Protein AF-0000000080262087 (afdb_homodimer)

pLDDT: mean 91.2, std 11.65, range [28.27, 98.94]

Radius of gyration: 28.76 Å; Cα contacts (8 Å, |Δi|>4): 2082; chains: 2; bounding box: 48×84×84 Å

Secondary structure (DSSP, 8-state):
-HHHHHHHHHHHHHHHHHHHHHHHHHHHTTT--PPBB-SS-EEEPTT-SS---EEEE-TTSEEEEEE-TT--TTT----EEEEEETT-TTSPPEEPEEES--S---EEEEEEEEETTEEEEEEEE-TT-SS-TTS--EEEEEEEEGGGTEEEEEEEE--TT-SEEEEEEEEETTEEEEEEEE---SHHHHHHHHHTTTS--EEEEEE-SS-EEEEEEEESSEEEEEE-TTS-EEEEEEGGGTEEEEEEEEETTEEEEEEEEE-SSEEEEEEE-TTT--EEEEEES-HHHHHHHHHT-TTS---EEEEEEEEETTEEEEEEEEEEE-SSSS--EEEEEEETTEEEEEESSS--EEEE-S---GGG--/-HHHHHHHHHHHHHHHHHHHHHHHHHHHTTT--PPBB-SS-EEEPTT-SS---EEEE-TTSEEEEEE-TT--TTT----EEEEEETT-TTSPPEEPEEES--S---EEEEEEEEETTEEEEEEEE-TT-SS-TTS--EEEEEEEEGGGTEEEEEEEE--TT-SEEEEEEEEETTEEEEEEEE---SHHHHHHHHHTTTS--EEEEEE-SS-EEEEEEEESSEEEEEE-TTSSEEEEEEGGGTEEEEEEEEETTEEEEEEEEE-SSEEEEEEE-TTT--EEEEEES-HHHHHHHHHT-TTS---EEEEEEEEETTEEEEEEEEEEE-SSSS--EEEEEEETTEEEEEESSS--EEEE-S---GGG--

Structure (mmCIF, N/CA/C/O backbone):
data_AF-0000000080262087-model_v1
#
loop_
_entity.id
_entity.type
_entity.pdbx_description
1 polymer Paraoxonase
#
loop_
_atom_site.group_PDB
_atom_site.id
_atom_site.type_symbol
_atom_site.label_atom_id
_atom_site.label_alt_id
_atom_site.label_comp_id
_atom_site.label_asym_id
_atom_site.label_entity_id
_atom_site.label_seq_id
_atom_site.pdbx_PDB_ins_code
_atom_site.Cartn_x
_atom_site.Cartn_y
_atom_site.Cartn_z
_atom_site.occupancy
_atom_site.B_iso_or_equiv
_atom_site.auth_seq_id
_atom_site.auth_comp_id
_atom_site.auth_asym_id
_atom_site.auth_atom_id
_atom_site.pdbx_PDB_model_num
ATOM 1 N N . MET A 1 1 ? -16.109 -10.805 49.094 1 66.88 1 MET A N 1
ATOM 2 C CA . MET A 1 1 ? -16.281 -9.477 48.5 1 66.88 1 MET A CA 1
ATOM 3 C C . MET A 1 1 ? -14.969 -8.977 47.906 1 66.88 1 MET A C 1
ATOM 5 O O . MET A 1 1 ? -14.945 -8.508 46.75 1 66.88 1 MET A O 1
ATOM 9 N N . GLY A 1 2 ? -13.812 -9.359 48.438 1 76.81 2 GLY A N 1
ATOM 10 C CA . GLY A 1 2 ? -12.492 -8.922 48 1 76.81 2 GLY A CA 1
ATOM 11 C C . GLY A 1 2 ? -12.008 -9.641 46.781 1 76.81 2 GLY A C 1
ATOM 12 O O . GLY A 1 2 ? -11.398 -9.023 45.875 1 76.81 2 GLY A O 1
ATOM 13 N N . PHE A 1 3 ? -12.445 -10.812 46.719 1 83.94 3 PHE A N 1
ATOM 14 C CA . PHE A 1 3 ? -11.969 -11.602 45.594 1 83.94 3 PHE A CA 1
ATOM 15 C C . PHE A 1 3 ? -12.609 -11.125 44.281 1 83.94 3 PHE A C 1
ATOM 17 O O . PHE A 1 3 ? -11.914 -10.922 43.281 1 83.94 3 PHE A O 1
ATOM 24 N N . PHE A 1 4 ? -13.883 -10.852 44.25 1 81.44 4 PHE A N 1
ATOM 25 C CA . PHE A 1 4 ? -14.609 -10.438 43.031 1 81.44 4 PHE A CA 1
ATOM 26 C C . PHE A 1 4 ? -14.18 -9.039 42.625 1 81.44 4 PHE A C 1
ATOM 28 O O . PHE A 1 4 ? -14.094 -8.758 41.406 1 81.44 4 PHE A O 1
ATOM 35 N N . ILE A 1 5 ? -13.938 -8.242 43.625 1 79.38 5 ILE A N 1
ATOM 36 C CA . ILE A 1 5 ? -13.469 -6.902 43.312 1 79.38 5 ILE A CA 1
ATOM 37 C C . ILE A 1 5 ? -12.086 -6.98 42.656 1 79.38 5 ILE A C 1
ATOM 39 O O . ILE A 1 5 ? -11.82 -6.285 41.656 1 79.38 5 ILE A O 1
ATOM 43 N N . ARG A 1 6 ? -11.25 -7.891 43.094 1 80.19 6 ARG A N 1
ATOM 44 C CA . ARG A 1 6 ? -9.922 -8.07 42.5 1 80.19 6 ARG A CA 1
ATOM 45 C C . ARG A 1 6 ? -10.023 -8.609 41.062 1 80.19 6 ARG A C 1
ATOM 47 O O . ARG A 1 6 ? -9.312 -8.156 40.188 1 80.19 6 ARG A O 1
ATOM 54 N N . LEU A 1 7 ? -10.883 -9.508 40.969 1 77.75 7 LEU A N 1
ATOM 55 C CA . LEU A 1 7 ? -11.094 -10.078 39.625 1 77.75 7 LEU A CA 1
ATOM 56 C C . LEU A 1 7 ? -11.617 -9.016 38.656 1 77.75 7 LEU A C 1
ATOM 58 O O . LEU A 1 7 ? -11.211 -8.977 37.5 1 77.75 7 LEU A O 1
ATOM 62 N N . PHE A 1 8 ? -12.453 -8.227 39.188 1 76.12 8 PHE A N 1
ATOM 63 C CA . PHE A 1 8 ? -13 -7.148 38.375 1 76.12 8 PHE A CA 1
ATOM 64 C C . PHE A 1 8 ? -11.906 -6.176 37.938 1 76.12 8 PHE A C 1
ATOM 66 O O . PHE A 1 8 ? -11.789 -5.844 36.781 1 76.12 8 PHE A O 1
ATOM 73 N N . PHE A 1 9 ? -11.047 -5.801 38.844 1 75.38 9 PHE A N 1
ATOM 74 C CA . PHE A 1 9 ? -9.984 -4.852 38.531 1 75.38 9 PHE A CA 1
ATOM 75 C C . PHE A 1 9 ? -8.93 -5.496 37.656 1 75.38 9 PHE A C 1
ATOM 77 O O . PHE A 1 9 ? -8.391 -4.852 36.75 1 75.38 9 PHE A O 1
ATOM 84 N N . CYS A 1 10 ? -8.609 -6.68 37.938 1 75.12 10 CYS A N 1
ATOM 85 C CA . CYS A 1 10 ? -7.699 -7.406 37.062 1 75.12 10 CYS A CA 1
ATOM 86 C C . CYS A 1 10 ? -8.258 -7.496 35.656 1 75.12 10 CYS A C 1
ATOM 88 O O . CYS A 1 10 ? -7.52 -7.352 34.688 1 75.12 10 CYS A O 1
ATOM 90 N N . GLY A 1 11 ? -9.523 -7.75 35.594 1 73.12 11 GLY A N 1
ATOM 91 C CA . GLY A 1 11 ? -10.164 -7.773 34.281 1 73.12 11 GLY A CA 1
ATOM 92 C C . GLY A 1 11 ? -10.062 -6.457 33.562 1 73.12 11 GLY A C 1
ATOM 93 O O . GLY A 1 11 ? -9.781 -6.434 32.344 1 73.12 11 GLY A O 1
ATOM 94 N N . ILE A 1 12 ? -10.227 -5.441 34.25 1 72.88 12 ILE A N 1
ATOM 95 C CA . ILE A 1 12 ? -10.141 -4.113 33.656 1 72.88 12 ILE A CA 1
ATOM 96 C C . ILE A 1 12 ? -8.711 -3.846 33.188 1 72.88 12 ILE A C 1
ATOM 98 O O . ILE A 1 12 ? -8.5 -3.348 32.094 1 72.88 12 ILE A O 1
ATOM 102 N N . ILE A 1 13 ? -7.766 -4.23 33.938 1 75.94 13 ILE A N 1
ATOM 103 C CA . ILE A 1 13 ? -6.363 -4.012 33.594 1 75.94 13 ILE A CA 1
ATOM 104 C C . ILE A 1 13 ? -5.996 -4.848 32.375 1 75.94 13 ILE A C 1
ATOM 106 O O . ILE A 1 13 ? -5.383 -4.344 31.438 1 75.94 13 ILE A O 1
ATOM 110 N N . VAL A 1 14 ? -6.5 -6.035 32.469 1 76.75 14 VAL A N 1
ATOM 111 C CA . VAL A 1 14 ? -6.184 -6.93 31.359 1 76.75 14 VAL A CA 1
ATOM 112 C C . VAL A 1 14 ? -6.875 -6.438 30.094 1 76.75 14 VAL A C 1
ATOM 114 O O . VAL A 1 14 ? -6.273 -6.426 29.016 1 76.75 14 VAL A O 1
ATOM 117 N N . SER A 1 15 ? -8.031 -6.012 30.266 1 78.94 15 SER A N 1
ATOM 118 C CA . SER A 1 15 ? -8.75 -5.488 29.109 1 78.94 15 SER A CA 1
ATOM 119 C C . SER A 1 15 ? -8.117 -4.199 28.594 1 78.94 15 SER A C 1
ATOM 121 O O . SER A 1 15 ? -7.984 -4.004 27.391 1 78.94 15 SER A O 1
ATOM 123 N N . GLY A 1 16 ? -7.773 -3.355 29.547 1 78.62 16 GLY A N 1
ATOM 124 C CA . GLY A 1 16 ? -7.098 -2.129 29.172 1 78.62 16 GLY A CA 1
ATOM 125 C C . GLY A 1 16 ? -5.766 -2.371 28.484 1 78.62 16 GLY A C 1
ATOM 126 O O . GLY A 1 16 ? -5.469 -1.744 27.453 1 78.62 16 GLY A O 1
ATOM 127 N N . LEU A 1 17 ? -5.035 -3.252 29.016 1 82.12 17 LEU A N 1
ATOM 128 C CA . LEU A 1 17 ? -3.754 -3.604 28.406 1 82.12 17 LEU A CA 1
ATOM 129 C C . LEU A 1 17 ? -3.959 -4.25 27.047 1 82.12 17 LEU A C 1
ATOM 131 O O . LEU A 1 17 ? -3.182 -4.012 26.109 1 82.12 17 LEU A O 1
ATOM 135 N N . GLY A 1 18 ? -4.977 -5.062 27.016 1 82.62 18 GLY A N 1
ATOM 136 C CA . GLY A 1 18 ? -5.305 -5.668 25.734 1 82.62 18 GLY A CA 1
ATOM 137 C C . GLY A 1 18 ? -5.66 -4.652 24.672 1 82.62 18 GLY A C 1
ATOM 138 O O . GLY A 1 18 ? -5.172 -4.734 23.547 1 82.62 18 GLY A O 1
ATOM 139 N N . LEU A 1 19 ? -6.457 -3.729 25.062 1 82 19 LEU A N 1
ATOM 140 C CA . LEU A 1 19 ? -6.836 -2.672 24.125 1 82 19 LEU A CA 1
ATOM 141 C C . LEU A 1 19 ? -5.621 -1.848 23.719 1 82 19 LEU A C 1
ATOM 143 O O . LEU A 1 19 ? -5.465 -1.507 22.547 1 82 19 LEU A O 1
ATOM 147 N N . TRP A 1 20 ? -4.867 -1.534 24.719 1 86 20 TRP A N 1
ATOM 148 C CA . TRP A 1 20 ? -3.654 -0.781 24.422 1 86 20 TRP A CA 1
ATOM 149 C C . TRP A 1 20 ? -2.766 -1.543 23.438 1 86 20 TRP A C 1
ATOM 151 O O . TRP A 1 20 ? -2.252 -0.965 22.484 1 86 20 TRP A O 1
ATOM 161 N N . PHE A 1 21 ? -2.625 -2.77 23.703 1 85.56 21 PHE A N 1
ATOM 162 C CA . PHE A 1 21 ? -1.76 -3.58 22.844 1 85.56 21 PHE A CA 1
ATOM 163 C C . PHE A 1 21 ? -2.305 -3.648 21.422 1 85.56 21 PHE A C 1
ATOM 165 O O . PHE A 1 21 ? -1.55 -3.533 20.453 1 85.56 21 PHE A O 1
ATOM 172 N N . MET A 1 22 ? -3.551 -3.785 21.234 1 86.31 22 MET A N 1
ATOM 173 C CA . MET A 1 22 ? -4.156 -3.852 19.906 1 86.31 22 MET A CA 1
ATOM 174 C C . MET A 1 22 ? -3.98 -2.535 19.156 1 86.31 22 MET A C 1
ATOM 176 O O . MET A 1 22 ? -3.678 -2.529 17.969 1 86.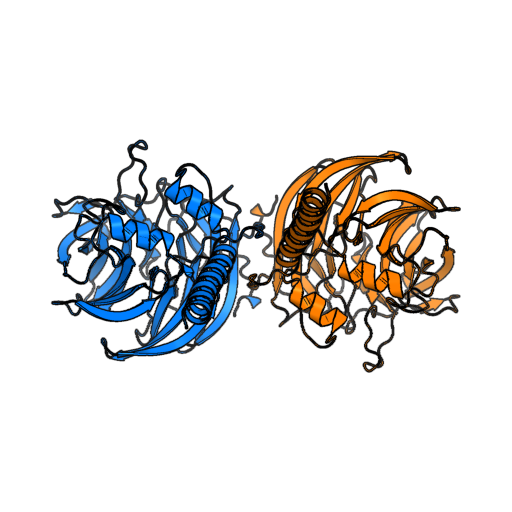31 22 MET A O 1
ATOM 180 N N . ARG A 1 23 ? -4.117 -1.481 19.922 1 88.5 23 ARG A N 1
ATOM 181 C CA . ARG A 1 23 ? -3.955 -0.171 19.297 1 88.5 23 ARG A CA 1
ATOM 182 C C . ARG A 1 23 ? -2.496 0.088 18.938 1 88.5 23 ARG A C 1
ATOM 184 O O . ARG A 1 23 ? -2.203 0.702 17.906 1 88.5 23 ARG A O 1
ATOM 191 N N . ALA A 1 24 ? -1.64 -0.363 19.844 1 89 24 ALA A N 1
ATOM 192 C CA . ALA A 1 24 ? -0.213 -0.214 19.562 1 89 24 ALA A CA 1
ATOM 193 C C . ALA A 1 24 ? 0.193 -1.007 18.328 1 89 24 ALA A C 1
ATOM 195 O O . ALA A 1 24 ? 1.01 -0.545 17.516 1 89 24 ALA A O 1
ATOM 196 N N . LEU A 1 25 ? -0.394 -2.141 18.234 1 89.25 25 LEU A N 1
ATOM 197 C CA . LEU A 1 25 ? -0.123 -2.959 17.062 1 89.25 25 LEU A CA 1
ATOM 198 C C . LEU A 1 25 ? -0.64 -2.279 15.789 1 89.25 25 LEU A C 1
ATOM 200 O O . LEU A 1 25 ? 0.061 -2.23 14.781 1 89.25 25 LEU A O 1
ATOM 204 N N . GLU A 1 26 ? -1.787 -1.771 15.828 1 90.75 26 GLU A N 1
ATOM 205 C CA . GLU A 1 26 ? -2.352 -1.05 14.688 1 90.75 26 GLU A CA 1
ATOM 206 C C . GLU A 1 26 ? -1.492 0.155 14.32 1 90.75 26 GLU A C 1
ATOM 208 O O . GLU A 1 26 ? -1.175 0.36 13.148 1 90.75 26 GLU A O 1
ATOM 213 N N . PHE A 1 27 ? -1.068 0.866 15.359 1 92.31 27 PHE A N 1
ATOM 214 C CA . PHE A 1 27 ? -0.296 2.088 15.164 1 92.31 27 PHE A CA 1
ATOM 215 C C . PHE A 1 27 ? 1.079 1.773 14.586 1 92.31 27 PHE A C 1
ATOM 217 O O . PHE A 1 27 ? 1.6 2.529 13.766 1 92.31 27 PHE A O 1
ATOM 224 N N . SER A 1 28 ? 1.635 0.696 14.945 1 93.19 28 SER A N 1
ATOM 225 C CA . SER A 1 28 ? 3.031 0.407 14.633 1 93.19 28 SER A CA 1
ATOM 226 C C . SER A 1 28 ? 3.207 0.047 13.164 1 93.19 28 SER A C 1
ATOM 228 O O . SER A 1 28 ? 4.277 0.256 12.586 1 93.19 28 SER A O 1
ATOM 230 N N . ASP A 1 29 ? 2.203 -0.502 12.586 1 95 29 ASP A N 1
ATOM 231 C CA . ASP A 1 29 ? 2.311 -0.996 11.219 1 95 29 ASP A CA 1
ATOM 232 C C . ASP A 1 29 ? 3.48 -1.967 11.07 1 95 29 ASP A C 1
ATOM 234 O O . ASP A 1 29 ? 4.215 -1.921 10.086 1 95 29 ASP A O 1
ATOM 238 N N . LEU A 1 30 ? 3.629 -2.842 12 1 91.62 30 LEU A N 1
ATOM 239 C CA . LEU A 1 30 ? 4.809 -3.686 12.156 1 91.62 30 LEU A CA 1
ATOM 240 C C . LEU A 1 30 ? 5.039 -4.535 10.914 1 91.62 30 LEU A C 1
ATOM 242 O O . LEU A 1 30 ? 6.184 -4.797 10.531 1 91.62 30 LEU A O 1
ATOM 246 N N . TYR A 1 31 ? 3.98 -4.914 10.18 1 92.06 31 TYR A N 1
ATOM 247 C CA . TYR 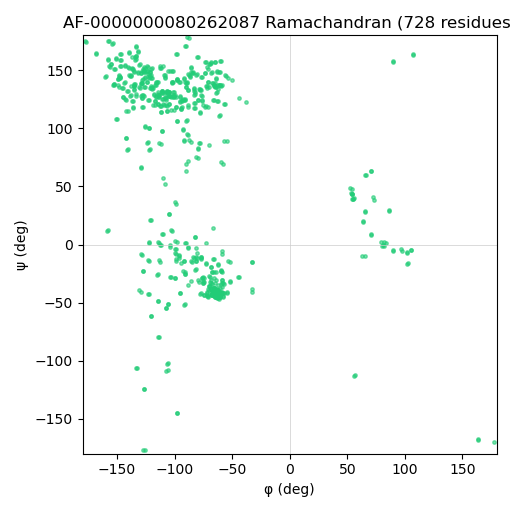A 1 31 ? 4.129 -5.875 9.094 1 92.06 31 TYR A CA 1
ATOM 248 C C . TYR A 1 31 ? 3.928 -5.203 7.738 1 92.06 31 TYR A C 1
ATOM 250 O O . TYR A 1 31 ? 3.854 -5.879 6.711 1 92.06 31 TYR A O 1
ATOM 258 N N . ASN A 1 32 ? 3.842 -3.906 7.734 1 95 32 ASN A N 1
ATOM 259 C CA . ASN A 1 32 ? 3.627 -3.203 6.473 1 95 32 ASN A CA 1
ATOM 260 C C . ASN A 1 32 ? 4.91 -3.123 5.652 1 95 32 ASN A C 1
ATOM 262 O O . ASN A 1 32 ? 5.973 -2.793 6.18 1 95 32 ASN A O 1
ATOM 266 N N . VAL A 1 33 ? 4.855 -3.508 4.426 1 95.94 33 VAL A N 1
ATOM 267 C CA . VAL A 1 33 ? 5.934 -3.346 3.453 1 95.94 33 VAL A CA 1
ATOM 268 C C . VAL A 1 33 ? 5.527 -2.316 2.4 1 95.94 33 VAL A C 1
ATOM 270 O O . VAL A 1 33 ? 4.484 -2.455 1.758 1 95.94 33 VAL A O 1
ATOM 273 N N . VAL A 1 34 ? 6.363 -1.319 2.256 1 96 34 VAL A N 1
ATOM 274 C CA . VAL A 1 34 ? 6.047 -0.244 1.322 1 96 34 VAL A CA 1
ATOM 275 C C . VAL A 1 34 ? 6.688 -0.529 -0.033 1 96 34 VAL A C 1
ATOM 277 O O . VAL A 1 34 ? 7.902 -0.722 -0.123 1 96 34 VAL A O 1
ATOM 280 N N . HIS A 1 35 ? 5.859 -0.668 -1.043 1 94.44 35 HIS A N 1
ATOM 281 C CA . HIS A 1 35 ? 6.312 -0.773 -2.426 1 94.44 35 HIS A CA 1
ATOM 282 C C . HIS A 1 35 ? 6.27 0.581 -3.125 1 94.44 35 HIS A C 1
ATOM 284 O O . HIS A 1 35 ? 5.332 1.356 -2.928 1 94.44 35 HIS A O 1
ATOM 290 N N . LYS A 1 36 ? 7.289 0.847 -3.918 1 91.88 36 LYS A N 1
ATOM 291 C CA . LYS A 1 36 ? 7.422 2.145 -4.57 1 91.88 36 LYS A CA 1
ATOM 292 C C . LYS A 1 36 ? 6.246 2.414 -5.504 1 91.88 36 LYS A C 1
ATOM 294 O O . LYS A 1 36 ? 5.785 1.513 -6.211 1 91.88 36 LYS A O 1
ATOM 299 N N . ASN A 1 37 ? 5.754 3.553 -5.477 1 90.06 37 ASN A N 1
ATOM 300 C CA . ASN A 1 37 ? 4.754 4.129 -6.367 1 90.06 37 ASN A CA 1
ATOM 301 C C . ASN A 1 37 ? 5.043 5.598 -6.66 1 90.06 37 ASN A C 1
ATOM 303 O O . ASN A 1 37 ? 5.223 6.395 -5.738 1 90.06 37 ASN A O 1
ATOM 307 N N . VAL A 1 38 ? 5.156 5.98 -7.914 1 88.25 38 VAL A N 1
ATOM 308 C CA . VAL A 1 38 ? 5.414 7.371 -8.281 1 88.25 38 VAL A CA 1
ATOM 309 C C . VAL A 1 38 ? 4.387 7.832 -9.312 1 88.25 38 VAL A C 1
ATOM 311 O O . VAL A 1 38 ? 4.008 7.066 -10.203 1 88.25 38 VAL A O 1
ATOM 314 N N . PRO A 1 39 ? 3.906 9.016 -9.172 1 86.69 39 PRO A N 1
ATOM 315 C CA . PRO A 1 39 ? 2.893 9.5 -10.109 1 86.69 39 PRO A CA 1
ATOM 316 C C . PRO A 1 39 ? 3.484 9.914 -11.461 1 86.69 39 PRO A C 1
ATOM 318 O O . PRO A 1 39 ? 2.742 10.125 -12.422 1 86.69 39 PRO A O 1
ATOM 321 N N . GLY A 1 40 ? 4.734 10.039 -11.617 1 85.12 40 GLY A N 1
ATOM 322 C CA . GLY A 1 40 ? 5.543 10.508 -12.734 1 85.12 40 GLY A CA 1
ATOM 323 C C . GLY A 1 40 ? 6.965 10.852 -12.344 1 85.12 40 GLY A C 1
ATOM 324 O O . GLY A 1 40 ? 7.414 10.5 -11.25 1 85.12 40 GLY A O 1
ATOM 325 N N . PRO A 1 41 ? 7.668 11.5 -13.227 1 85.56 41 PRO A N 1
ATOM 326 C CA . PRO A 1 41 ? 9.031 11.898 -12.859 1 85.56 41 PRO A CA 1
ATOM 327 C C . PRO A 1 41 ? 9.062 12.867 -11.68 1 85.56 41 PRO A C 1
ATOM 329 O O . PRO A 1 41 ? 8.266 13.805 -11.625 1 85.56 41 PRO A O 1
ATOM 332 N N . CYS A 1 42 ? 9.898 12.617 -10.781 1 91.12 42 CYS A N 1
ATOM 333 C CA . CYS A 1 42 ? 10.047 13.469 -9.602 1 91.12 42 CYS A CA 1
ATOM 334 C C . CYS A 1 42 ? 11.477 13.969 -9.469 1 91.12 42 CYS A C 1
ATOM 336 O O . CYS A 1 42 ? 12.414 13.297 -9.906 1 91.12 42 CYS A O 1
ATOM 338 N N . LYS A 1 43 ? 11.648 15.117 -8.922 1 93.06 43 LYS A N 1
ATOM 339 C CA . LYS A 1 43 ? 12.953 15.672 -8.57 1 93.06 43 LYS A CA 1
ATOM 340 C C . LYS A 1 43 ? 12.906 16.391 -7.23 1 93.06 43 LYS A C 1
ATOM 342 O O . LYS A 1 43 ? 11.859 16.906 -6.832 1 93.06 43 LYS A O 1
ATOM 347 N N . PHE A 1 44 ? 13.984 16.422 -6.578 1 95.88 44 PHE A N 1
ATOM 348 C CA . PHE A 1 44 ? 14.078 17.188 -5.336 1 95.88 44 PHE A CA 1
ATOM 349 C C . PHE A 1 44 ? 13.938 18.688 -5.602 1 95.88 44 PHE A C 1
ATOM 351 O O . PHE A 1 44 ? 14.477 19.188 -6.586 1 95.88 44 PHE A O 1
ATOM 358 N N . VAL A 1 45 ? 13.195 19.328 -4.754 1 95.25 45 VAL A N 1
ATOM 359 C CA . VAL A 1 45 ? 13.148 20.797 -4.805 1 95.25 45 VAL A CA 1
ATOM 360 C C . VAL A 1 45 ? 14.445 21.375 -4.254 1 95.25 45 VAL A C 1
ATOM 362 O O . VAL A 1 45 ? 14.773 21.172 -3.082 1 95.25 45 VAL A O 1
ATOM 365 N N . GLN A 1 46 ? 15.117 22.062 -5.062 1 95.69 46 GLN A N 1
ATOM 366 C CA . GLN A 1 46 ? 16.375 22.672 -4.621 1 95.69 46 GLN A CA 1
ATOM 367 C C . GLN A 1 46 ? 16.125 23.719 -3.535 1 95.69 46 GLN A C 1
ATOM 369 O O . GLN A 1 46 ? 15.156 24.469 -3.596 1 95.69 46 GLN A O 1
ATOM 374 N N . GLY A 1 47 ? 17 23.703 -2.553 1 95.06 47 GLY A N 1
ATOM 375 C CA . GLY A 1 47 ? 16.906 24.688 -1.489 1 95.06 47 GLY A CA 1
ATOM 376 C C . GLY A 1 47 ? 16.172 24.172 -0.265 1 95.06 47 GLY A C 1
ATOM 377 O O . GLY A 1 47 ? 16.047 24.891 0.73 1 95.06 47 GLY A O 1
ATOM 378 N N . ILE A 1 48 ? 15.664 23 -0.342 1 95.31 48 ILE A N 1
ATOM 379 C CA . ILE A 1 48 ? 15 22.406 0.809 1 95.31 48 ILE A CA 1
ATOM 380 C C . ILE A 1 48 ? 15.812 21.234 1.327 1 95.31 48 ILE A C 1
ATOM 382 O O . ILE A 1 48 ? 15.875 20.172 0.685 1 95.31 48 ILE A O 1
ATOM 386 N N . ASP A 1 49 ? 16.344 21.375 2.541 1 92.69 49 ASP A N 1
ATOM 387 C CA . ASP A 1 49 ? 17.188 20.312 3.086 1 92.69 49 ASP A CA 1
ATOM 388 C C . ASP A 1 49 ? 16.734 19.906 4.484 1 92.69 49 ASP A C 1
ATOM 390 O O . ASP A 1 49 ? 17.203 18.906 5.039 1 92.69 49 ASP A O 1
ATOM 394 N N . LEU A 1 50 ? 15.812 20.703 4.961 1 93.75 50 LEU A N 1
ATOM 395 C CA . LEU A 1 50 ? 15.383 20.438 6.328 1 93.75 50 LEU A CA 1
ATOM 396 C C . LEU A 1 50 ? 13.883 20.156 6.387 1 93.75 50 LEU A C 1
ATOM 398 O O . LEU A 1 50 ? 13.242 20.406 7.41 1 93.75 50 LEU A O 1
ATOM 402 N N . GLY A 1 51 ? 13.359 19.766 5.211 1 95.25 51 GLY A N 1
ATOM 403 C CA . GLY A 1 51 ? 11.945 19.422 5.137 1 95.25 51 GLY A CA 1
ATOM 404 C C . GLY A 1 51 ? 11.055 20.594 4.805 1 95.25 51 GLY A C 1
ATOM 405 O O . GLY A 1 51 ? 11.445 21.75 4.992 1 95.25 51 GLY A O 1
ATOM 406 N N . ALA A 1 52 ? 9.93 20.375 4.305 1 97.56 52 ALA A N 1
ATOM 407 C CA . ALA A 1 52 ? 8.789 21.266 4.113 1 97.56 52 ALA A CA 1
ATOM 408 C C . ALA A 1 52 ? 7.547 20.719 4.805 1 97.56 52 ALA A C 1
ATOM 410 O O . ALA A 1 52 ? 6.664 20.141 4.152 1 97.56 52 ALA A O 1
ATOM 411 N N . GLU A 1 53 ? 7.551 21 6.086 1 97.88 53 GLU A N 1
ATOM 412 C CA . GLU A 1 53 ? 6.59 20.312 6.945 1 97.88 53 GLU A CA 1
ATOM 413 C C . GLU A 1 53 ? 5.156 20.641 6.535 1 97.88 53 GLU A C 1
ATOM 415 O O . GLU A 1 53 ? 4.281 19.766 6.586 1 97.88 53 GLU A O 1
ATOM 420 N N . ASP A 1 54 ? 4.852 21.812 6.191 1 98.69 54 ASP A N 1
ATOM 421 C CA . ASP A 1 54 ? 3.566 22.188 5.609 1 98.69 54 ASP A CA 1
ATOM 422 C C . ASP A 1 54 ? 3.754 23.109 4.41 1 98.69 54 ASP A C 1
ATOM 424 O O . ASP A 1 54 ? 4.742 23.844 4.336 1 98.69 54 ASP A O 1
ATOM 428 N N . ILE A 1 55 ? 2.844 23.016 3.484 1 98.56 55 ILE A N 1
ATOM 429 C CA . ILE A 1 55 ? 2.9 23.766 2.242 1 98.56 55 ILE A CA 1
ATOM 430 C C . ILE A 1 55 ? 1.512 24.312 1.905 1 98.56 55 ILE A C 1
ATOM 432 O O . ILE A 1 55 ? 0.51 23.609 2.07 1 98.56 55 ILE A O 1
ATOM 436 N N . SER A 1 56 ? 1.423 25.5 1.499 1 97.88 56 SER A N 1
ATOM 437 C CA . SER A 1 56 ? 0.221 26.078 0.913 1 97.88 56 SER A CA 1
ATOM 438 C C . SER A 1 56 ? 0.542 26.828 -0.378 1 97.88 56 SER A C 1
ATOM 440 O O . SER A 1 56 ? 1.628 27.391 -0.522 1 97.88 56 SER A O 1
ATOM 442 N N . VAL A 1 57 ? -0.379 26.844 -1.3 1 97.31 57 VAL A N 1
ATOM 443 C CA . VAL A 1 57 ? -0.092 27.406 -2.619 1 97.31 57 VAL A CA 1
ATOM 444 C C . VAL A 1 57 ? -1.176 28.406 -3.006 1 97.31 57 VAL A C 1
ATOM 446 O O . VAL A 1 57 ? -2.359 28.188 -2.736 1 97.31 57 VAL A O 1
ATOM 449 N N . LEU A 1 58 ? -0.739 29.516 -3.6 1 96.25 58 LEU A N 1
ATOM 450 C CA . LEU A 1 58 ? -1.637 30.531 -4.156 1 96.25 58 LEU A CA 1
ATOM 451 C C . LEU A 1 58 ? -2.148 30.094 -5.527 1 96.25 58 LEU A C 1
ATOM 453 O O . LEU A 1 58 ? -1.548 29.25 -6.18 1 96.25 58 LEU A O 1
ATOM 457 N N . PRO A 1 59 ? -3.244 30.719 -5.965 1 94.06 59 PRO A N 1
ATOM 458 C CA . PRO A 1 59 ? -3.801 30.359 -7.273 1 94.06 59 PRO A CA 1
ATOM 459 C C . PRO A 1 59 ? -2.805 30.578 -8.414 1 94.06 59 PRO A C 1
ATOM 461 O O . PRO A 1 59 ? -2.904 29.906 -9.453 1 94.06 59 PRO A O 1
ATOM 464 N N . ASN A 1 60 ? -1.813 31.438 -8.242 1 93.94 60 ASN A N 1
ATOM 465 C CA . ASN A 1 60 ? -0.858 31.703 -9.305 1 93.94 60 ASN A CA 1
ATOM 466 C C . ASN A 1 60 ? 0.315 30.734 -9.273 1 93.94 60 ASN A C 1
ATOM 468 O O . ASN A 1 60 ? 1.255 30.859 -10.062 1 93.94 60 ASN A O 1
ATOM 472 N N . GLY A 1 61 ? 0.316 29.859 -8.289 1 95.25 61 GLY A N 1
ATOM 473 C CA . GLY A 1 61 ? 1.327 28.812 -8.258 1 95.25 61 GLY A CA 1
ATOM 474 C C . GLY A 1 61 ? 2.445 29.094 -7.273 1 95.25 61 GLY A C 1
ATOM 475 O O . GLY A 1 61 ? 3.307 28.234 -7.043 1 95.25 61 GLY A O 1
ATOM 476 N N . LEU A 1 62 ? 2.436 30.266 -6.703 1 96.69 62 LEU A N 1
ATOM 477 C CA . LEU A 1 62 ? 3.434 30.562 -5.68 1 96.69 62 LEU A CA 1
ATOM 478 C C . LEU A 1 62 ? 3.082 29.891 -4.359 1 96.69 62 LEU A C 1
ATOM 480 O O . LEU A 1 62 ? 1.988 30.094 -3.826 1 96.69 62 LEU A O 1
ATOM 484 N N . ALA A 1 63 ? 4.023 29.078 -3.867 1 97.69 63 ALA A N 1
ATOM 485 C CA . ALA A 1 63 ? 3.791 28.328 -2.639 1 97.69 63 ALA A CA 1
ATOM 486 C C . ALA A 1 63 ? 4.645 28.859 -1.493 1 97.69 63 ALA A C 1
ATOM 488 O O . ALA A 1 63 ? 5.68 29.5 -1.724 1 97.69 63 ALA A O 1
ATOM 489 N N . ILE A 1 64 ? 4.176 28.672 -0.305 1 98.5 64 ILE A N 1
ATOM 490 C CA . ILE A 1 64 ? 4.938 28.938 0.911 1 98.5 64 ILE A CA 1
ATOM 491 C C . ILE A 1 64 ? 5.035 27.672 1.751 1 98.5 64 ILE A C 1
ATOM 493 O O . ILE A 1 64 ? 4.109 26.859 1.764 1 98.5 64 ILE A O 1
ATOM 497 N N . MET A 1 65 ? 6.16 27.516 2.391 1 98.12 65 MET A N 1
ATOM 498 C CA . MET A 1 65 ? 6.387 26.281 3.152 1 98.12 65 MET A CA 1
ATOM 499 C C . MET A 1 65 ? 7.039 26.594 4.496 1 98.12 65 MET A C 1
ATOM 501 O O . MET A 1 65 ? 7.809 27.547 4.613 1 98.12 65 MET A O 1
ATOM 505 N N . SER A 1 66 ? 6.719 25.859 5.48 1 98.06 66 SER A N 1
ATOM 506 C CA . SER A 1 66 ? 7.418 25.844 6.762 1 98.06 66 SER A CA 1
ATOM 507 C C . SER A 1 66 ? 8.516 24.797 6.789 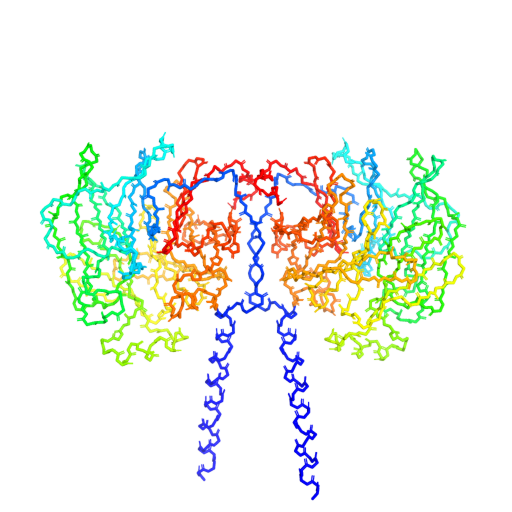1 98.06 66 SER A C 1
ATOM 509 O O . SER A 1 66 ? 8.273 23.625 6.496 1 98.06 66 SER A O 1
ATOM 511 N N . THR A 1 67 ? 9.727 25.203 7.09 1 95.69 67 THR A N 1
ATOM 512 C CA . THR A 1 67 ? 10.883 24.312 7.062 1 95.69 67 THR A CA 1
ATOM 513 C C . THR A 1 67 ? 11.625 24.344 8.398 1 95.69 67 THR A C 1
ATOM 515 O O . THR A 1 67 ? 11.555 25.344 9.125 1 95.69 67 THR A O 1
ATOM 518 N N . GLY A 1 68 ? 12.227 23.188 8.75 1 92.12 68 GLY A N 1
ATOM 519 C CA . GLY A 1 68 ? 13.133 23.141 9.891 1 92.12 68 GLY A CA 1
ATOM 520 C C . GLY A 1 68 ? 12.422 22.906 11.203 1 92.12 68 GLY A C 1
ATOM 521 O O . GLY A 1 68 ? 12.852 23.391 12.25 1 92.12 68 GLY A O 1
ATOM 522 N N . LEU A 1 69 ? 11.352 22.234 11.133 1 88.06 69 LEU A N 1
ATOM 523 C CA . LEU A 1 69 ? 10.602 21.938 12.352 1 88.06 69 LEU A CA 1
ATOM 524 C C . LEU A 1 69 ? 11.43 21.062 13.289 1 88.06 69 LEU A C 1
ATOM 526 O O . LEU A 1 69 ? 11.414 21.266 14.508 1 88.06 69 LEU A O 1
ATOM 530 N N . MET A 1 70 ? 12.086 20.062 12.672 1 81.56 70 MET A N 1
ATOM 531 C CA . MET A 1 70 ? 12.898 19.141 13.461 1 81.56 70 MET A CA 1
ATOM 532 C C . MET A 1 70 ? 14.391 19.375 13.211 1 81.56 70 MET A C 1
ATOM 534 O O . MET A 1 70 ? 15.109 18.453 12.828 1 81.56 70 MET A O 1
ATOM 538 N N . VAL A 1 71 ? 14.844 20.5 13.328 1 70.44 71 VAL A N 1
ATOM 539 C CA . VAL A 1 71 ? 16.25 20.812 13.078 1 70.44 71 VAL A CA 1
ATOM 540 C C . VAL A 1 71 ? 17.125 20.234 14.188 1 70.44 71 VAL A C 1
ATOM 542 O O . VAL A 1 71 ? 16.891 20.516 15.367 1 70.44 71 VAL A O 1
ATOM 545 N N . PRO A 1 72 ? 18 19.297 13.531 1 61.91 72 PRO A N 1
ATOM 546 C CA . PRO A 1 72 ? 18.922 18.844 14.57 1 61.91 72 PRO A CA 1
ATOM 547 C C . PRO A 1 72 ? 19.828 19.953 15.102 1 61.91 72 PRO A C 1
ATOM 549 O O . PRO A 1 72 ? 20.172 20.875 14.359 1 61.91 72 PRO A O 1
ATOM 552 N N . THR A 1 73 ? 19.938 19.984 16.25 1 55.62 73 THR A N 1
ATOM 553 C CA . THR A 1 73 ? 20.797 20.953 16.906 1 55.62 73 THR A CA 1
ATOM 554 C C . THR A 1 73 ? 22.141 21.078 16.188 1 55.62 73 THR A C 1
ATOM 556 O O . THR A 1 73 ? 22.719 22.156 16.109 1 55.62 73 THR A O 1
ATOM 559 N N . GLU A 1 74 ? 22.5 19.906 15.523 1 57.94 74 GLU A N 1
ATOM 560 C CA . GLU A 1 74 ? 23.859 19.875 15.008 1 57.94 74 GLU A CA 1
ATOM 561 C C . GLU A 1 74 ? 23.906 20.281 13.539 1 57.94 74 GLU A C 1
ATOM 563 O O . GLU A 1 74 ? 24.984 20.5 12.984 1 57.94 74 GLU A O 1
ATOM 568 N N . SER A 1 75 ? 22.797 20.391 12.805 1 58.97 75 SER A N 1
ATOM 569 C CA . SER A 1 75 ? 22.828 20.5 11.344 1 58.97 75 SER A CA 1
ATOM 570 C C . SER A 1 75 ? 23.125 21.938 10.914 1 58.97 75 SER A C 1
ATOM 572 O O . SER A 1 75 ? 23.547 22.172 9.773 1 58.97 75 SER A O 1
ATOM 574 N N . GLY A 1 76 ? 23.25 22.875 11.898 1 64.44 76 GLY A N 1
ATOM 575 C CA . GLY A 1 76 ? 23.438 24.266 11.531 1 64.44 76 GLY A CA 1
ATOM 576 C C . GLY A 1 76 ? 22.266 24.859 10.766 1 64.44 76 GLY A C 1
ATOM 577 O O . GLY A 1 76 ? 22.266 26.047 10.461 1 64.44 76 GLY A O 1
ATOM 578 N N . GLY A 1 77 ? 21.312 24.094 10.328 1 76.69 77 GLY A N 1
ATOM 579 C CA . GLY A 1 77 ? 20.141 24.641 9.656 1 76.69 77 GLY A CA 1
ATOM 580 C C . GLY A 1 77 ? 19.219 25.391 10.594 1 76.69 77 GLY A C 1
ATOM 581 O O . GLY A 1 77 ? 19.328 25.281 11.812 1 76.69 77 GLY A O 1
ATOM 582 N N . LYS A 1 78 ? 18.531 26.375 9.961 1 87.38 78 LYS A N 1
ATOM 583 C CA . LYS A 1 78 ? 17.594 27.172 10.758 1 87.38 78 LYS A CA 1
ATOM 584 C C . LYS A 1 78 ? 16.188 27.047 10.219 1 87.38 78 LYS A C 1
ATOM 586 O O . LYS A 1 78 ? 15.977 26.984 9 1 87.38 78 LYS A O 1
ATOM 591 N N . PRO A 1 79 ? 15.281 27.031 11.219 1 93.44 79 PRO A N 1
ATOM 592 C CA . PRO A 1 79 ? 13.891 27.109 10.766 1 93.44 79 PRO A CA 1
ATOM 593 C C . PRO A 1 79 ? 13.625 28.328 9.883 1 93.44 79 PRO A C 1
ATOM 595 O O . PRO A 1 79 ? 14.25 29.375 10.062 1 93.44 79 PRO A O 1
ATOM 598 N N . ALA A 1 80 ? 12.773 28.141 8.938 1 96.06 80 ALA A N 1
ATOM 599 C CA . ALA A 1 80 ? 12.516 29.234 8 1 96.06 80 ALA A CA 1
ATOM 600 C C . ALA A 1 80 ? 11.148 29.062 7.336 1 96.06 80 ALA A C 1
ATOM 602 O O . ALA A 1 80 ? 10.531 28 7.422 1 96.06 80 ALA A O 1
ATOM 603 N N . LEU A 1 81 ? 10.664 30.156 6.828 1 98.19 81 LEU A N 1
ATOM 604 C CA . LEU A 1 81 ? 9.609 30.141 5.824 1 98.19 81 LEU A CA 1
ATOM 605 C C . LEU A 1 81 ? 10.18 30.359 4.43 1 98.19 81 LEU A C 1
ATOM 607 O O . LEU A 1 81 ? 10.969 31.297 4.223 1 98.19 81 LEU A O 1
ATOM 611 N N . LYS A 1 82 ? 9.836 29.469 3.547 1 98.12 82 LYS A N 1
ATOM 612 C CA . LYS A 1 82 ? 10.391 29.547 2.197 1 98.12 82 LYS A CA 1
ATOM 613 C C . LYS A 1 82 ? 9.281 29.609 1.151 1 98.12 82 LYS A C 1
ATOM 615 O O . LYS A 1 82 ? 8.156 29.172 1.408 1 98.12 82 LYS A O 1
ATOM 620 N N . SER A 1 83 ? 9.625 30.203 0.019 1 97.88 83 SER A N 1
ATOM 621 C CA . SER A 1 83 ? 8.711 30.219 -1.116 1 97.88 83 SER A CA 1
ATOM 622 C C . SER A 1 83 ? 9.242 29.375 -2.271 1 97.88 83 SER A C 1
ATOM 624 O O . SER A 1 83 ? 10.453 29.156 -2.379 1 97.88 83 SER A O 1
ATOM 626 N N . PHE A 1 84 ? 8.352 28.891 -3.016 1 96.62 84 PHE A N 1
ATOM 627 C CA . PHE A 1 84 ? 8.641 28.094 -4.211 1 96.62 84 PHE A CA 1
ATOM 628 C C . PHE A 1 84 ? 7.609 28.375 -5.301 1 96.62 84 PHE A C 1
ATOM 630 O O . PHE A 1 84 ? 6.41 28.438 -5.023 1 96.62 84 PHE A O 1
ATOM 637 N N . ASP A 1 85 ? 8.102 28.562 -6.508 1 94.44 85 ASP A N 1
ATOM 638 C CA . ASP A 1 85 ? 7.227 28.859 -7.641 1 94.44 85 ASP A CA 1
ATOM 639 C C . ASP A 1 85 ? 7.023 27.625 -8.523 1 94.44 85 ASP A C 1
ATOM 641 O O . ASP A 1 85 ? 7.934 27.234 -9.25 1 94.44 85 ASP A O 1
ATOM 645 N N . PHE A 1 86 ? 5.812 27.094 -8.633 1 90.5 86 PHE A N 1
ATOM 646 C CA . PHE A 1 86 ? 5.48 25.922 -9.414 1 90.5 86 PHE A CA 1
ATOM 647 C C . PHE A 1 86 ? 5.715 26.156 -10.898 1 90.5 86 PHE A C 1
ATOM 649 O O . PHE A 1 86 ? 5.914 25.219 -11.664 1 90.5 86 PHE A O 1
ATOM 656 N N . SER A 1 87 ? 5.684 27.406 -11.297 1 88.62 87 SER A N 1
ATOM 657 C CA . SER A 1 87 ? 5.844 27.719 -12.711 1 88.62 87 SER A CA 1
ATOM 658 C C . SER A 1 87 ? 7.312 27.719 -13.125 1 88.62 87 SER A C 1
ATOM 660 O O . SER A 1 87 ? 7.633 27.688 -14.312 1 88.62 87 SER A O 1
ATOM 662 N N . LYS A 1 88 ? 8.18 27.734 -12.156 1 92.38 88 LYS A N 1
ATOM 663 C CA . LYS A 1 88 ? 9.617 27.672 -12.398 1 92.38 88 LYS A CA 1
ATOM 664 C C . LYS A 1 88 ? 10.266 26.578 -11.547 1 92.38 88 LYS A C 1
ATOM 666 O O . LYS A 1 88 ? 11.141 26.859 -10.727 1 92.38 88 LYS A O 1
ATOM 671 N N . PRO A 1 89 ? 9.906 25.312 -11.828 1 90.69 89 PRO A N 1
ATOM 672 C CA . PRO A 1 89 ? 10.32 24.219 -10.953 1 90.69 89 PRO A CA 1
ATOM 673 C C . PRO A 1 89 ? 11.828 24 -10.953 1 90.69 89 PRO A C 1
ATOM 675 O O . PRO A 1 89 ? 12.359 23.312 -10.078 1 90.69 89 PRO A O 1
ATOM 678 N N . GLU A 1 90 ? 12.523 24.594 -11.875 1 92.25 90 GLU A N 1
ATOM 679 C CA . GLU A 1 90 ? 13.977 24.453 -11.945 1 92.25 90 GLU A CA 1
ATOM 680 C C . GLU A 1 90 ? 14.664 25.422 -10.977 1 92.25 90 GLU A C 1
ATOM 682 O O . GLU A 1 90 ? 15.844 25.25 -10.664 1 92.25 90 GLU A O 1
ATOM 687 N N . GLN A 1 91 ? 14.023 26.453 -10.586 1 94.56 91 GLN A N 1
ATOM 688 C CA . GLN A 1 91 ? 14.578 27.406 -9.633 1 94.56 91 GLN A CA 1
ATOM 689 C C . GLN A 1 91 ? 14.445 26.891 -8.203 1 94.56 91 GLN A C 1
ATOM 691 O O . GLN A 1 91 ? 13.469 26.219 -7.871 1 94.56 91 GLN A O 1
ATOM 696 N N . PRO A 1 92 ? 15.344 27.203 -7.41 1 96.69 92 PRO A N 1
ATOM 697 C CA . PRO A 1 92 ? 15.297 26.75 -6.023 1 96.69 92 PRO A CA 1
ATOM 698 C C . PRO A 1 92 ? 14.242 27.469 -5.191 1 96.69 92 PRO A C 1
ATOM 700 O O . PRO A 1 92 ? 13.852 28.594 -5.527 1 96.69 92 PRO A O 1
ATOM 703 N N . ALA A 1 93 ? 13.812 26.844 -4.133 1 97.25 93 ALA A N 1
ATOM 704 C CA . ALA A 1 93 ? 13.031 27.531 -3.109 1 97.25 93 ALA A CA 1
ATOM 705 C C . ALA A 1 93 ? 13.859 28.641 -2.455 1 97.25 93 ALA A C 1
ATOM 707 O O . ALA A 1 93 ? 15.078 28.531 -2.326 1 97.25 93 ALA A O 1
ATOM 708 N N . ARG A 1 94 ? 13.18 29.672 -2.035 1 95.94 94 ARG A N 1
ATOM 709 C CA . ARG A 1 94 ? 13.875 30.844 -1.503 1 95.94 94 ARG A CA 1
ATOM 710 C C . ARG A 1 94 ? 13.422 31.141 -0.079 1 95.94 94 ARG A C 1
ATOM 712 O O . ARG A 1 94 ? 12.242 31.016 0.242 1 95.94 94 ARG A O 1
ATOM 719 N N . ASP A 1 95 ? 14.375 31.625 0.681 1 96.31 95 ASP A N 1
ATOM 720 C CA . ASP A 1 95 ? 14.039 32.094 2.021 1 96.31 95 ASP A CA 1
ATOM 721 C C . ASP A 1 95 ? 13.227 33.375 1.968 1 96.31 95 ASP A C 1
ATOM 723 O O . ASP A 1 95 ? 13.547 34.281 1.208 1 96.31 95 ASP A O 1
ATOM 727 N N . LEU A 1 96 ? 12.242 33.438 2.715 1 98.12 96 LEU A N 1
ATOM 728 C CA . LEU A 1 96 ? 11.492 34.656 2.854 1 98.12 96 LEU A CA 1
ATOM 729 C C . LEU A 1 96 ? 12.055 35.5 3.992 1 98.12 96 LEU A C 1
ATOM 731 O O . LEU A 1 96 ? 12.344 35 5.07 1 98.12 96 LEU A O 1
ATOM 735 N N . THR A 1 97 ? 12.188 36.812 3.701 1 97.62 97 THR A N 1
ATOM 736 C CA . THR A 1 97 ? 12.625 37.75 4.738 1 97.62 97 THR A CA 1
ATOM 737 C C . THR A 1 97 ? 11.469 38.062 5.676 1 97.62 97 THR A C 1
ATOM 739 O O . THR A 1 97 ? 10.375 38.406 5.223 1 97.62 97 THR A O 1
ATOM 742 N N . LEU A 1 98 ? 11.75 38 6.961 1 98.06 98 LEU A N 1
ATOM 743 C CA . LEU A 1 98 ? 10.75 38.406 7.945 1 98.06 98 LEU A CA 1
ATOM 744 C C . LEU A 1 98 ? 10.992 39.844 8.422 1 98.06 98 LEU A C 1
ATOM 746 O O . LEU A 1 98 ? 11.906 40.062 9.219 1 98.06 98 LEU A O 1
ATOM 750 N N . SER A 1 99 ? 10.188 40.688 7.969 1 98.19 99 SER A N 1
ATOM 751 C CA . SER A 1 99 ? 10.305 42.094 8.375 1 98.19 99 SER A CA 1
ATOM 752 C C . SER A 1 99 ? 9.453 42.375 9.609 1 98.19 99 SER A C 1
ATOM 754 O O . SER A 1 99 ? 8.258 42.062 9.625 1 98.19 99 SER A O 1
ATOM 756 N N . GLY A 1 100 ? 10.094 42.906 10.656 1 97.75 100 GLY A N 1
ATOM 757 C CA . GLY A 1 100 ? 9.359 43.344 11.836 1 97.75 100 GLY A CA 1
ATOM 758 C C . GLY A 1 100 ? 9.195 42.219 12.867 1 97.75 100 GLY A C 1
ATOM 759 O O . GLY A 1 100 ? 8.617 42.469 13.93 1 97.75 100 GLY A O 1
ATOM 760 N N . PHE A 1 101 ? 9.609 41.094 12.547 1 96.62 101 PHE A N 1
ATOM 761 C CA . PHE A 1 101 ? 9.516 40 13.492 1 96.62 101 PHE A CA 1
ATOM 762 C C . PHE A 1 101 ? 10.828 39.844 14.25 1 96.62 101 PHE A C 1
ATOM 764 O O . PHE A 1 101 ? 11.883 39.625 13.648 1 96.62 101 PHE A O 1
ATOM 771 N N . LYS A 1 102 ? 10.82 39.906 15.578 1 93 102 LYS A N 1
ATOM 772 C CA . LYS A 1 102 ? 12.031 39.844 16.391 1 93 102 LYS A CA 1
ATOM 773 C C . LYS A 1 102 ? 12.062 38.562 17.25 1 93 102 LYS A C 1
ATOM 775 O O . LYS A 1 102 ? 13 38.344 18 1 93 102 LYS A O 1
ATOM 780 N N . GLY A 1 103 ? 11.117 37.688 17.156 1 90.25 103 GLY A N 1
ATOM 781 C CA . GLY A 1 103 ? 11.07 36.5 17.953 1 90.25 103 GLY A CA 1
ATOM 782 C C . GLY A 1 103 ? 11.789 35.312 17.328 1 90.25 103 GLY A C 1
ATOM 783 O O . GLY A 1 103 ? 12.398 35.469 16.266 1 90.25 103 GLY A O 1
ATOM 784 N N . ASP A 1 104 ? 11.797 34.188 18.062 1 90.31 104 ASP A N 1
ATOM 785 C CA . ASP A 1 104 ? 12.359 32.938 17.547 1 90.31 104 ASP A CA 1
ATOM 786 C C . ASP A 1 104 ? 11.352 32.219 16.672 1 90.31 104 ASP A C 1
ATOM 788 O O . ASP A 1 104 ? 10.227 31.953 17.094 1 90.31 104 ASP A O 1
ATOM 792 N N . LEU A 1 105 ? 11.781 31.844 15.523 1 93.5 105 LEU A N 1
ATOM 793 C CA . LEU A 1 105 ? 10.883 31.188 14.578 1 93.5 105 LEU A CA 1
ATOM 794 C C . LEU A 1 105 ? 11.094 29.672 14.594 1 93.5 105 LEU A C 1
ATOM 796 O O . LEU A 1 105 ? 12.227 29.203 14.461 1 93.5 105 LEU A O 1
ATOM 800 N N . MET A 1 106 ? 10.102 28.953 14.773 1 93.25 106 MET A N 1
ATOM 801 C CA . MET A 1 106 ? 9.984 27.516 14.539 1 93.25 106 MET A CA 1
ATOM 802 C C . MET A 1 106 ? 8.617 27.172 13.945 1 93.25 106 MET A C 1
ATOM 804 O O . MET A 1 106 ? 7.719 26.734 14.672 1 93.25 106 MET A O 1
ATOM 808 N N . PRO A 1 107 ? 8.547 27.359 12.656 1 96.44 107 PRO A N 1
ATOM 809 C CA . PRO A 1 107 ? 7.234 27.281 12.008 1 96.44 107 PRO A CA 1
ATOM 810 C C . PRO A 1 107 ? 6.762 25.828 11.82 1 96.44 107 PRO A C 1
ATOM 812 O O . PRO A 1 107 ? 7.578 24.938 11.594 1 96.44 107 PRO A O 1
ATOM 815 N N . HIS A 1 108 ? 5.504 25.609 11.953 1 97.25 108 HIS A N 1
ATOM 816 C CA . HIS A 1 108 ? 4.812 24.344 11.82 1 97.25 108 HIS A CA 1
ATOM 817 C C . HIS A 1 108 ? 3.664 24.438 10.82 1 97.25 108 HIS A C 1
ATOM 819 O O . HIS A 1 108 ? 3.871 24.797 9.656 1 97.25 108 HIS A O 1
ATOM 825 N N . GLY A 1 109 ? 2.469 24.125 11.133 1 98.44 109 GLY A N 1
ATOM 826 C CA . GLY A 1 109 ? 1.341 24.25 10.219 1 98.44 109 GLY A CA 1
ATOM 827 C C . GLY A 1 109 ? 1.093 25.672 9.773 1 98.44 109 GLY A C 1
ATOM 828 O O . GLY A 1 109 ? 1.309 26.625 10.531 1 98.44 109 GLY A O 1
ATOM 829 N N . LEU A 1 110 ? 0.581 25.875 8.523 1 98.56 110 LEU A N 1
ATOM 830 C CA . LEU A 1 110 ? 0.326 27.219 8.039 1 98.56 110 LEU A CA 1
ATOM 831 C C . LEU A 1 110 ? -0.893 27.25 7.125 1 98.56 110 LEU A C 1
ATOM 833 O O . LEU A 1 110 ? -1.336 26.203 6.641 1 98.56 110 LEU A O 1
ATOM 837 N N . SER A 1 111 ? -1.447 28.344 6.973 1 98.62 111 SER A N 1
ATOM 838 C CA . SER A 1 111 ? -2.639 28.609 6.172 1 98.62 111 SER A CA 1
ATOM 839 C C . SER A 1 111 ? -2.605 30 5.559 1 98.62 111 SER A C 1
ATOM 841 O O . SER A 1 111 ? -2.125 30.953 6.188 1 98.62 111 SER A O 1
ATOM 843 N N . LEU A 1 112 ? -3.1 30.109 4.387 1 98.25 112 LEU A N 1
ATOM 844 C CA . LEU A 1 112 ? -3.16 31.391 3.688 1 98.25 112 LEU A CA 1
ATOM 845 C C . LEU A 1 112 ? -4.566 31.969 3.746 1 98.25 112 LEU A C 1
ATOM 847 O O . LEU A 1 112 ? -5.551 31.219 3.795 1 98.25 112 LEU A O 1
ATOM 851 N N . TYR A 1 113 ? -4.641 33.281 3.75 1 97.62 113 TYR A N 1
ATOM 852 C CA . TYR A 1 113 ? -5.895 34.031 3.686 1 97.62 113 TYR A CA 1
ATOM 853 C C . TYR A 1 113 ? -5.75 35.25 2.812 1 97.62 113 TYR A C 1
ATOM 855 O O . TYR A 1 113 ? -4.957 36.156 3.123 1 97.62 113 TYR A O 1
ATOM 863 N N . SER A 1 114 ? -6.453 35.281 1.728 1 96.31 114 SER A N 1
ATOM 864 C CA . SER A 1 114 ? -6.395 36.406 0.811 1 96.31 114 SER A CA 1
ATOM 865 C C . SER A 1 114 ? -7.68 37.25 0.858 1 96.31 114 SER A C 1
ATOM 867 O O . SER A 1 114 ? -8.773 36.688 0.783 1 96.31 114 SER A O 1
ATOM 869 N N . THR A 1 115 ? -7.488 38.5 1.079 1 94.88 115 THR A N 1
ATOM 870 C CA . THR A 1 115 ? -8.609 39.438 1.115 1 94.88 115 THR A CA 1
ATOM 871 C C . THR A 1 115 ? -8.188 40.812 0.624 1 94.88 115 THR A C 1
ATOM 873 O O . THR A 1 115 ? -7.082 41.281 0.922 1 94.88 115 THR A O 1
ATOM 876 N N . ASN A 1 116 ? -9.023 41.469 -0.236 1 94.88 116 ASN A N 1
ATOM 877 C CA . ASN A 1 116 ? -8.805 42.844 -0.734 1 94.88 116 ASN A CA 1
ATOM 878 C C . ASN A 1 116 ? -7.438 42.969 -1.397 1 94.88 116 ASN A C 1
ATOM 880 O O . ASN A 1 116 ? -6.703 43.906 -1.116 1 94.88 116 ASN A O 1
ATOM 884 N N . GLY A 1 117 ? -7.043 41.969 -2.131 1 93.56 117 GLY A N 1
ATOM 885 C CA . GLY A 1 117 ? -5.816 42 -2.908 1 93.56 117 GLY A CA 1
ATOM 886 C C . GLY A 1 117 ? -4.574 41.75 -2.076 1 93.56 117 GLY A C 1
ATOM 887 O O . GLY A 1 117 ? -3.451 41.844 -2.582 1 93.56 117 GLY A O 1
ATOM 888 N N . LYS A 1 118 ? -4.777 41.5 -0.797 1 96.88 118 LYS A N 1
ATOM 889 C CA . LYS A 1 118 ? -3.666 41.156 0.094 1 96.88 118 LYS A CA 1
ATOM 890 C C . LYS A 1 118 ? -3.699 39.688 0.5 1 96.88 118 LYS A C 1
ATOM 892 O O . LYS A 1 118 ? -4.773 39.125 0.639 1 96.88 118 LYS A O 1
ATOM 897 N N . THR A 1 119 ? -2.514 39.094 0.633 1 97.88 119 THR A N 1
ATOM 898 C CA . THR A 1 119 ? -2.406 37.719 1.107 1 97.88 119 THR A CA 1
ATOM 899 C C . THR A 1 119 ? -1.703 37.688 2.461 1 97.88 119 THR A C 1
ATOM 901 O O . THR A 1 119 ? -0.598 38.188 2.611 1 97.88 119 THR A O 1
ATOM 904 N N . PHE A 1 120 ? -2.348 37.062 3.377 1 98.69 120 PHE A N 1
ATOM 905 C CA . PHE A 1 120 ? -1.783 36.875 4.711 1 98.69 120 PHE A CA 1
ATOM 906 C C . PHE A 1 120 ? -1.383 35.406 4.938 1 98.69 120 PHE A C 1
ATOM 908 O O . PHE A 1 120 ? -2.039 34.5 4.434 1 98.69 120 PHE A O 1
ATOM 915 N N . VAL A 1 121 ? -0.326 35.25 5.684 1 98.75 121 VAL A N 1
ATOM 916 C CA . VAL A 1 121 ? 0.151 33.938 6.105 1 98.75 121 VAL A CA 1
ATOM 917 C C . VAL A 1 121 ? -0.029 33.781 7.613 1 98.75 121 VAL A C 1
ATOM 919 O O . VAL A 1 121 ? 0.455 34.625 8.391 1 98.75 121 VAL A O 1
ATOM 922 N N . TYR A 1 122 ? -0.786 32.844 7.977 1 98.88 122 TYR A N 1
ATOM 923 C CA . TYR A 1 122 ? -0.866 32.438 9.375 1 98.88 122 TYR A CA 1
ATOM 924 C C . TYR A 1 122 ? -0.038 31.172 9.609 1 98.88 122 TYR A C 1
ATOM 926 O O . TYR A 1 122 ? -0.143 30.203 8.867 1 98.88 122 TYR A O 1
ATOM 934 N N . VAL A 1 123 ? 0.789 31.188 10.648 1 98.62 123 VAL A N 1
ATOM 935 C CA . VAL A 1 123 ? 1.683 30.047 10.844 1 98.62 123 VAL A CA 1
ATOM 936 C C . VAL A 1 123 ? 1.783 29.734 12.336 1 98.62 123 VAL A C 1
ATOM 938 O O . VAL A 1 123 ? 1.896 30.625 13.164 1 98.62 123 VAL A O 1
ATOM 941 N N . VAL A 1 124 ? 1.632 28.453 12.656 1 97.75 124 VAL A N 1
ATOM 942 C CA . VAL A 1 124 ? 1.922 27.984 14.008 1 97.75 124 VAL A CA 1
ATOM 943 C C . VAL A 1 124 ? 3.412 28.141 14.297 1 97.75 124 VAL A C 1
ATOM 945 O O . VAL A 1 124 ? 4.254 27.828 13.453 1 97.75 124 VAL A O 1
ATOM 948 N N . ASN A 1 125 ? 3.746 28.609 15.477 1 95.94 125 ASN A N 1
ATOM 949 C CA . ASN A 1 125 ? 5.137 28.828 15.867 1 95.94 125 ASN A CA 1
ATOM 950 C C . ASN A 1 125 ? 5.406 28.297 17.281 1 95.94 125 ASN A C 1
ATOM 952 O O . ASN A 1 125 ? 4.578 28.469 18.172 1 95.94 125 ASN A O 1
ATOM 956 N N . HIS A 1 126 ? 6.574 27.609 17.359 1 92 126 HIS A N 1
ATOM 957 C CA . HIS A 1 126 ? 7.035 27.109 18.641 1 92 126 HIS A CA 1
ATOM 958 C C . HIS A 1 126 ? 8.289 27.844 19.109 1 92 126 HIS A C 1
ATOM 960 O O . HIS A 1 126 ? 9.398 27.312 19 1 92 126 HIS A O 1
ATOM 966 N N . PRO A 1 127 ? 8.18 28.953 19.781 1 85.88 127 PRO A N 1
ATOM 967 C CA . PRO A 1 127 ? 9.367 29.719 20.156 1 85.88 127 PRO A CA 1
ATOM 968 C C . PRO A 1 127 ? 10.289 28.969 21.109 1 85.88 127 PRO A C 1
ATOM 970 O O . PRO A 1 127 ? 11.508 29.156 21.078 1 85.88 127 PRO A O 1
ATOM 973 N N . ALA A 1 128 ? 9.75 28.125 21.938 1 76.62 128 ALA A N 1
ATOM 974 C CA . ALA A 1 128 ? 10.539 27.422 22.938 1 76.62 128 ALA A CA 1
ATOM 975 C C . ALA A 1 128 ? 10.906 26.031 22.469 1 76.62 128 ALA A C 1
ATOM 977 O O . ALA A 1 128 ? 11.5 25.25 23.219 1 76.62 128 ALA A O 1
ATOM 978 N N . GLY A 1 129 ? 10.539 25.703 21.312 1 76.5 129 GLY A N 1
ATOM 979 C CA . GLY A 1 129 ? 10.789 24.359 20.797 1 76.5 129 GLY A CA 1
ATOM 980 C C . GLY A 1 129 ? 9.531 23.516 20.719 1 76.5 129 GLY A C 1
ATOM 981 O O . GLY A 1 129 ? 8.555 23.781 21.406 1 76.5 129 GLY A O 1
ATOM 982 N N . LEU A 1 130 ? 9.57 22.422 19.984 1 69.81 130 LEU A N 1
ATOM 983 C CA . LEU A 1 130 ? 8.43 21.562 19.688 1 69.81 130 LEU A CA 1
ATOM 984 C C . LEU A 1 130 ? 8.008 20.781 20.922 1 69.81 130 LEU A C 1
ATOM 986 O O . LEU A 1 130 ? 6.812 20.641 21.203 1 69.81 130 LEU A O 1
ATOM 990 N N . LEU A 1 131 ? 9.016 20.219 21.656 1 63.66 131 LEU A N 1
ATOM 991 C CA . LEU A 1 131 ? 8.711 19.266 22.734 1 63.66 131 LEU A CA 1
ATOM 992 C C . LEU A 1 131 ? 8.727 19.953 24.094 1 63.66 131 LEU A C 1
ATOM 994 O O . LEU A 1 131 ? 8.344 19.359 25.094 1 63.66 131 LEU A O 1
ATOM 998 N N . ASN A 1 132 ? 9.25 21.172 24.109 1 60.34 132 ASN A N 1
ATOM 999 C CA . ASN A 1 132 ? 9.359 21.828 25.406 1 60.34 132 ASN A CA 1
ATOM 1000 C C . ASN A 1 132 ? 8.039 22.469 25.828 1 60.34 132 ASN A C 1
ATOM 1002 O O . ASN A 1 132 ? 7.473 23.281 25.078 1 60.34 132 ASN A O 1
ATOM 1006 N N . GLY A 1 133 ? 7.121 21.719 26.234 1 54.28 133 GLY A N 1
ATOM 1007 C CA . GLY A 1 133 ? 5.809 22.109 26.719 1 54.28 133 GLY A CA 1
ATOM 1008 C C . GLY A 1 133 ? 5.82 23.453 27.438 1 54.28 133 GLY A C 1
ATOM 1009 O O . GLY A 1 133 ? 4.812 23.844 28.031 1 54.28 133 GLY A O 1
ATOM 1010 N N . THR A 1 134 ? 7.109 23.844 27.766 1 53.16 134 THR A N 1
ATOM 1011 C CA . THR A 1 134 ? 7.141 24.953 28.688 1 53.16 134 THR A CA 1
ATOM 1012 C C . THR A 1 134 ? 6.73 26.25 28 1 53.16 134 THR A C 1
ATOM 1014 O O . THR A 1 134 ? 6.496 27.266 28.641 1 53.16 134 THR A O 1
ATOM 1017 N N . GLY A 1 135 ? 6.426 26.094 26.781 1 57.25 135 GLY A N 1
ATOM 1018 C CA . GLY A 1 135 ? 6.281 27.422 26.219 1 57.25 135 GLY A CA 1
ATOM 1019 C C . GLY A 1 135 ? 5.074 27.547 25.312 1 57.25 135 GLY A C 1
ATOM 1020 O O . GLY A 1 135 ? 4.445 26.547 24.953 1 57.25 135 GLY A O 1
ATOM 1021 N N . GLU A 1 136 ? 4.551 28.766 25.234 1 75.12 136 GLU A N 1
ATOM 1022 C CA . GLU A 1 136 ? 3.338 29.344 24.672 1 75.12 136 GLU A CA 1
ATOM 1023 C C . GLU A 1 136 ? 3.371 29.328 23.156 1 75.12 136 GLU A C 1
ATOM 1025 O O . GLU A 1 136 ? 3.928 30.234 22.531 1 75.12 136 GLU A O 1
ATOM 1030 N N . ASP A 1 137 ? 2.936 28.156 22.594 1 90.88 137 ASP A N 1
ATOM 1031 C CA . ASP A 1 137 ? 2.723 28.141 21.156 1 90.88 137 ASP A CA 1
ATOM 1032 C C . ASP A 1 137 ? 1.868 29.328 20.719 1 90.88 137 ASP A C 1
ATOM 1034 O O . ASP A 1 137 ? 1.096 29.875 21.516 1 90.88 137 ASP A O 1
ATOM 1038 N N . GLU A 1 138 ? 2.201 29.844 19.641 1 95.81 138 GLU A N 1
ATOM 1039 C CA . GLU A 1 138 ? 1.486 31 19.109 1 95.81 138 GLU A CA 1
ATOM 1040 C C . GLU A 1 138 ? 1.189 30.828 17.625 1 95.81 138 GLU A C 1
ATOM 1042 O O . GLU A 1 138 ? 1.713 29.922 16.984 1 95.81 138 GLU A O 1
ATOM 1047 N N . VAL A 1 139 ? 0.258 31.594 17.172 1 98.19 139 VAL A N 1
ATOM 1048 C CA . VAL A 1 139 ? 0.037 31.75 15.734 1 98.19 139 VAL A CA 1
ATOM 1049 C C . VAL A 1 139 ? 0.51 33.125 15.281 1 98.19 139 VAL A C 1
ATOM 1051 O O . VAL A 1 139 ? 0.131 34.156 15.867 1 98.19 139 VAL A O 1
ATOM 1054 N N . LEU A 1 140 ? 1.388 33.125 14.305 1 98.5 140 LEU A N 1
ATOM 1055 C CA . LEU A 1 140 ? 1.885 34.375 13.75 1 98.5 140 LEU A CA 1
ATOM 1056 C C . LEU A 1 140 ? 1.13 34.75 12.477 1 98.5 140 LEU A C 1
ATOM 1058 O O . LEU A 1 140 ? 0.812 33.875 11.664 1 98.5 140 LEU A O 1
ATOM 1062 N N . LYS A 1 141 ? 0.888 36.062 12.344 1 98.75 141 LYS A N 1
ATOM 1063 C CA . LYS A 1 141 ? 0.31 36.594 11.117 1 98.75 141 LYS A CA 1
ATOM 1064 C C . LYS A 1 141 ? 1.306 37.5 10.391 1 98.75 141 LYS A C 1
ATOM 1066 O O . LYS A 1 141 ? 1.876 38.406 10.992 1 98.75 141 LYS A O 1
ATOM 1071 N N . PHE A 1 142 ? 1.494 37.219 9.109 1 98.81 142 PHE A N 1
ATOM 1072 C CA . PHE A 1 142 ? 2.336 38.062 8.25 1 98.81 142 PHE A CA 1
ATOM 1073 C C . PHE A 1 142 ? 1.565 38.5 7.016 1 98.81 142 PHE A C 1
ATOM 1075 O O . PHE A 1 142 ? 0.734 37.781 6.488 1 98.81 142 PHE A O 1
ATOM 1082 N N . LEU A 1 143 ? 1.823 39.719 6.57 1 98.62 143 LEU A N 1
ATOM 1083 C CA . LEU A 1 143 ? 1.463 40.125 5.215 1 98.62 143 LEU A CA 1
ATOM 1084 C C . LEU A 1 143 ? 2.518 39.688 4.211 1 98.62 143 LEU A C 1
ATOM 1086 O O . LEU A 1 143 ? 3.699 40 4.363 1 98.62 143 LEU A O 1
ATOM 1090 N N . TRP A 1 144 ? 2.096 38.906 3.246 1 98.38 144 TRP A N 1
ATOM 1091 C CA . TRP A 1 144 ? 3.041 38.375 2.268 1 98.38 144 TRP A CA 1
ATOM 1092 C C . TRP A 1 144 ? 3.184 39.312 1.081 1 98.38 144 TRP A C 1
ATOM 1094 O O . TRP A 1 144 ? 2.281 39.438 0.246 1 98.38 144 TRP A O 1
ATOM 1104 N N . GLN A 1 145 ? 4.328 40.031 1.009 1 97.62 145 GLN A N 1
ATOM 1105 C CA . GLN A 1 145 ? 4.699 40.781 -0.175 1 97.62 145 GLN A CA 1
ATOM 1106 C C . GLN A 1 145 ? 5.43 39.938 -1.192 1 97.62 145 GLN A C 1
ATOM 1108 O O . GLN A 1 145 ? 6.66 39.875 -1.217 1 97.62 145 GLN A O 1
ATOM 1113 N N . THR A 1 146 ? 4.711 39.312 -2.059 1 92.88 146 THR A N 1
ATOM 1114 C CA . THR A 1 146 ? 5.207 38.281 -2.936 1 92.88 146 THR A CA 1
ATOM 1115 C C . THR A 1 146 ? 6.285 38.812 -3.871 1 92.88 146 THR A C 1
ATOM 1117 O O . THR A 1 146 ? 7.262 38.125 -4.168 1 92.88 146 THR A O 1
ATOM 1120 N N . ASP A 1 147 ? 6.195 40.031 -4.312 1 91.94 147 ASP A N 1
ATOM 1121 C CA . ASP A 1 147 ? 7.145 40.625 -5.246 1 91.94 147 ASP A CA 1
ATOM 1122 C C . ASP A 1 147 ? 8.5 40.844 -4.582 1 91.94 147 ASP A C 1
ATOM 1124 O O . ASP A 1 147 ? 9.539 40.844 -5.25 1 91.94 147 ASP A O 1
ATOM 1128 N N . LYS A 1 148 ? 8.461 41.031 -3.287 1 93.56 148 LYS A N 1
ATOM 1129 C CA . LYS A 1 148 ? 9.688 41.344 -2.561 1 93.56 148 LYS A CA 1
ATOM 1130 C C . LYS A 1 148 ? 10.195 40.125 -1.791 1 93.56 148 LYS A C 1
ATOM 1132 O O . LYS A 1 148 ? 11.195 40.219 -1.077 1 93.56 148 LYS A O 1
ATOM 1137 N N . GLN A 1 149 ? 9.516 39.031 -1.867 1 94.56 149 GLN A N 1
ATOM 1138 C CA . GLN A 1 149 ? 9.867 37.844 -1.099 1 94.56 149 GLN A CA 1
ATOM 1139 C C . GLN A 1 149 ? 10.008 38.156 0.385 1 94.56 149 GLN A C 1
ATOM 1141 O O . GLN A 1 149 ? 11.023 37.844 1.005 1 94.56 149 GLN A O 1
ATOM 1146 N N . THR A 1 150 ? 8.992 38.844 0.873 1 98 150 THR A N 1
ATOM 1147 C CA . THR A 1 150 ? 9.039 39.344 2.244 1 98 150 THR A CA 1
ATOM 1148 C C . THR A 1 150 ? 7.719 39.094 2.959 1 98 150 THR A C 1
ATOM 1150 O O . THR A 1 150 ? 6.648 39.25 2.373 1 98 150 THR A O 1
ATOM 1153 N N . LEU A 1 151 ? 7.855 38.688 4.188 1 98.69 151 LEU A N 1
ATOM 1154 C CA . LEU A 1 151 ? 6.727 38.594 5.105 1 98.69 151 LEU A CA 1
ATOM 1155 C C . LEU A 1 151 ? 6.777 39.719 6.137 1 98.69 151 LEU A C 1
ATOM 1157 O O . LEU A 1 151 ? 7.703 39.75 6.949 1 98.69 151 LEU A O 1
ATOM 1161 N N . MET A 1 152 ? 5.805 40.594 6.086 1 98.75 152 MET A N 1
ATOM 1162 C CA . MET A 1 152 ? 5.711 41.656 7.055 1 98.75 152 MET A CA 1
ATOM 1163 C C . MET A 1 152 ? 4.918 41.25 8.281 1 98.75 152 MET A C 1
ATOM 1165 O O . MET A 1 152 ? 3.721 40.969 8.188 1 98.75 152 MET A O 1
ATOM 1169 N N . PHE A 1 153 ? 5.598 41.281 9.406 1 98.62 153 PHE A N 1
ATOM 1170 C CA . PHE A 1 153 ? 4.957 40.844 10.641 1 98.62 153 PHE A CA 1
ATOM 1171 C C . PHE A 1 153 ? 3.768 41.75 10.977 1 98.62 153 PHE A C 1
ATOM 1173 O O . PHE A 1 153 ? 3.871 42.969 10.922 1 98.62 153 PHE A O 1
ATOM 1180 N N . GLN A 1 154 ? 2.666 41.125 11.266 1 98.25 154 GLN A N 1
ATOM 1181 C CA . GLN A 1 154 ? 1.479 41.875 11.648 1 98.25 154 GLN A CA 1
ATOM 1182 C C . GLN A 1 154 ? 1.193 41.719 13.141 1 98.25 154 GLN A C 1
ATOM 1184 O O . GLN A 1 154 ? 1.108 42.719 13.867 1 98.25 154 GLN A O 1
ATOM 1189 N N . LYS A 1 155 ? 1.086 40.438 13.555 1 96.56 155 LYS A N 1
ATOM 1190 C CA . LYS A 1 155 ? 0.79 40.219 14.969 1 96.56 155 LYS A CA 1
ATOM 1191 C C . LYS A 1 155 ? 0.979 38.75 15.344 1 96.56 155 LYS A C 1
ATOM 1193 O O . LYS A 1 155 ? 1.071 37.875 14.469 1 96.56 155 LYS A O 1
ATOM 1198 N N . SER A 1 156 ? 1.045 38.5 16.672 1 97.06 156 SER A N 1
ATOM 1199 C CA . SER A 1 156 ? 1.09 37.188 17.281 1 97.06 156 SER A CA 1
ATOM 1200 C C . SER A 1 156 ? -0.165 36.906 18.109 1 97.06 156 SER A C 1
ATOM 1202 O O . SER A 1 156 ? -0.61 37.781 18.875 1 97.06 156 SER A O 1
ATOM 1204 N N . PHE A 1 157 ? -0.772 35.781 17.875 1 97.56 157 PHE A N 1
ATOM 1205 C CA . PHE A 1 157 ? -1.926 35.344 18.656 1 97.56 157 PHE A CA 1
ATOM 1206 C C . PHE A 1 157 ? -1.515 34.344 19.719 1 97.56 157 PHE A C 1
ATOM 1208 O O . PHE A 1 157 ? -0.869 33.312 19.406 1 97.56 157 PHE A O 1
ATOM 1215 N N . LYS A 1 158 ? -1.901 34.594 20.891 1 95.19 158 LYS A N 1
ATOM 1216 C CA . LYS A 1 158 ? -1.738 33.688 22.016 1 95.19 158 LYS A CA 1
ATOM 1217 C C . LYS A 1 158 ? -3.061 33.469 22.75 1 95.19 158 LYS A C 1
ATOM 1219 O O . LYS A 1 158 ? -3.926 34.344 22.75 1 95.19 158 LYS A O 1
ATOM 1224 N N . ASP A 1 159 ? -3.17 32.344 23.281 1 95.56 159 ASP A N 1
ATOM 1225 C CA . ASP A 1 159 ? -4.391 32 24 1 95.56 159 ASP A CA 1
ATOM 1226 C C . ASP A 1 159 ? -4.148 30.844 24.969 1 95.56 159 ASP A C 1
ATOM 1228 O O . ASP A 1 159 ? -3.369 29.938 24.688 1 95.56 159 ASP A O 1
ATOM 1232 N N . PRO A 1 160 ? -4.832 30.875 26.141 1 92.44 160 PRO A N 1
ATOM 1233 C CA . PRO A 1 160 ? -4.656 29.797 27.109 1 92.44 160 PRO A CA 1
ATOM 1234 C C . PRO A 1 160 ? -5.039 28.438 26.531 1 92.44 160 PRO A C 1
ATOM 1236 O O . PRO A 1 160 ? -4.57 27.406 27.031 1 92.44 160 PRO A O 1
ATOM 1239 N N . GLU A 1 161 ? -5.859 28.391 25.5 1 94.25 161 GLU A N 1
ATOM 1240 C CA . GLU A 1 161 ? -6.281 27.125 24.906 1 94.25 161 GLU A CA 1
ATOM 1241 C C . GLU A 1 161 ? -5.246 26.609 23.922 1 94.25 161 GLU A C 1
ATOM 1243 O O . GLU A 1 161 ? -5.328 25.453 23.469 1 94.25 161 GLU A O 1
ATOM 1248 N N . PHE A 1 162 ? -4.277 27.453 23.562 1 94.38 162 PHE A N 1
ATOM 1249 C CA . PHE A 1 162 ? -3.166 26.984 22.75 1 94.38 162 PHE A CA 1
ATOM 1250 C C . PHE A 1 162 ? -2.156 26.219 23.578 1 94.38 162 PHE A C 1
ATOM 1252 O O . PHE A 1 162 ? -1.488 26.781 24.438 1 94.38 162 PHE A O 1
ATOM 1259 N N . ARG A 1 163 ? -1.988 25.016 23.391 1 89.12 163 ARG A N 1
ATOM 1260 C CA . ARG A 1 163 ? -1.104 24.172 24.188 1 89.12 163 ARG A CA 1
ATOM 1261 C C . ARG A 1 163 ? 0.065 23.656 23.344 1 89.12 163 ARG A C 1
ATOM 1263 O O . ARG A 1 163 ? 1.104 24.312 23.266 1 89.12 163 ARG A O 1
ATOM 1270 N N . SER A 1 164 ? -0.104 22.656 22.547 1 90.44 164 SER A N 1
ATOM 1271 C CA . SER A 1 164 ? 0.825 22.141 21.547 1 90.44 164 SER A CA 1
ATOM 1272 C C . SER A 1 164 ? 0.191 22.125 20.172 1 90.44 164 SER A C 1
ATOM 1274 O O . SER A 1 164 ? -0.285 21.078 19.703 1 90.44 164 SER A O 1
ATOM 1276 N N . LEU A 1 165 ? 0.383 23.266 19.578 1 95.25 165 LEU A N 1
ATOM 1277 C CA . LEU A 1 165 ? -0.313 23.469 18.297 1 95.25 165 LEU A CA 1
ATOM 1278 C C . LEU A 1 165 ? 0.346 22.656 17.188 1 95.25 165 LEU A C 1
ATOM 1280 O O . LEU A 1 165 ? 1.55 22.391 17.234 1 95.25 165 LEU A O 1
ATOM 1284 N N . ASN A 1 166 ? -0.429 22.234 16.281 1 96.38 166 ASN A N 1
ATOM 1285 C CA . ASN A 1 166 ? 0.115 21.469 15.148 1 96.38 166 ASN A CA 1
ATOM 1286 C C . ASN A 1 166 ? -0.19 22.156 13.82 1 96.38 166 ASN A C 1
ATOM 1288 O O . ASN A 1 166 ? 0.726 22.547 13.094 1 96.38 166 ASN A O 1
ATOM 1292 N N . ASP A 1 167 ? -1.47 22.297 13.531 1 98.62 167 ASP A N 1
ATOM 1293 C CA . ASP A 1 167 ? -1.916 22.844 12.258 1 98.62 167 ASP A CA 1
ATOM 1294 C C . ASP A 1 167 ? -3.105 23.781 12.445 1 98.62 167 ASP A C 1
ATOM 1296 O O . ASP A 1 167 ? -3.691 23.844 13.523 1 98.62 167 ASP A O 1
ATOM 1300 N N . LEU A 1 168 ? -3.393 24.594 11.336 1 98.81 168 LEU A N 1
ATOM 1301 C CA . LEU A 1 168 ? -4.531 25.5 11.406 1 98.81 168 LEU A CA 1
ATOM 1302 C C . LEU A 1 168 ? -5.121 25.75 10.023 1 98.81 168 LEU A C 1
ATOM 1304 O O . LEU A 1 168 ? -4.461 25.516 9.008 1 98.81 168 LEU A O 1
ATOM 1308 N N . VAL A 1 169 ? -6.332 26.188 9.992 1 98.88 169 VAL A N 1
ATOM 1309 C CA . VAL A 1 169 ? -6.988 26.656 8.773 1 98.88 169 VAL A CA 1
ATOM 1310 C C . VAL A 1 169 ? -7.75 27.953 9.055 1 98.88 169 VAL A C 1
ATOM 1312 O O . VAL A 1 169 ? -8.57 28 9.969 1 98.88 169 VAL A O 1
ATOM 1315 N N . VAL A 1 170 ? -7.402 28.953 8.289 1 98.62 170 VAL A N 1
ATOM 1316 C CA . VAL A 1 170 ? -8.031 30.25 8.461 1 98.62 170 VAL A CA 1
ATOM 1317 C C . VAL A 1 170 ? -9.367 30.281 7.719 1 98.62 170 VAL A C 1
ATOM 1319 O O . VAL A 1 170 ? -9.445 29.891 6.555 1 98.62 170 VAL A O 1
ATOM 1322 N N . VAL A 1 171 ? -10.406 30.75 8.406 1 97.75 171 VAL A N 1
ATOM 1323 C CA . VAL A 1 171 ? -11.742 30.75 7.812 1 97.75 171 VAL A CA 1
ATOM 1324 C C . VAL A 1 171 ? -12.297 32.156 7.777 1 97.75 171 VAL A C 1
ATOM 1326 O O . VAL A 1 171 ? -13.422 32.406 7.324 1 97.75 171 VAL A O 1
ATOM 1329 N N . GLY A 1 172 ? -11.625 33.094 8.188 1 96.69 172 GLY A N 1
ATOM 1330 C CA . GLY A 1 172 ? -11.93 34.531 8.203 1 96.69 172 GLY A CA 1
ATOM 1331 C C . GLY A 1 172 ? -10.789 35.375 8.742 1 96.69 172 GLY A C 1
ATOM 1332 O O . GLY A 1 172 ? -9.789 34.844 9.219 1 96.69 172 GLY A O 1
ATOM 1333 N N . ASP A 1 173 ? -10.938 36.656 8.672 1 96.5 173 ASP A N 1
ATOM 1334 C CA . ASP A 1 173 ? -9.891 37.562 9.164 1 96.5 173 ASP A CA 1
ATOM 1335 C C . ASP A 1 173 ? -9.641 37.344 10.656 1 96.5 173 ASP A C 1
ATOM 1337 O O . ASP A 1 173 ? -10.508 37.625 11.484 1 96.5 173 ASP A O 1
ATOM 1341 N N . ASP A 1 174 ? -8.492 36.812 10.984 1 98.06 174 ASP A N 1
ATOM 1342 C CA . ASP A 1 174 ? -8.039 36.5 12.336 1 98.06 174 ASP A CA 1
ATOM 1343 C C . ASP A 1 174 ? -8.922 35.438 12.992 1 98.06 174 ASP A C 1
ATOM 1345 O O . ASP A 1 174 ? -9.062 35.406 14.219 1 98.06 174 ASP A O 1
ATOM 1349 N N . LYS A 1 175 ? -9.641 34.719 12.227 1 98.56 175 LYS A N 1
ATOM 1350 C CA . LYS A 1 175 ? -10.477 33.625 12.672 1 98.56 175 LYS A CA 1
ATOM 1351 C C . LYS A 1 175 ? -10.008 32.312 12.07 1 98.56 175 LYS A C 1
ATOM 1353 O O . LYS A 1 175 ? -9.867 32.188 10.852 1 98.56 175 LYS A O 1
ATOM 1358 N N . PHE A 1 176 ? -9.719 31.359 12.938 1 98.88 176 PHE A N 1
ATOM 1359 C CA . PHE A 1 176 ? -9.164 30.109 12.422 1 98.88 176 PHE A CA 1
ATOM 1360 C C . PHE A 1 176 ? -9.422 28.969 13.398 1 98.88 176 PHE A C 1
ATOM 1362 O O . PHE A 1 176 ? -9.711 29.188 14.57 1 98.88 176 PHE A O 1
ATOM 1369 N N . TYR A 1 177 ? -9.484 27.781 12.859 1 98.94 177 TYR A N 1
ATOM 1370 C CA . TYR A 1 177 ? -9.398 26.547 13.641 1 98.94 177 TYR A CA 1
ATOM 1371 C C . TYR A 1 177 ? -7.957 26.078 13.781 1 98.94 177 TYR A C 1
ATOM 1373 O O . TYR A 1 177 ? -7.176 26.172 12.828 1 98.94 177 TYR A O 1
ATOM 1381 N N . VAL A 1 178 ? -7.586 25.609 14.961 1 98.69 178 VAL A N 1
ATOM 1382 C CA . VAL A 1 178 ? -6.223 25.156 15.203 1 98.69 178 VAL A CA 1
ATOM 1383 C C . VAL A 1 178 ? -6.242 23.875 16.047 1 98.69 178 VAL A C 1
ATOM 1385 O O . VAL A 1 178 ? -7.137 23.688 16.875 1 98.69 178 VAL A O 1
ATOM 1388 N N . THR A 1 179 ? -5.305 22.969 15.805 1 98.44 179 THR A N 1
ATOM 1389 C CA . THR A 1 179 ? -5.273 21.688 16.5 1 98.44 179 THR A CA 1
ATOM 1390 C C . THR A 1 179 ? -4.211 21.703 17.594 1 98.44 179 THR A C 1
ATOM 1392 O O . THR A 1 179 ? -3.129 22.266 17.406 1 98.44 179 THR A O 1
ATOM 1395 N N . ASN A 1 180 ? -4.547 21.109 18.734 1 94.69 180 ASN A N 1
ATOM 1396 C CA . ASN A 1 180 ? -3.59 20.703 19.766 1 94.69 180 ASN A CA 1
ATOM 1397 C C . ASN A 1 180 ? -3.252 19.219 19.672 1 94.69 180 ASN A C 1
ATOM 1399 O O . ASN A 1 180 ? -4.109 18.375 19.906 1 94.69 180 ASN A O 1
ATOM 1403 N N . TRP A 1 181 ? -2.012 18.938 19.438 1 90 181 TRP A N 1
ATOM 1404 C CA . TRP A 1 181 ? -1.65 17.516 19.344 1 90 181 TRP A CA 1
ATOM 1405 C C . TRP A 1 181 ? -1.21 16.984 20.703 1 90 181 TRP A C 1
ATOM 1407 O O . TRP A 1 181 ? -1.136 15.773 20.906 1 90 181 TRP A O 1
ATOM 1417 N N . PHE A 1 182 ? -0.921 17.828 21.672 1 85 182 PHE A N 1
ATOM 1418 C CA . PHE A 1 182 ? -0.857 17.578 23.109 1 85 182 PHE A CA 1
ATOM 1419 C C . PHE A 1 182 ? -1.733 18.562 23.875 1 85 182 PHE A C 1
ATOM 1421 O O . PHE A 1 182 ? -1.877 19.719 23.469 1 85 182 PHE A O 1
ATOM 1428 N N . THR A 1 183 ? -2.24 18.047 25.016 1 83.75 183 THR A N 1
ATOM 1429 C CA . THR A 1 183 ? -3.137 18.938 25.75 1 83.75 183 THR A CA 1
ATOM 1430 C C . THR A 1 183 ? -2.625 19.156 27.172 1 83.75 183 THR A C 1
ATOM 1432 O O . THR A 1 183 ? -3.061 20.094 27.844 1 83.75 183 THR A O 1
ATOM 1435 N N . MET A 1 184 ? -1.692 18.344 27.562 1 82.62 184 MET A N 1
ATOM 1436 C CA . MET A 1 184 ? -1.205 18.469 28.922 1 82.62 184 MET A CA 1
ATOM 1437 C C . MET A 1 184 ? -0.128 19.547 29.031 1 82.62 184 MET A C 1
ATOM 1439 O O . MET A 1 184 ? 0.673 19.719 28.109 1 82.62 184 MET A O 1
ATOM 1443 N N . LYS A 1 185 ? -0.026 20.234 30.172 1 77.94 185 LYS A N 1
ATOM 1444 C CA . LYS A 1 185 ? 0.893 21.359 30.344 1 77.94 185 LYS A CA 1
ATOM 1445 C C . LYS A 1 185 ? 2.195 20.906 30.984 1 77.94 185 LYS A C 1
ATOM 1447 O O . LYS A 1 185 ? 3.279 21.328 30.578 1 77.94 185 LYS A O 1
ATOM 1452 N N . SER A 1 186 ? 2.09 20.062 31.953 1 78.19 186 SER A N 1
ATOM 1453 C CA . SER A 1 186 ? 3.268 19.609 32.688 1 78.19 186 SER A CA 1
ATOM 1454 C C . SER A 1 186 ? 4.121 18.672 31.844 1 78.19 186 SER A C 1
ATOM 1456 O O . SER A 1 186 ? 3.592 17.828 31.125 1 78.19 186 SER A O 1
ATOM 1458 N N . PRO A 1 187 ? 5.414 18.891 31.906 1 76.56 187 PRO A N 1
ATOM 1459 C CA . PRO A 1 187 ? 6.301 18.016 31.125 1 76.56 187 PRO A CA 1
ATOM 1460 C C . PRO A 1 187 ? 6.086 16.531 31.438 1 76.56 187 PRO A C 1
ATOM 1462 O O . PRO A 1 187 ? 6.102 15.711 30.516 1 76.56 187 PRO A O 1
ATOM 1465 N N . ILE A 1 188 ? 5.914 16.25 32.688 1 80.38 188 ILE A N 1
ATOM 1466 C CA . ILE A 1 188 ? 5.73 14.852 33.062 1 80.38 188 ILE A CA 1
ATOM 1467 C C . ILE A 1 188 ? 4.43 14.32 32.469 1 80.38 188 ILE A C 1
ATOM 1469 O O . ILE A 1 188 ? 4.387 13.188 31.969 1 80.38 188 ILE A O 1
ATOM 1473 N N . MET A 1 189 ? 3.43 15.094 32.531 1 82.75 189 MET A N 1
ATOM 1474 C CA . MET A 1 189 ? 2.135 14.664 32.031 1 82.75 189 MET A CA 1
ATOM 1475 C C . MET A 1 189 ? 2.168 14.547 30.5 1 82.75 189 MET A C 1
ATOM 1477 O O . MET A 1 189 ? 1.484 13.703 29.922 1 82.75 189 MET A O 1
ATOM 1481 N N . ARG A 1 190 ? 2.928 15.352 29.875 1 80.69 190 ARG A N 1
ATOM 1482 C CA . ARG A 1 190 ? 3.082 15.266 28.422 1 80.69 190 ARG A CA 1
ATOM 1483 C C . ARG A 1 190 ? 3.762 13.961 28.016 1 80.69 190 ARG A C 1
ATOM 1485 O O . ARG A 1 190 ? 3.422 13.375 26.984 1 80.69 190 ARG A O 1
ATOM 1492 N N . GLN A 1 191 ? 4.699 13.578 28.828 1 79.19 191 GLN A N 1
ATOM 1493 C CA . GLN A 1 191 ? 5.336 12.297 28.562 1 79.19 191 GLN A CA 1
ATOM 1494 C C . GLN A 1 191 ? 4.332 11.148 28.688 1 79.19 191 GLN A C 1
ATOM 1496 O O . GLN A 1 191 ? 4.352 10.211 27.891 1 79.19 191 GLN A O 1
ATOM 1501 N N . LEU A 1 192 ? 3.553 11.273 29.656 1 82.31 192 LEU A N 1
ATOM 1502 C CA . LEU A 1 192 ? 2.514 10.266 29.844 1 82.31 192 LEU A CA 1
ATOM 1503 C C . LEU A 1 192 ? 1.535 10.273 28.672 1 82.31 192 LEU A C 1
ATOM 1505 O O . LEU A 1 192 ? 1.094 9.219 28.219 1 82.31 192 LEU A O 1
ATOM 1509 N N . GLU A 1 193 ? 1.199 11.516 28.281 1 83.62 193 GLU A N 1
ATOM 1510 C CA . GLU A 1 193 ? 0.314 11.656 27.125 1 83.62 193 GLU A CA 1
ATOM 1511 C C . GLU A 1 193 ? 0.916 11.016 25.875 1 83.62 193 GLU A C 1
ATOM 1513 O O . GLU A 1 193 ? 0.2 10.406 25.078 1 83.62 193 GLU A O 1
ATOM 1518 N N . ALA A 1 194 ? 2.188 11.07 25.781 1 79.69 194 ALA A N 1
ATOM 1519 C CA . ALA A 1 194 ? 2.875 10.477 24.625 1 79.69 194 ALA A CA 1
ATOM 1520 C C . ALA A 1 194 ? 2.801 8.953 24.672 1 79.69 194 ALA A C 1
ATOM 1522 O O . ALA A 1 194 ? 2.619 8.305 23.641 1 79.69 194 ALA A O 1
ATOM 1523 N N . ILE A 1 195 ? 2.865 8.445 25.828 1 79.19 195 ILE A N 1
ATOM 1524 C CA . ILE A 1 195 ? 2.82 7 26.016 1 79.19 195 ILE A CA 1
ATOM 1525 C C . ILE A 1 195 ? 1.394 6.496 25.797 1 79.19 195 ILE A C 1
ATOM 1527 O O . ILE A 1 195 ? 1.188 5.41 25.25 1 79.19 195 ILE A O 1
ATOM 1531 N N . LEU A 1 196 ? 0.489 7.34 26.141 1 83.25 196 LEU A N 1
ATOM 1532 C CA . LEU A 1 196 ? -0.914 6.953 26.031 1 83.25 196 LEU A CA 1
ATOM 1533 C C . LEU A 1 196 ? -1.536 7.516 24.766 1 83.25 196 LEU A C 1
ATOM 1535 O O . LEU A 1 196 ? -2.658 8.023 24.781 1 83.25 196 LEU A O 1
ATOM 1539 N N . PHE A 1 197 ? -0.726 7.531 23.75 1 80.38 197 PHE A N 1
ATOM 1540 C CA . PHE A 1 197 ? -1.136 8.07 22.469 1 80.38 197 PHE A CA 1
ATOM 1541 C C . PHE A 1 197 ? -2.434 7.418 22 1 80.38 197 PHE A C 1
ATOM 1543 O O . PHE A 1 197 ? -3.098 7.93 21.094 1 80.38 197 PHE A O 1
ATOM 1550 N N . VAL A 1 198 ? -2.859 6.34 22.578 1 80.56 198 VAL A N 1
ATOM 1551 C CA . VAL A 1 198 ? -4.039 5.57 22.188 1 80.56 198 VAL A CA 1
ATOM 1552 C C . VAL A 1 198 ? -5.293 6.215 22.766 1 80.56 198 VAL A C 1
ATOM 1554 O O . VAL A 1 198 ? -6.414 5.855 22.406 1 80.56 198 VAL A O 1
ATOM 1557 N N . LEU A 1 199 ? -5.129 7.148 23.641 1 85.62 199 LEU A N 1
ATOM 1558 C CA . LEU A 1 199 ? -6.285 7.797 24.25 1 85.62 199 LEU A CA 1
ATOM 1559 C C . LEU A 1 199 ? -6.691 9.039 23.453 1 85.62 199 LEU A C 1
ATOM 1561 O O . LEU A 1 199 ? -5.836 9.734 22.906 1 85.62 199 LEU A O 1
ATOM 1565 N N . PRO A 1 200 ? -7.965 9.305 23.344 1 93 200 PRO A N 1
ATOM 1566 C CA . PRO A 1 200 ? -8.492 10.492 22.672 1 93 200 PRO A CA 1
ATOM 1567 C C . PRO A 1 200 ? -8.43 11.742 23.531 1 93 200 PRO A C 1
ATOM 1569 O O . PRO A 1 200 ? -9.445 12.156 24.109 1 93 200 PRO A O 1
ATOM 1572 N N . LEU A 1 201 ? -7.262 12.461 23.609 1 92.25 201 LEU A N 1
ATOM 1573 C CA . LEU A 1 201 ? -7.047 13.547 24.562 1 92.25 201 LEU A CA 1
ATOM 1574 C C . LEU A 1 201 ? -6.91 14.883 23.844 1 92.25 201 LEU A C 1
ATOM 1576 O O . LEU A 1 201 ? -6.988 15.938 24.469 1 92.25 201 LEU A O 1
ATOM 1580 N N . GLN A 1 202 ? -6.738 14.875 22.578 1 94.88 202 GLN A N 1
ATOM 1581 C CA . GLN A 1 202 ? -6.418 16.094 21.844 1 94.88 202 GLN A CA 1
ATOM 1582 C C . GLN A 1 202 ? -7.684 16.797 21.359 1 94.88 202 GLN A C 1
ATOM 1584 O O . GLN A 1 202 ? -8.789 16.281 21.547 1 94.88 202 GLN A O 1
ATOM 1589 N N . ASN A 1 203 ? -7.516 18 20.859 1 97 203 ASN A N 1
ATOM 1590 C CA . ASN A 1 203 ? -8.703 18.797 20.578 1 97 203 ASN A CA 1
ATOM 1591 C C . ASN A 1 203 ? -8.438 19.812 19.469 1 97 203 ASN A C 1
ATOM 1593 O O . ASN A 1 203 ? -7.332 19.891 18.938 1 97 203 ASN A O 1
ATOM 1597 N N . VAL A 1 204 ? -9.508 20.469 19.062 1 98.75 204 VAL A N 1
ATOM 1598 C CA . VAL A 1 204 ? -9.492 21.578 18.094 1 98.75 204 VAL A CA 1
ATOM 1599 C C . VAL A 1 204 ? -10.047 22.844 18.75 1 98.75 204 VAL A C 1
ATOM 1601 O O . VAL A 1 204 ? -11.055 22.781 19.453 1 98.75 204 VAL A O 1
ATOM 1604 N N . VAL A 1 205 ? -9.352 23.969 18.562 1 98.56 205 VAL A N 1
ATOM 1605 C CA . VAL A 1 205 ? -9.75 25.266 19.078 1 98.56 205 VAL A CA 1
ATOM 1606 C C . VAL A 1 205 ? -10.18 26.172 17.938 1 98.56 205 VAL A C 1
ATOM 1608 O O . VAL A 1 205 ? -9.5 26.234 16.906 1 98.56 205 VAL A O 1
ATOM 1611 N N . TYR A 1 206 ? -11.32 26.766 18.125 1 98.88 206 TYR A N 1
ATOM 1612 C CA . TYR A 1 206 ? -11.68 27.891 17.266 1 98.88 206 TYR A CA 1
ATOM 1613 C C . TYR A 1 206 ? -11.273 29.219 17.906 1 98.88 206 TYR A C 1
ATOM 1615 O O . TYR A 1 206 ? -11.633 29.5 19.047 1 98.88 206 TYR A O 1
ATOM 1623 N N . PHE A 1 207 ? -10.492 29.984 17.188 1 98.81 207 PHE A N 1
ATOM 1624 C CA . PHE A 1 207 ? -10.109 31.328 17.609 1 98.81 207 PHE A CA 1
ATOM 1625 C C . PHE A 1 207 ? -10.898 32.375 16.844 1 98.81 207 PHE A C 1
ATOM 1627 O O . PHE A 1 207 ? -10.867 32.438 15.609 1 98.81 207 PHE A O 1
ATOM 1634 N N . ASP A 1 208 ? -11.562 33.344 17.516 1 98.31 208 ASP A N 1
ATOM 1635 C CA . ASP A 1 208 ? -12.5 34.281 16.891 1 98.31 208 ASP A CA 1
ATOM 1636 C C . ASP A 1 208 ? -11.867 35.656 16.703 1 98.31 208 ASP A C 1
ATOM 1638 O O . ASP A 1 208 ? -12.562 36.625 16.438 1 98.31 208 ASP A O 1
ATOM 1642 N N . GLY A 1 209 ? -10.602 35.75 16.859 1 97.31 209 GLY A N 1
ATOM 1643 C CA . GLY A 1 209 ? -9.898 37 16.797 1 97.31 209 GLY A CA 1
ATOM 1644 C C . GLY A 1 209 ? -9.539 37.562 18.156 1 97.31 209 GLY A C 1
ATOM 1645 O O . GLY A 1 209 ? -8.672 38.438 18.25 1 97.31 209 GLY A O 1
ATOM 1646 N N . LYS A 1 210 ? -10.211 37.031 19.156 1 97.19 210 LYS A N 1
ATOM 1647 C CA . LYS A 1 210 ? -9.984 37.531 20.5 1 97.19 210 LYS A CA 1
ATOM 1648 C C . LYS A 1 210 ? -9.703 36.375 21.469 1 97.19 210 LYS A C 1
ATOM 1650 O O . LYS A 1 210 ? -8.836 36.5 22.344 1 97.19 210 LYS A O 1
ATOM 1655 N N . ALA A 1 211 ? -10.398 35.375 21.312 1 97.75 211 ALA A N 1
ATOM 1656 C CA . ALA A 1 211 ? -10.273 34.281 22.25 1 97.75 211 ALA A CA 1
ATOM 1657 C C . ALA A 1 211 ? -10.5 32.938 21.547 1 97.75 211 ALA A C 1
ATOM 1659 O O . ALA A 1 211 ? -11.219 32.844 20.547 1 97.75 211 ALA A O 1
ATOM 1660 N N . GLY A 1 212 ? -9.867 31.938 22.172 1 98 212 GLY A N 1
ATOM 1661 C CA . GLY A 1 212 ? -10.031 30.578 21.672 1 98 212 GLY A CA 1
ATOM 1662 C C . GLY A 1 212 ? -11.078 29.781 22.438 1 98 212 GLY A C 1
ATOM 1663 O O . GLY A 1 212 ? -11.211 29.938 23.656 1 98 212 GLY A O 1
ATOM 1664 N N . THR A 1 213 ? -11.836 28.969 21.734 1 98.56 213 THR A N 1
ATOM 1665 C CA . THR A 1 213 ? -12.805 28.047 22.297 1 98.56 213 THR A CA 1
ATOM 1666 C C . THR A 1 213 ? -12.594 26.625 21.75 1 98.56 213 THR A C 1
ATOM 1668 O O . THR A 1 213 ? -12.492 26.438 20.547 1 98.56 213 THR A O 1
ATOM 1671 N N . VAL A 1 214 ? -12.5 25.672 22.703 1 98.12 214 VAL A N 1
ATOM 1672 C CA . VAL A 1 214 ? -12.414 24.281 22.25 1 98.12 214 VAL A CA 1
ATOM 1673 C C . VAL A 1 214 ? -13.719 23.875 21.578 1 98.12 214 VAL A C 1
ATOM 1675 O O . VAL A 1 214 ? -14.789 23.922 22.203 1 98.12 214 VAL A O 1
ATOM 1678 N N . VAL A 1 215 ? -13.633 23.406 20.344 1 98.75 215 VAL A N 1
ATOM 1679 C CA . VAL A 1 215 ? -14.859 23.094 19.609 1 98.75 215 VAL A CA 1
ATOM 1680 C C . VAL A 1 215 ? -14.953 21.594 19.344 1 98.75 215 VAL A C 1
ATOM 1682 O O . VAL A 1 215 ? -16.031 21.078 19.078 1 98.75 215 VAL A O 1
ATOM 1685 N N . LEU A 1 216 ? -13.906 20.906 19.297 1 98.38 216 LEU A N 1
ATOM 1686 C CA . LEU A 1 216 ? -13.836 19.453 19.25 1 98.38 216 LEU A CA 1
ATOM 1687 C C . LEU A 1 216 ? -12.922 18.922 20.359 1 98.38 216 LEU A C 1
ATOM 1689 O O . LEU A 1 216 ? -11.867 19.5 20.625 1 98.38 216 LEU A O 1
ATOM 1693 N N . SER A 1 217 ? -13.328 17.891 21.062 1 96.94 217 SER A N 1
ATOM 1694 C CA . SER A 1 217 ? -12.531 17.219 22.094 1 96.94 217 SER A CA 1
ATOM 1695 C C . SER A 1 217 ? -12.555 15.703 21.906 1 96.94 217 SER A C 1
ATOM 1697 O O . SER A 1 217 ? -13.32 15.188 21.094 1 96.94 217 SER A O 1
ATOM 1699 N N . GLY A 1 218 ? -11.656 15.023 22.578 1 96.31 218 GLY A N 1
ATOM 1700 C CA . GLY A 1 218 ? -11.625 13.57 22.5 1 96.31 218 GLY A CA 1
ATOM 1701 C C . GLY A 1 218 ? -11.109 13.055 21.172 1 96.31 218 GLY A C 1
ATOM 1702 O O . GLY A 1 218 ? -11.695 12.148 20.578 1 96.31 218 GLY A O 1
ATOM 1703 N N . LYS A 1 219 ? -10.125 13.664 20.672 1 96.62 219 LYS A N 1
ATOM 1704 C CA . LYS A 1 219 ? -9.562 13.281 19.375 1 96.62 219 LYS A CA 1
ATOM 1705 C C . LYS A 1 219 ? -8.234 12.547 19.547 1 96.62 219 LYS A C 1
ATOM 1707 O O . LYS A 1 219 ? -7.531 12.742 20.547 1 96.62 219 LYS A O 1
ATOM 1712 N N . TYR A 1 220 ? -7.926 11.648 18.656 1 95.31 220 TYR A N 1
ATOM 1713 C CA . TYR A 1 220 ? -6.723 10.828 18.703 1 95.31 220 TYR A CA 1
ATOM 1714 C C . TYR A 1 220 ? -5.59 11.484 17.922 1 95.31 220 TYR A C 1
ATOM 1716 O O . TYR A 1 220 ? -5.414 11.219 16.719 1 95.31 220 TYR A O 1
ATOM 1724 N N . GLY A 1 221 ? -4.816 12.305 18.594 1 94.44 221 GLY A N 1
ATOM 1725 C CA . GLY A 1 221 ? -3.703 12.945 17.922 1 94.44 221 GLY A CA 1
ATOM 1726 C C . GLY A 1 221 ? -4.145 13.922 16.844 1 94.44 221 GLY A C 1
ATOM 1727 O O . GLY A 1 221 ? -3.789 13.766 15.672 1 94.44 221 GLY A O 1
ATOM 1728 N N . ALA A 1 222 ? -4.914 14.938 17.234 1 96.75 222 ALA A N 1
ATOM 1729 C CA . ALA A 1 222 ? -5.359 15.961 16.312 1 96.75 222 ALA A CA 1
ATOM 1730 C C . ALA A 1 222 ? -4.176 16.641 15.617 1 96.75 222 ALA A C 1
ATOM 1732 O O . ALA A 1 222 ? -3.291 17.188 16.281 1 96.75 222 ALA A O 1
ATOM 1733 N N . ASN A 1 223 ? -4.188 16.547 14.328 1 97.12 223 ASN A N 1
ATOM 1734 C CA . ASN A 1 223 ? -3.053 17.016 13.539 1 97.12 223 ASN A CA 1
ATOM 1735 C C . ASN A 1 223 ? -3.506 17.859 12.352 1 97.12 223 ASN A C 1
ATOM 1737 O O . ASN A 1 223 ? -4.055 18.953 12.539 1 97.12 223 ASN A O 1
ATOM 1741 N N . GLY A 1 224 ? -3.443 17.359 11.164 1 98.75 224 GLY A N 1
ATOM 1742 C CA . GLY A 1 224 ? -3.838 18.109 9.992 1 98.75 224 GLY A CA 1
ATOM 1743 C C . GLY A 1 224 ? -5.281 18.578 10.039 1 98.75 224 GLY A C 1
ATOM 1744 O O . GLY A 1 224 ? -6.168 17.828 10.445 1 98.75 224 GLY A O 1
ATOM 1745 N N . ILE A 1 225 ? -5.48 19.812 9.625 1 98.94 225 ILE A N 1
ATOM 1746 C CA . ILE A 1 225 ? -6.812 20.406 9.57 1 98.94 225 ILE A CA 1
ATOM 1747 C C . ILE A 1 225 ? -6.918 21.328 8.352 1 98.94 225 ILE A C 1
ATOM 1749 O O . ILE A 1 225 ? -5.953 22 7.988 1 98.94 225 ILE A O 1
ATOM 1753 N N . ASN A 1 226 ? -7.992 21.281 7.703 1 98.88 226 ASN A N 1
ATOM 1754 C CA . ASN A 1 226 ? -8.305 22.141 6.57 1 98.88 226 ASN A CA 1
ATOM 1755 C C . ASN A 1 226 ? -9.805 22.25 6.348 1 98.88 226 ASN A C 1
ATOM 1757 O O . ASN A 1 226 ? -10.594 21.719 7.125 1 98.88 226 ASN A O 1
ATOM 1761 N N . ALA A 1 227 ? -10.195 23.078 5.418 1 98.81 227 ALA A N 1
ATOM 1762 C CA . ALA A 1 227 ? -11.609 23.297 5.133 1 98.81 227 ALA A CA 1
ATOM 1763 C C . ALA A 1 227 ? -11.891 23.188 3.639 1 98.81 227 ALA A C 1
ATOM 1765 O O . ALA A 1 227 ? -10.992 23.344 2.816 1 98.81 227 ALA A O 1
ATOM 1766 N N . SER A 1 228 ? -13.156 22.844 3.395 1 98.44 228 SER A N 1
ATOM 1767 C CA . SER A 1 228 ? -13.578 22.844 1.999 1 98.44 228 SER A CA 1
ATOM 1768 C C . SER A 1 228 ? -13.422 24.234 1.373 1 98.44 228 SER A C 1
ATOM 1770 O O . SER A 1 228 ? -13.398 25.234 2.08 1 98.44 228 SER A O 1
ATOM 1772 N N . PRO A 1 229 ? -13.336 24.266 0.06 1 96.31 229 PRO A N 1
ATOM 1773 C CA . PRO A 1 229 ? -13.117 25.562 -0.598 1 96.31 229 PRO A CA 1
ATOM 1774 C C . PRO A 1 229 ? -14.203 26.578 -0.271 1 96.31 229 PRO A C 1
ATOM 1776 O O . PRO A 1 229 ? -13.922 27.781 -0.162 1 96.31 229 PRO A O 1
ATOM 1779 N N . ASP A 1 230 ? -15.438 26.141 -0.078 1 96.31 230 ASP A N 1
ATOM 1780 C CA . ASP A 1 230 ? -16.547 27.047 0.223 1 96.31 230 ASP A CA 1
ATOM 1781 C C . ASP A 1 230 ? -16.688 27.25 1.729 1 96.31 230 ASP A C 1
ATOM 1783 O O . ASP A 1 230 ? -17.625 27.922 2.182 1 96.31 230 ASP A O 1
ATOM 1787 N N . LYS A 1 231 ? -15.836 26.641 2.514 1 96.94 231 LYS A N 1
ATOM 1788 C CA . LYS A 1 231 ? -15.742 26.781 3.963 1 96.94 231 LYS A CA 1
ATOM 1789 C C . LYS A 1 231 ? -17 26.25 4.645 1 96.94 231 LYS A C 1
ATOM 1791 O O . LYS A 1 231 ? -17.359 26.688 5.742 1 96.94 231 LYS A O 1
ATOM 1796 N N . LYS A 1 232 ? -17.641 25.297 4.008 1 98.31 232 LYS A N 1
ATOM 1797 C CA . LYS A 1 232 ? -18.828 24.688 4.598 1 98.31 232 LYS A CA 1
ATOM 1798 C C . LYS A 1 232 ? -18.453 23.469 5.434 1 98.31 232 LYS A C 1
ATOM 1800 O O . LYS A 1 232 ? -19.234 23.047 6.301 1 98.31 232 LYS A O 1
ATOM 1805 N N . TYR A 1 233 ? -17.344 22.875 5.16 1 98.81 233 TYR A N 1
ATOM 1806 C CA . TYR A 1 233 ? -16.922 21.672 5.852 1 98.81 233 TYR A CA 1
ATOM 1807 C C . TYR A 1 233 ? -15.508 21.828 6.406 1 98.81 233 TYR A C 1
ATOM 1809 O O . TYR A 1 233 ? -14.648 22.453 5.77 1 98.81 233 TYR A O 1
ATOM 1817 N N . LEU A 1 234 ? -15.281 21.281 7.59 1 98.88 234 LEU A N 1
ATOM 1818 C CA . LEU A 1 234 ? -13.977 21.172 8.234 1 98.88 234 LEU A CA 1
ATOM 1819 C C . LEU A 1 234 ? -13.469 19.734 8.203 1 98.88 234 LEU A C 1
ATOM 1821 O O . LEU A 1 234 ? -14.227 18.797 8.477 1 98.88 234 LEU A O 1
ATOM 1825 N N . TYR A 1 235 ? -12.258 19.531 7.809 1 98.94 235 TYR A N 1
ATOM 1826 C CA . TYR A 1 235 ? -11.633 18.203 7.777 1 98.94 235 TYR A CA 1
ATOM 1827 C C . TYR A 1 235 ? -10.539 18.094 8.836 1 98.94 235 TYR A C 1
ATOM 1829 O O . TYR A 1 235 ? -9.711 19 8.984 1 98.94 235 TYR A O 1
ATOM 1837 N N . LEU A 1 236 ? -10.562 17.031 9.586 1 98.94 236 LEU A N 1
ATOM 1838 C CA . LEU A 1 236 ? -9.586 16.812 10.648 1 98.94 236 LEU A CA 1
ATOM 1839 C C . LEU A 1 236 ? -8.914 15.445 10.492 1 98.94 236 LEU A C 1
ATOM 1841 O O . LEU A 1 236 ? -9.602 14.43 10.344 1 98.94 236 LEU A O 1
ATOM 1845 N N . MET A 1 237 ? -7.66 15.453 10.5 1 98.81 237 MET A N 1
ATOM 1846 C CA . MET A 1 237 ? -6.898 14.211 10.523 1 98.81 237 MET A CA 1
ATOM 1847 C C . MET A 1 237 ? -6.527 13.828 11.953 1 98.81 237 MET A C 1
ATOM 1849 O O . MET A 1 237 ? -5.82 14.57 12.633 1 98.81 237 MET A O 1
ATOM 1853 N N . GLU A 1 238 ? -6.988 12.742 12.445 1 98.06 238 GLU A N 1
ATOM 1854 C CA . GLU A 1 238 ? -6.508 12.117 13.672 1 98.06 238 GLU A CA 1
ATOM 1855 C C . GLU A 1 238 ? -5.414 11.094 13.383 1 98.06 238 GLU A C 1
ATOM 1857 O O . GLU A 1 238 ? -5.711 9.93 13.094 1 98.06 238 GLU A O 1
ATOM 1862 N N . VAL A 1 239 ? -4.227 11.492 13.555 1 96.88 239 VAL A N 1
ATOM 1863 C CA . VAL A 1 239 ? -3.076 10.719 13.102 1 96.88 239 VAL A CA 1
ATOM 1864 C C . VAL A 1 239 ? -3 9.398 13.859 1 96.88 239 VAL A C 1
ATOM 1866 O O . VAL A 1 239 ? -2.752 8.344 13.273 1 96.88 239 VAL A O 1
ATOM 1869 N N . ASN A 1 240 ? -3.293 9.398 15.172 1 94.88 240 ASN A N 1
ATOM 1870 C CA . ASN A 1 240 ? -3.125 8.203 15.992 1 94.88 240 ASN A CA 1
ATOM 1871 C C . ASN A 1 240 ? -4.195 7.16 15.688 1 94.88 240 ASN A C 1
ATOM 1873 O O . ASN A 1 240 ? -4.055 5.996 16.062 1 94.88 240 ASN A O 1
ATOM 1877 N N . LYS A 1 241 ? -5.258 7.547 15.055 1 95.56 241 LYS A N 1
ATOM 1878 C CA . LYS A 1 241 ? -6.336 6.629 14.703 1 95.56 241 LYS A CA 1
ATOM 1879 C C . LYS A 1 241 ? -6.406 6.422 13.195 1 95.56 241 LYS A C 1
ATOM 1881 O O . LYS A 1 241 ? -7.301 5.734 12.695 1 95.56 241 LYS A O 1
ATOM 1886 N N . LYS A 1 242 ? -5.547 7.078 12.523 1 97.88 242 LYS A N 1
ATOM 1887 C CA . LYS A 1 242 ? -5.52 6.992 11.062 1 97.88 242 LYS A CA 1
ATOM 1888 C C . LYS A 1 242 ? -6.875 7.348 10.461 1 97.88 242 LYS A C 1
ATOM 1890 O O . LYS A 1 242 ? -7.316 6.723 9.492 1 97.88 242 LYS A O 1
ATOM 1895 N N . ARG A 1 243 ? -7.559 8.375 11.055 1 98.06 243 ARG A N 1
ATOM 1896 C CA . ARG A 1 243 ? -8.945 8.672 10.703 1 98.06 243 ARG A CA 1
ATOM 1897 C C . ARG A 1 243 ? -9.094 10.102 10.211 1 98.06 243 ARG A C 1
ATOM 1899 O O . ARG A 1 243 ? -8.672 11.047 10.883 1 98.06 243 ARG A O 1
ATOM 1906 N N . LEU A 1 244 ? -9.633 10.25 9.039 1 98.81 244 LEU A N 1
ATOM 1907 C CA . LEU A 1 244 ? -10.062 11.531 8.484 1 98.81 244 LEU A CA 1
ATOM 1908 C C . LEU A 1 244 ? -11.547 11.758 8.742 1 98.81 244 LEU A C 1
ATOM 1910 O O . LEU A 1 244 ? -12.375 10.898 8.453 1 98.81 244 LEU A O 1
ATOM 1914 N N . THR A 1 245 ? -11.898 12.875 9.305 1 98.88 245 THR A N 1
ATOM 1915 C CA . THR A 1 245 ? -13.297 13.164 9.602 1 98.88 245 THR A CA 1
ATOM 1916 C C . THR A 1 245 ? -13.727 14.484 8.953 1 98.88 245 THR A C 1
ATOM 1918 O O . THR A 1 245 ? -12.961 15.453 8.945 1 98.88 245 THR A O 1
ATOM 1921 N N . SER A 1 246 ? -14.914 14.453 8.438 1 98.88 246 SER A N 1
ATOM 1922 C CA . SER A 1 246 ? -15.555 15.641 7.879 1 98.88 246 SER A CA 1
ATOM 1923 C C . SER A 1 246 ? -16.641 16.172 8.812 1 98.88 246 SER A C 1
ATOM 1925 O O . SER A 1 246 ? -17.484 15.406 9.281 1 98.88 246 SER A O 1
ATOM 1927 N N . TYR A 1 247 ? -16.609 17.453 9.078 1 98.88 247 TYR A N 1
ATOM 1928 C CA . TYR A 1 247 ? -17.625 18.125 9.867 1 98.88 247 TYR A CA 1
ATOM 1929 C C . TYR A 1 247 ? -18.297 19.234 9.055 1 98.88 247 TYR A C 1
ATOM 1931 O O . TYR A 1 247 ? -17.625 20.016 8.391 1 98.88 247 TYR A O 1
ATOM 1939 N N . ARG A 1 248 ? -19.562 19.297 9.148 1 98.81 248 ARG A N 1
ATOM 1940 C CA . ARG A 1 248 ? -20.25 20.484 8.648 1 98.81 248 ARG A CA 1
ATOM 1941 C C . ARG A 1 248 ? -20.156 21.641 9.633 1 98.81 248 ARG A C 1
ATOM 1943 O O . ARG A 1 248 ? -20.375 21.469 10.828 1 98.81 248 ARG A O 1
ATOM 1950 N N . ILE A 1 249 ? -19.828 22.812 9.094 1 98.69 249 ILE A N 1
ATOM 1951 C CA . ILE A 1 249 ? -19.766 24.016 9.914 1 98.69 249 ILE A CA 1
ATOM 1952 C C . ILE A 1 249 ? -21.141 24.672 9.961 1 98.69 249 ILE A C 1
ATOM 1954 O O . ILE A 1 249 ? -21.453 25.531 9.133 1 98.69 249 ILE A O 1
ATOM 1958 N N . GLU A 1 250 ? -21.891 24.375 10.953 1 98.38 250 GLU A N 1
ATOM 1959 C CA . GLU A 1 250 ? -23.188 25.031 11.117 1 98.38 250 GLU A CA 1
ATOM 1960 C C . GLU A 1 250 ? -23.016 26.469 11.602 1 98.38 250 GLU A C 1
ATOM 1962 O O . GLU A 1 250 ? -23.719 27.375 11.141 1 98.38 250 GLU A O 1
ATOM 1967 N N . SER A 1 251 ? -22.141 26.609 12.539 1 98 251 SER A N 1
ATOM 1968 C CA . SER A 1 251 ? -21.562 27.859 13.016 1 98 251 SER A CA 1
ATOM 1969 C C . SER A 1 251 ? -20.125 27.656 13.477 1 98 251 SER A C 1
ATOM 1971 O O . SER A 1 251 ? -19.672 26.531 13.633 1 98 251 SER A O 1
ATOM 1973 N N . PRO A 1 252 ? -19.422 28.703 13.609 1 97.56 252 PRO A N 1
ATOM 1974 C CA . PRO A 1 252 ? -18.016 28.531 13.984 1 97.56 252 PRO A CA 1
ATOM 1975 C C . PRO A 1 252 ? -17.828 27.656 15.219 1 97.56 252 PRO A C 1
ATOM 1977 O O . PRO A 1 252 ? -16.828 26.938 15.328 1 97.56 252 PRO A O 1
ATOM 1980 N N . LEU A 1 253 ? -18.781 27.719 16.094 1 98.25 253 LEU A N 1
ATOM 1981 C CA . LEU A 1 253 ? -18.625 27 17.359 1 98.25 253 LEU A CA 1
ATOM 1982 C C . LEU A 1 253 ? -19.391 25.672 17.312 1 98.25 253 LEU A C 1
ATOM 1984 O O . LEU A 1 253 ? -19.328 24.891 18.266 1 98.25 253 LEU A O 1
ATOM 1988 N N . ASN A 1 254 ? -20.125 25.406 16.219 1 98.38 254 ASN A N 1
ATOM 1989 C CA . ASN A 1 254 ? -20.938 24.203 16.109 1 98.38 254 ASN A CA 1
ATOM 1990 C C . ASN A 1 254 ? -20.547 23.375 14.883 1 98.38 254 ASN A C 1
ATOM 1992 O O . ASN A 1 254 ? -20.984 23.656 13.773 1 98.38 254 ASN A O 1
ATOM 1996 N N . LEU A 1 255 ? -19.781 22.359 15.133 1 98.69 255 LEU A N 1
ATOM 1997 C CA . LEU A 1 255 ? -19.328 21.422 14.117 1 98.69 255 LEU A CA 1
ATOM 1998 C C . LEU A 1 255 ? -20.078 20.109 14.211 1 98.69 255 LEU A C 1
ATOM 2000 O O . LEU A 1 255 ? -20.094 19.469 15.266 1 98.69 255 LEU A O 1
ATOM 2004 N N . VAL A 1 256 ? -20.656 19.656 13.047 1 98.5 256 VAL A N 1
ATOM 2005 C CA . VAL A 1 256 ? -21.453 18.438 13.016 1 98.5 256 VAL A CA 1
ATOM 2006 C C . VAL A 1 256 ? -20.75 17.391 12.156 1 98.5 256 VAL A C 1
ATOM 2008 O O . VAL A 1 256 ? -20.5 17.609 10.977 1 98.5 256 VAL A O 1
ATOM 2011 N N . PRO A 1 257 ? -20.438 16.25 12.734 1 98.19 257 PRO A N 1
ATOM 2012 C CA . PRO A 1 257 ? -19.797 15.211 11.93 1 98.19 257 PRO A CA 1
ATOM 2013 C C 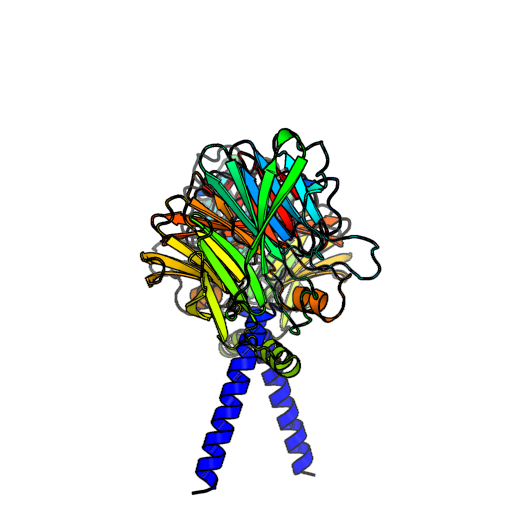. PRO A 1 257 ? -20.641 14.75 10.742 1 98.19 257 PRO A C 1
ATOM 2015 O O . PRO A 1 257 ? -21.859 14.594 10.875 1 98.19 257 PRO A O 1
ATOM 2018 N N . VAL A 1 258 ? -20.016 14.594 9.617 1 98.38 258 VAL A N 1
ATOM 2019 C CA . VAL A 1 258 ? -20.688 14.219 8.375 1 98.38 258 VAL A CA 1
ATOM 2020 C C . VAL A 1 258 ? -20.219 12.844 7.93 1 98.38 258 VAL A C 1
ATOM 2022 O O . VAL A 1 258 ? -21.016 12.016 7.484 1 98.38 258 VAL A O 1
ATOM 2025 N N . ASP A 1 259 ? -18.938 12.602 7.898 1 98.5 259 ASP A N 1
ATOM 2026 C CA . ASP A 1 259 ? -18.344 11.367 7.395 1 98.5 259 ASP A CA 1
ATOM 2027 C C . ASP A 1 259 ? -16.969 11.125 8.016 1 98.5 259 ASP A C 1
ATOM 2029 O O . ASP A 1 259 ? -16.375 12.031 8.594 1 98.5 259 ASP A O 1
ATOM 2033 N N . GLU A 1 260 ? -16.562 9.953 8.062 1 98.62 260 GLU A N 1
ATOM 2034 C CA . GLU A 1 260 ? -15.227 9.562 8.516 1 98.62 260 GLU A CA 1
ATOM 2035 C C . GLU A 1 260 ? -14.625 8.492 7.602 1 98.62 260 GLU A C 1
ATOM 2037 O O . GLU A 1 260 ? -15.352 7.727 6.969 1 98.62 260 GLU A O 1
ATOM 2042 N N . LYS A 1 261 ? -13.328 8.469 7.504 1 98.12 261 LYS A N 1
ATOM 2043 C CA . LYS A 1 261 ? -12.625 7.5 6.668 1 98.12 261 LYS A CA 1
ATOM 2044 C C . LYS A 1 261 ? -11.305 7.082 7.305 1 98.12 261 LYS A C 1
ATOM 2046 O O . LYS A 1 261 ? -10.5 7.934 7.691 1 98.12 261 LYS A O 1
ATOM 2051 N N . ASN A 1 262 ? -11.117 5.766 7.445 1 98.38 262 ASN A N 1
ATOM 2052 C CA . ASN A 1 262 ? -9.82 5.227 7.852 1 98.38 262 ASN A CA 1
ATOM 2053 C C . ASN A 1 262 ? -8.844 5.164 6.676 1 98.38 262 ASN A C 1
ATOM 2055 O O . ASN A 1 262 ? -9.133 4.527 5.66 1 98.38 262 ASN A O 1
ATOM 2059 N N . LEU A 1 263 ? -7.703 5.77 6.793 1 98.12 263 LEU A N 1
ATOM 2060 C CA . LEU A 1 263 ? -6.766 5.82 5.676 1 98.12 263 LEU A CA 1
ATOM 2061 C C . LEU A 1 263 ? -5.684 4.758 5.824 1 98.12 263 LEU A C 1
ATOM 2063 O O . LEU A 1 263 ? -4.852 4.582 4.93 1 98.12 263 LEU A O 1
ATOM 2067 N N . GLY A 1 264 ? -5.648 4.094 6.953 1 97.75 264 GLY A N 1
ATOM 2068 C CA . GLY A 1 264 ? -4.723 2.99 7.152 1 97.75 264 GLY A CA 1
ATOM 2069 C C . GLY A 1 264 ? -3.279 3.436 7.277 1 97.75 264 GLY A C 1
ATOM 2070 O O . GLY A 1 264 ? -2.363 2.615 7.199 1 97.75 264 GLY A O 1
ATOM 2071 N N . SER A 1 265 ? -3.031 4.668 7.371 1 98.38 265 SER A N 1
ATOM 2072 C CA . SER A 1 265 ? -1.704 5.266 7.484 1 98.38 265 SER A CA 1
ATOM 2073 C C . SER A 1 265 ? -1.716 6.469 8.414 1 98.38 265 SER A C 1
ATOM 2075 O O . SER A 1 265 ? -2.762 7.086 8.625 1 98.38 265 SER A O 1
ATOM 2077 N N . LEU A 1 266 ? -0.593 6.754 9 1 98.19 266 LEU A N 1
ATOM 2078 C CA . LEU A 1 266 ? -0.478 7.941 9.836 1 98.19 266 LEU A CA 1
ATOM 2079 C C . LEU A 1 266 ? -0.322 9.195 8.984 1 98.19 266 LEU A C 1
ATOM 2081 O O . LEU A 1 266 ? 0.794 9.688 8.797 1 98.19 266 LEU A O 1
ATOM 2085 N N . CYS A 1 267 ? -1.456 9.727 8.617 1 98.75 267 CYS A N 1
ATOM 2086 C CA . CYS A 1 267 ? -1.434 10.891 7.738 1 98.75 267 CYS A CA 1
ATOM 2087 C C . CYS A 1 267 ? -1.312 12.18 8.547 1 98.75 267 CYS A C 1
ATOM 2089 O O . CYS A 1 267 ? -1.897 12.297 9.625 1 98.75 267 CYS A O 1
ATOM 2091 N N . ASP A 1 268 ? -0.593 13.125 8 1 98.12 268 ASP A N 1
ATOM 2092 C CA . ASP A 1 268 ? -0.187 14.328 8.719 1 98.12 268 ASP A CA 1
ATOM 2093 C C . ASP A 1 268 ? -0.99 15.547 8.266 1 98.12 268 ASP A C 1
ATOM 2095 O O . ASP A 1 268 ? -2.193 15.633 8.508 1 98.12 268 ASP A O 1
ATOM 2099 N N . ASN A 1 269 ? -0.45 16.453 7.422 1 98.81 269 ASN A N 1
ATOM 2100 C CA . ASN A 1 269 ? -1.145 17.672 7.035 1 98.81 269 ASN A CA 1
ATOM 2101 C C . ASN A 1 269 ? -2.076 17.438 5.852 1 98.81 269 ASN A C 1
ATOM 2103 O O . ASN A 1 269 ? -1.86 16.516 5.059 1 98.81 269 ASN A O 1
ATOM 2107 N N . LEU A 1 270 ? -3.125 18.25 5.777 1 98.81 270 LEU A N 1
ATOM 2108 C CA . LEU A 1 270 ? -4.137 18.141 4.734 1 98.81 270 LEU A CA 1
ATOM 2109 C C . LEU A 1 270 ? -4.074 19.328 3.787 1 98.81 270 LEU A C 1
ATOM 2111 O O . LEU A 1 270 ? -3.998 20.484 4.23 1 98.81 270 LEU A O 1
ATOM 2115 N N . ASP A 1 271 ? -4.07 19.062 2.588 1 98.5 271 ASP A N 1
ATOM 2116 C CA . ASP A 1 271 ? -4.301 20.078 1.574 1 98.5 271 ASP A CA 1
ATOM 2117 C C . ASP A 1 271 ? -5.578 19.797 0.786 1 98.5 271 ASP A C 1
ATOM 2119 O O . ASP A 1 271 ? -5.879 18.641 0.478 1 98.5 271 ASP A O 1
ATOM 2123 N N . VAL A 1 272 ? -6.332 20.828 0.547 1 97.88 272 VAL A N 1
ATOM 2124 C CA . VAL A 1 272 ? -7.57 20.688 -0.211 1 97.88 272 VAL A CA 1
ATOM 2125 C C . VAL A 1 272 ? -7.422 21.359 -1.573 1 97.88 272 VAL A C 1
ATOM 2127 O O . VAL A 1 272 ? -7.152 22.562 -1.653 1 97.88 272 VAL A O 1
ATOM 2130 N N . ASP A 1 273 ? -7.594 20.594 -2.574 1 94.81 273 ASP A N 1
ATOM 2131 C CA . ASP A 1 273 ? -7.566 21.141 -3.928 1 94.81 273 ASP A CA 1
ATOM 2132 C C . ASP A 1 273 ? -8.695 22.141 -4.137 1 94.81 273 ASP A C 1
ATOM 2134 O O . ASP A 1 273 ? -9.875 21.797 -4.023 1 94.81 273 ASP A O 1
ATOM 2138 N N . PRO A 1 274 ? -8.375 23.312 -4.504 1 94.31 274 PRO A N 1
ATOM 2139 C CA . PRO A 1 274 ? -9.406 24.344 -4.586 1 94.31 274 PRO A CA 1
ATOM 2140 C C . PRO A 1 274 ? -10.406 24.094 -5.715 1 94.31 274 PRO A C 1
ATOM 2142 O O . PRO A 1 274 ? -11.523 24.609 -5.68 1 94.31 274 PRO A O 1
ATOM 2145 N N . GLU A 1 275 ? -10.078 23.297 -6.684 1 90.56 275 GLU A N 1
ATOM 2146 C CA . GLU A 1 275 ? -10.961 23.047 -7.816 1 90.56 275 GLU A CA 1
ATOM 2147 C C . GLU A 1 275 ? -11.859 21.844 -7.566 1 90.56 275 GLU A C 1
ATOM 2149 O O . GLU A 1 275 ? -13.086 21.938 -7.625 1 90.56 275 GLU A O 1
ATOM 2154 N N . SER A 1 276 ? -11.258 20.719 -7.18 1 90.62 276 SER A N 1
ATOM 2155 C CA . SER A 1 276 ? -12.023 19.484 -7.055 1 90.62 276 SER A CA 1
ATOM 2156 C C . SER A 1 276 ? -12.586 19.312 -5.648 1 90.62 276 SER A C 1
ATOM 2158 O O . SER A 1 276 ? -13.586 18.625 -5.449 1 90.62 276 SER A O 1
ATOM 2160 N N . GLY A 1 277 ? -11.93 19.938 -4.668 1 95.75 277 GLY A N 1
ATOM 2161 C CA . GLY A 1 277 ? -12.289 19.734 -3.273 1 95.75 277 GLY A CA 1
ATOM 2162 C C . GLY A 1 277 ? -11.68 18.469 -2.678 1 95.75 277 GLY A C 1
ATOM 2163 O O . GLY A 1 277 ? -11.859 18.188 -1.492 1 95.75 277 GLY A O 1
ATOM 2164 N N . ASP A 1 278 ? -10.891 17.781 -3.484 1 95.88 278 ASP A N 1
ATOM 2165 C CA . ASP A 1 278 ? -10.266 16.562 -2.99 1 95.88 278 ASP A CA 1
ATOM 2166 C C . ASP A 1 278 ? -9.195 16.875 -1.947 1 95.88 278 ASP A C 1
ATOM 2168 O O . ASP A 1 278 ? -8.625 17.969 -1.945 1 95.88 278 ASP A O 1
ATOM 2172 N N . ILE A 1 279 ? -8.969 15.906 -1.132 1 98.06 279 ILE A N 1
ATOM 2173 C CA . ILE A 1 279 ? -7.996 16.078 -0.061 1 98.06 279 ILE A CA 1
ATOM 2174 C C . ILE A 1 279 ? -6.715 15.32 -0.399 1 98.06 279 ILE A C 1
ATOM 2176 O O . ILE A 1 279 ? -6.77 14.156 -0.803 1 98.06 279 ILE A O 1
ATOM 2180 N N . TRP A 1 280 ? -5.645 16 -0.263 1 97.69 280 TRP A N 1
ATOM 2181 C CA . TRP A 1 280 ? -4.316 15.414 -0.409 1 97.69 280 TRP A CA 1
ATOM 2182 C C . TRP A 1 280 ? -3.561 15.445 0.913 1 97.69 280 TRP A C 1
ATOM 2184 O O . TRP A 1 280 ? -3.631 16.438 1.652 1 97.69 280 TRP A O 1
ATOM 2194 N N . THR A 1 281 ? -2.834 14.367 1.203 1 98.62 281 THR A N 1
ATOM 2195 C CA . THR A 1 281 ? -2.129 14.32 2.479 1 98.62 281 THR A CA 1
ATOM 2196 C C . THR A 1 281 ? -0.838 13.516 2.354 1 98.62 281 THR A C 1
ATOM 2198 O O . THR A 1 281 ? -0.732 12.633 1.502 1 98.62 281 THR A O 1
ATOM 2201 N N . GLY A 1 282 ? 0.17 13.906 3.062 1 98.69 282 GLY A N 1
ATOM 2202 C CA . GLY A 1 282 ? 1.354 13.094 3.295 1 98.69 282 GLY A CA 1
ATOM 2203 C C . GLY A 1 282 ? 1.234 12.203 4.516 1 98.69 282 GLY A C 1
ATOM 2204 O O . GLY A 1 282 ? 0.679 12.609 5.539 1 98.69 282 GLY A O 1
ATOM 2205 N N . CYS A 1 283 ? 1.722 10.969 4.371 1 98.81 283 CYS A N 1
ATOM 2206 C CA . CYS A 1 283 ? 1.472 9.984 5.418 1 98.81 283 CYS A CA 1
ATOM 2207 C C . CYS A 1 283 ? 2.748 9.234 5.781 1 98.81 283 CYS A C 1
ATOM 2209 O O . CYS A 1 283 ? 3.736 9.297 5.047 1 98.81 283 CYS A O 1
ATOM 2211 N N . HIS A 1 284 ? 2.684 8.625 6.941 1 98.56 284 HIS A N 1
ATOM 2212 C CA . HIS A 1 284 ? 3.68 7.688 7.449 1 98.56 284 HIS A CA 1
ATOM 2213 C C . HIS A 1 284 ? 3.123 6.266 7.512 1 98.56 284 HIS A C 1
ATOM 2215 O O . HIS A 1 284 ? 2.518 5.879 8.516 1 98.56 284 HIS A O 1
ATOM 2221 N N . PRO A 1 285 ? 3.428 5.453 6.465 1 98.38 285 PRO A N 1
ATOM 2222 C CA . PRO A 1 285 ? 2.77 4.148 6.355 1 98.38 285 PRO A CA 1
ATOM 2223 C C . PRO A 1 285 ? 3.359 3.107 7.305 1 98.38 285 PRO A C 1
ATOM 2225 O O . PRO A 1 285 ? 2.795 2.021 7.461 1 98.38 285 PRO A O 1
ATOM 2228 N N . VAL A 1 286 ? 4.508 3.428 7.945 1 98.12 286 VAL A N 1
ATOM 2229 C CA . VAL A 1 286 ? 5.117 2.541 8.93 1 98.12 286 VAL A CA 1
ATOM 2230 C C . VAL A 1 286 ? 5.34 3.297 10.242 1 98.12 286 VAL A C 1
ATOM 2232 O O . VAL A 1 286 ? 6.367 3.953 10.422 1 98.12 286 VAL A O 1
ATOM 2235 N N . GLY A 1 287 ? 4.43 3.029 11.164 1 96.88 287 GLY A N 1
ATOM 2236 C CA . GLY A 1 287 ? 4.363 3.82 12.383 1 96.88 287 GLY A CA 1
ATOM 2237 C C . GLY A 1 287 ? 5.594 3.672 13.258 1 96.88 287 GLY A C 1
ATOM 2238 O O . GLY A 1 287 ? 6.117 4.66 13.773 1 96.88 287 GLY A O 1
ATOM 2239 N N . PHE A 1 288 ? 6.078 2.469 13.445 1 95.19 288 PHE A N 1
ATOM 2240 C CA . PHE A 1 288 ? 7.195 2.299 14.367 1 95.19 288 PHE A CA 1
ATOM 2241 C C . PHE A 1 288 ? 8.461 2.949 13.82 1 95.19 288 PHE A C 1
ATOM 2243 O O . PHE A 1 288 ? 9.328 3.377 14.578 1 95.19 288 PHE A O 1
ATOM 2250 N N . ARG A 1 289 ? 8.539 3.109 12.523 1 96.12 289 ARG A N 1
ATOM 2251 C CA . ARG A 1 289 ? 9.727 3.732 11.945 1 96.12 289 ARG A CA 1
ATOM 2252 C C . ARG A 1 289 ? 9.695 5.246 12.133 1 96.12 289 ARG A C 1
ATOM 2254 O O . ARG A 1 289 ? 10.727 5.855 12.438 1 96.12 289 ARG A O 1
ATOM 2261 N N . ILE A 1 290 ? 8.547 5.832 11.93 1 95.69 290 ILE A N 1
ATOM 2262 C CA . ILE A 1 290 ? 8.469 7.273 12.148 1 95.69 290 ILE A CA 1
ATOM 2263 C C . ILE A 1 290 ? 8.625 7.578 13.633 1 95.69 290 ILE A C 1
ATOM 2265 O O . ILE A 1 290 ? 9.242 8.578 14.008 1 95.69 290 ILE A O 1
ATOM 2269 N N . MET A 1 291 ? 8.062 6.77 14.453 1 92.19 291 MET A N 1
ATOM 2270 C CA . MET A 1 291 ? 8.234 6.957 15.891 1 92.19 291 MET A CA 1
ATOM 2271 C C . MET A 1 291 ? 9.703 6.824 16.297 1 92.19 291 MET A C 1
ATOM 2273 O O . MET A 1 291 ? 10.211 7.617 17.078 1 92.19 291 MET A O 1
ATOM 2277 N N . GLY A 1 292 ? 10.344 5.781 15.781 1 90.75 292 GLY A N 1
ATOM 2278 C CA . GLY A 1 292 ? 11.758 5.609 16.047 1 90.75 292 GLY A CA 1
ATOM 2279 C C . GLY A 1 292 ? 12.602 6.789 15.609 1 90.75 292 GLY A C 1
ATOM 2280 O O . GLY A 1 292 ? 13.508 7.219 16.328 1 90.75 292 GLY A O 1
ATOM 2281 N N . LYS A 1 293 ? 12.266 7.285 14.469 1 90.75 293 LYS A N 1
ATOM 2282 C CA . LYS A 1 293 ? 12.961 8.461 13.945 1 90.75 293 LYS A CA 1
ATOM 2283 C C . LYS A 1 293 ? 12.773 9.664 14.867 1 90.75 293 LYS A C 1
ATOM 2285 O O . LYS A 1 293 ? 13.742 10.336 15.219 1 90.75 293 LYS A O 1
ATOM 2290 N N . MET A 1 294 ? 11.609 9.898 15.32 1 86.31 294 MET A N 1
ATOM 2291 C CA . MET A 1 294 ? 11.273 11.094 16.094 1 86.31 294 MET A CA 1
ATOM 2292 C C . MET A 1 294 ? 11.805 10.984 17.516 1 86.31 294 MET A C 1
ATOM 2294 O O . MET A 1 294 ? 12.234 11.984 18.094 1 86.31 294 MET A O 1
ATOM 2298 N N . MET A 1 295 ? 11.836 9.812 18.016 1 84.19 295 MET A N 1
ATOM 2299 C CA . MET A 1 295 ? 12.094 9.672 19.453 1 84.19 295 MET A CA 1
ATOM 2300 C C . MET A 1 295 ? 13.531 9.219 19.703 1 84.19 295 MET A C 1
ATOM 2302 O O . MET A 1 295 ? 14.109 9.539 20.734 1 84.19 295 MET A O 1
ATOM 2306 N N . PHE A 1 296 ? 14.07 8.477 18.688 1 85.88 296 PHE A N 1
ATOM 2307 C CA . PHE A 1 296 ? 15.312 7.812 19.047 1 85.88 296 PHE A CA 1
ATOM 2308 C C . PHE A 1 296 ? 16.438 8.227 18.109 1 85.88 296 PHE A C 1
ATOM 2310 O O . PHE A 1 296 ? 17.578 8.438 18.547 1 85.88 296 PHE A O 1
ATOM 2317 N N . ASN A 1 297 ? 16.109 8.297 16.828 1 88.88 297 ASN A N 1
ATOM 2318 C CA . ASN A 1 297 ? 17.156 8.539 15.844 1 88.88 297 ASN A CA 1
ATOM 2319 C C . ASN A 1 297 ? 16.672 9.445 14.719 1 88.88 297 ASN A C 1
ATOM 2321 O O . ASN A 1 297 ? 16.266 8.969 13.656 1 88.88 297 ASN A O 1
ATOM 2325 N N . PRO A 1 298 ? 16.859 10.695 14.875 1 84.25 298 PRO A N 1
ATOM 2326 C CA . PRO A 1 298 ? 16.375 11.633 13.859 1 84.25 298 PRO A CA 1
ATOM 2327 C C . PRO A 1 298 ? 17.031 11.414 12.5 1 84.25 298 PRO A C 1
ATOM 2329 O O . PRO A 1 298 ? 16.531 11.891 11.484 1 84.25 298 PRO A O 1
ATOM 2332 N N . LYS A 1 299 ? 18.141 10.703 12.414 1 88.19 299 LYS A N 1
ATOM 2333 C CA . LYS A 1 299 ? 18.844 10.477 11.164 1 88.19 299 LYS A CA 1
ATOM 2334 C C . LYS A 1 299 ? 18.266 9.281 10.414 1 88.19 299 LYS A C 1
ATOM 2336 O O . LYS A 1 299 ? 18.562 9.086 9.227 1 88.19 299 LYS A O 1
ATOM 2341 N N . ALA A 1 300 ? 17.469 8.539 11.18 1 93.44 300 ALA A N 1
ATOM 2342 C CA . ALA A 1 300 ? 16.875 7.371 10.539 1 93.44 300 ALA A CA 1
ATOM 2343 C C . ALA A 1 300 ? 15.859 7.789 9.477 1 93.44 300 ALA A C 1
ATOM 2345 O O . ALA A 1 300 ? 15.25 8.859 9.578 1 93.44 300 ALA A O 1
ATOM 2346 N N . SER A 1 301 ? 15.773 6.992 8.453 1 95.44 301 SER A N 1
ATOM 2347 C CA . SER A 1 301 ? 14.781 7.227 7.414 1 95.44 301 SER A CA 1
ATOM 2348 C C . SER A 1 301 ? 13.453 6.547 7.754 1 95.44 301 SER A C 1
ATOM 2350 O O . SER A 1 301 ? 13.438 5.516 8.43 1 95.44 301 SER A O 1
ATOM 2352 N N . ALA A 1 302 ? 12.391 7.145 7.379 1 97.56 302 ALA A N 1
ATOM 2353 C CA . ALA A 1 302 ? 11.047 6.578 7.477 1 97.56 302 ALA A CA 1
ATOM 2354 C C . ALA A 1 302 ? 10.312 6.668 6.145 1 97.56 302 ALA A C 1
ATOM 2356 O O . ALA A 1 302 ? 10.5 7.621 5.387 1 97.56 302 ALA A O 1
ATOM 2357 N N . PRO A 1 303 ? 9.438 5.68 5.879 1 98.31 303 PRO A N 1
ATOM 2358 C CA . PRO A 1 303 ? 8.734 5.652 4.594 1 98.31 303 PRO A CA 1
ATOM 2359 C C . PRO A 1 303 ? 7.793 6.84 4.41 1 98.31 303 PRO A C 1
ATOM 2361 O O . PRO A 1 303 ? 7.402 7.48 5.391 1 98.31 303 PRO A O 1
ATOM 2364 N N . SER A 1 304 ? 7.531 7.113 3.158 1 98.19 304 SER A N 1
ATOM 2365 C CA . SER A 1 304 ? 6.637 8.188 2.756 1 98.19 304 SER A CA 1
ATOM 2366 C C . SER A 1 304 ? 5.473 7.66 1.927 1 98.19 304 SER A C 1
ATOM 2368 O O . SER A 1 304 ? 5.609 6.66 1.219 1 98.19 304 SER A O 1
ATOM 2370 N N . GLN A 1 305 ? 4.371 8.297 2.035 1 98.06 305 GLN A N 1
ATOM 2371 C CA . GLN A 1 305 ? 3.168 7.941 1.29 1 98.06 305 GLN A CA 1
ATOM 2372 C C . GLN A 1 305 ? 2.279 9.164 1.075 1 98.06 305 GLN A C 1
ATOM 2374 O O . GLN A 1 305 ? 2.127 9.992 1.974 1 98.06 305 GLN A O 1
ATOM 2379 N N . VAL A 1 306 ? 1.727 9.305 -0.125 1 97.25 306 VAL A N 1
ATOM 2380 C CA . VAL A 1 306 ? 0.747 10.352 -0.418 1 97.25 306 VAL A CA 1
ATOM 2381 C C . VAL A 1 306 ? -0.584 9.711 -0.81 1 97.25 306 VAL A C 1
ATOM 2383 O O . VAL A 1 306 ? -0.63 8.836 -1.68 1 97.25 306 VAL A O 1
ATOM 2386 N N . ILE A 1 307 ? -1.615 10.133 -0.175 1 96.62 307 ILE A N 1
ATOM 2387 C CA . ILE A 1 307 ? -2.963 9.641 -0.444 1 96.62 307 ILE A CA 1
ATOM 2388 C C . ILE A 1 307 ? -3.859 10.797 -0.868 1 96.62 307 ILE A C 1
ATOM 2390 O O . ILE A 1 307 ? -3.803 11.883 -0.281 1 96.62 307 ILE A O 1
ATOM 2394 N N . ARG A 1 308 ? -4.621 10.586 -1.894 1 96.19 308 ARG A N 1
ATOM 2395 C CA . ARG A 1 308 ? -5.684 11.492 -2.318 1 96.19 308 ARG A CA 1
ATOM 2396 C C . ARG A 1 308 ? -7.059 10.914 -2.008 1 96.19 308 ARG A C 1
ATOM 2398 O O . ARG A 1 308 ? -7.328 9.75 -2.312 1 96.19 308 ARG A O 1
ATOM 2405 N N . VAL A 1 309 ? -7.887 11.672 -1.427 1 96.31 309 VAL A N 1
ATOM 2406 C CA . VAL A 1 309 ? -9.25 11.25 -1.102 1 96.31 309 VAL A CA 1
ATOM 2407 C C . VAL A 1 309 ? -10.25 12.109 -1.868 1 96.31 309 VAL A C 1
ATOM 2409 O O . VAL A 1 309 ? -10.203 13.344 -1.798 1 96.31 309 VAL A O 1
ATOM 2412 N N . GLY A 1 310 ? -11.156 11.445 -2.576 1 95 310 GLY A N 1
ATOM 2413 C CA . GLY A 1 310 ? -12.258 12.172 -3.191 1 95 310 GLY A CA 1
ATOM 2414 C C . GLY A 1 310 ? -13.266 12.688 -2.188 1 95 310 GLY A C 1
ATOM 2415 O O . GLY A 1 310 ? -13.57 12.008 -1.204 1 95 310 GLY A O 1
ATOM 2416 N N . VAL A 1 311 ? -13.742 13.93 -2.447 1 96.69 311 VAL A N 1
ATOM 2417 C CA . VAL A 1 311 ? -14.719 14.523 -1.541 1 96.69 311 VAL A CA 1
ATOM 2418 C C . VAL A 1 311 ? -15.836 15.18 -2.346 1 96.69 311 VAL A C 1
ATOM 2420 O O . VAL A 1 311 ? -15.578 15.859 -3.342 1 96.69 311 VAL A O 1
ATOM 2423 N N . LYS A 1 312 ? -17.062 14.914 -1.957 1 95.75 312 LYS A N 1
ATOM 2424 C CA . LYS A 1 312 ? -18.234 15.609 -2.484 1 95.75 312 LYS A CA 1
ATOM 2425 C C . LYS A 1 312 ? -19.203 15.969 -1.365 1 95.75 312 LYS A C 1
ATOM 2427 O O . LYS A 1 312 ? -19.719 15.094 -0.667 1 95.75 312 LYS A O 1
ATOM 2432 N N . ASN A 1 313 ? -19.453 17.219 -1.165 1 96.25 313 ASN A N 1
ATOM 2433 C CA . ASN A 1 313 ? -20.391 17.734 -0.166 1 96.25 313 ASN A CA 1
ATOM 2434 C C . ASN A 1 313 ? -20.078 17.172 1.222 1 96.25 313 ASN A C 1
ATOM 2436 O O . ASN A 1 313 ? -20.984 16.672 1.9 1 96.25 313 ASN A O 1
ATOM 2440 N N . GLY A 1 314 ? -18.766 17.188 1.504 1 97.56 314 GLY A N 1
ATOM 2441 C CA . GLY A 1 314 ? -18.344 16.766 2.832 1 97.56 314 GLY A CA 1
ATOM 2442 C C . GLY A 1 314 ? -18.281 15.266 2.998 1 97.56 314 GLY A C 1
ATOM 2443 O O . GLY A 1 314 ? -17.859 14.766 4.047 1 97.56 314 GLY A O 1
ATOM 2444 N N . LYS A 1 315 ? -18.641 14.5 1.952 1 98.25 315 LYS A N 1
ATOM 2445 C CA . LYS A 1 315 ? -18.594 13.039 2 1 98.25 315 LYS A CA 1
ATOM 2446 C C . LYS A 1 315 ? -17.359 12.516 1.276 1 98.25 315 LYS A C 1
ATOM 2448 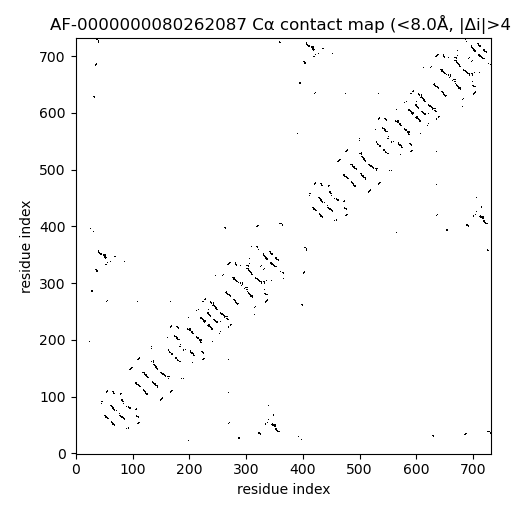O O . LYS A 1 315 ? -16.984 13.023 0.219 1 98.25 315 LYS A O 1
ATOM 2453 N N . PHE A 1 316 ? -16.781 11.5 1.9 1 97.75 316 PHE A N 1
ATOM 2454 C CA . PHE A 1 316 ? -15.562 10.945 1.331 1 97.75 316 PHE A CA 1
ATOM 2455 C C . PHE A 1 316 ? -15.883 9.844 0.326 1 97.75 316 PHE A C 1
ATOM 2457 O O . PHE A 1 316 ? -16.766 9.016 0.564 1 97.75 316 PHE A O 1
ATOM 2464 N N . GLY A 1 317 ? -15.258 9.906 -0.805 1 94.38 317 GLY A N 1
ATOM 2465 C CA . GLY A 1 317 ? -15.305 8.836 -1.788 1 94.38 317 GLY A CA 1
ATOM 2466 C C . GLY A 1 317 ? -14.102 7.918 -1.736 1 94.38 317 GLY A C 1
ATOM 2467 O O . GLY A 1 317 ? -13.57 7.637 -0.659 1 94.38 317 GLY A O 1
ATOM 2468 N N . GLY A 1 318 ? -13.719 7.457 -2.908 1 90.25 318 GLY A N 1
ATOM 2469 C CA . GLY A 1 318 ? -12.547 6.598 -2.998 1 90.25 318 GLY A CA 1
ATOM 2470 C C . GLY A 1 318 ? -11.25 7.32 -2.688 1 90.25 318 GLY A C 1
ATOM 2471 O O . GLY A 1 318 ? -11.188 8.547 -2.752 1 90.25 318 GLY A O 1
ATOM 2472 N N . SER A 1 319 ? -10.242 6.555 -2.281 1 94.25 319 SER A N 1
ATOM 2473 C CA . SER A 1 319 ? -8.898 7.078 -2.047 1 94.25 319 SER A CA 1
ATOM 2474 C C . SER A 1 319 ? -7.875 6.398 -2.947 1 94.25 319 SER A C 1
ATOM 2476 O O . SER A 1 319 ? -8.078 5.262 -3.379 1 94.25 319 SER A O 1
ATOM 2478 N N . THR A 1 320 ? -6.852 7.141 -3.232 1 92.69 320 THR A N 1
ATOM 2479 C CA . THR A 1 320 ? -5.797 6.684 -4.129 1 92.69 320 THR A CA 1
ATOM 2480 C C . THR A 1 320 ? -4.422 6.91 -3.508 1 92.69 320 THR A C 1
ATOM 2482 O O . THR A 1 320 ? -4.172 7.957 -2.91 1 92.69 320 THR A O 1
ATOM 2485 N N . GLU A 1 321 ? -3.564 5.906 -3.609 1 93.62 321 GLU A N 1
ATOM 2486 C CA . GLU A 1 321 ? -2.154 6.125 -3.309 1 93.62 321 GLU A CA 1
ATOM 2487 C C . GLU A 1 321 ? -1.417 6.711 -4.508 1 93.62 321 GLU A C 1
ATOM 2489 O O . GLU A 1 321 ? -1.311 6.066 -5.555 1 93.62 321 GLU A O 1
ATOM 2494 N N . VAL A 1 322 ? -0.887 7.887 -4.367 1 91.69 322 VAL A N 1
ATOM 2495 C CA . VAL A 1 322 ? -0.295 8.609 -5.488 1 91.69 322 VAL A CA 1
ATOM 2496 C C . VAL A 1 322 ? 1.223 8.445 -5.469 1 91.69 322 VAL A C 1
ATOM 2498 O O . VAL A 1 322 ? 1.873 8.492 -6.516 1 91.69 322 VAL A O 1
ATOM 2501 N N . PHE A 1 323 ? 1.684 8.281 -4.355 1 93.38 323 PHE A N 1
ATOM 2502 C CA . PHE A 1 323 ? 3.121 8.156 -4.145 1 93.38 323 PHE A CA 1
ATOM 2503 C C . PHE A 1 323 ? 3.414 7.254 -2.949 1 93.38 323 PHE A C 1
ATOM 2505 O O . PHE A 1 323 ? 2.715 7.312 -1.938 1 93.38 323 PHE A O 1
ATOM 2512 N N . ALA A 1 324 ? 4.445 6.461 -3.045 1 95.75 324 ALA A N 1
ATOM 2513 C CA . ALA A 1 324 ? 4.961 5.664 -1.936 1 95.75 324 ALA A CA 1
ATOM 2514 C C . ALA A 1 324 ? 6.453 5.383 -2.105 1 95.75 324 ALA A C 1
ATOM 2516 O O . ALA A 1 324 ? 6.918 5.125 -3.217 1 95.75 324 ALA A O 1
ATOM 2517 N N . ASP A 1 325 ? 7.125 5.512 -1.023 1 94.88 325 ASP A N 1
ATOM 2518 C CA . ASP A 1 325 ? 8.562 5.246 -0.966 1 94.88 325 ASP A CA 1
ATOM 2519 C C . ASP A 1 325 ? 8.961 4.695 0.401 1 94.88 325 ASP A C 1
ATOM 2521 O O . ASP A 1 325 ? 8.453 5.145 1.43 1 94.88 325 ASP A O 1
ATOM 2525 N N . ASP A 1 326 ? 9.883 3.791 0.449 1 94.81 326 ASP A N 1
ATOM 2526 C CA . ASP A 1 326 ? 10.25 3.123 1.694 1 94.81 326 ASP A CA 1
ATOM 2527 C C . ASP A 1 326 ? 11.219 3.975 2.51 1 94.81 326 ASP A C 1
ATOM 2529 O O . ASP A 1 326 ? 11.766 3.512 3.512 1 94.81 326 ASP A O 1
ATOM 2533 N N . GLY A 1 327 ? 11.477 5.18 2.07 1 95.38 327 GLY A N 1
ATOM 2534 C CA . GLY A 1 327 ? 12.383 6.09 2.76 1 95.38 327 GLY A CA 1
ATOM 2535 C C . GLY A 1 327 ? 13.727 6.234 2.07 1 95.38 327 GLY A C 1
ATOM 2536 O O . GLY A 1 327 ? 14.555 7.043 2.482 1 95.38 327 GLY A O 1
ATOM 2537 N N . SER A 1 328 ? 13.945 5.473 1.009 1 92.69 328 SER A N 1
ATOM 2538 C CA . SER A 1 328 ? 15.227 5.5 0.309 1 92.69 328 SER A CA 1
ATOM 2539 C C . SER A 1 328 ? 15.359 6.754 -0.549 1 92.69 328 SER A C 1
ATOM 2541 O O . SER A 1 328 ? 16.469 7.262 -0.745 1 92.69 328 SER A O 1
ATOM 2543 N N . VAL A 1 329 ? 14.195 7.254 -1.014 1 92.44 329 VAL A N 1
ATOM 2544 C CA . VAL A 1 329 ? 14.211 8.461 -1.833 1 92.44 329 VAL A CA 1
ATOM 2545 C C . VAL A 1 329 ? 13.703 9.648 -1.016 1 92.44 329 VAL A C 1
ATOM 2547 O O . VAL A 1 329 ? 14.383 10.664 -0.897 1 92.44 329 VAL A O 1
ATOM 2550 N N . LEU A 1 330 ? 12.586 9.469 -0.43 1 95.94 330 LEU A N 1
ATOM 2551 C CA . LEU A 1 330 ? 11.969 10.516 0.375 1 95.94 330 LEU A CA 1
ATOM 2552 C C . LEU A 1 330 ? 11.594 9.992 1.756 1 95.94 330 LEU A C 1
ATOM 2554 O O . LEU A 1 330 ? 10.844 9.016 1.872 1 95.94 330 LEU A O 1
ATOM 2558 N N . SER A 1 331 ? 12.055 10.664 2.717 1 96.94 331 SER A N 1
ATOM 2559 C CA . SER A 1 331 ? 11.836 10.211 4.086 1 96.94 331 SER A CA 1
ATOM 2560 C C . SER A 1 331 ? 10.781 11.055 4.785 1 96.94 331 SER A C 1
ATOM 2562 O O . SER A 1 331 ? 10.875 12.289 4.809 1 96.94 331 SER A O 1
ATOM 2564 N N . ALA A 1 332 ? 9.656 10.414 5.27 1 97.94 332 ALA A N 1
ATOM 2565 C CA . ALA A 1 332 ? 8.727 10.977 6.246 1 97.94 332 ALA A CA 1
ATOM 2566 C C . ALA A 1 332 ? 7.91 12.109 5.633 1 97.94 332 ALA A C 1
ATOM 2568 O O . ALA A 1 332 ? 7.91 13.234 6.145 1 97.94 332 ALA A O 1
ATOM 2569 N N . SER A 1 333 ? 7.133 11.812 4.668 1 98.56 333 SER A N 1
ATOM 2570 C CA . SER A 1 333 ? 6.254 12.797 4.039 1 98.56 333 SER A CA 1
ATOM 2571 C C . SER A 1 333 ? 5.215 13.312 5.023 1 98.56 333 SER A C 1
ATOM 2573 O O . SER A 1 333 ? 4.691 12.555 5.844 1 98.56 333 SER A O 1
ATOM 2575 N N . THR A 1 334 ? 4.914 14.648 4.887 1 98.69 334 THR A N 1
ATOM 2576 C CA . THR A 1 334 ? 3.99 15.242 5.848 1 98.69 334 THR A CA 1
ATOM 2577 C C . THR A 1 334 ? 2.85 15.961 5.129 1 98.69 334 THR A C 1
ATOM 2579 O O . THR A 1 334 ? 1.793 16.203 5.715 1 98.69 334 THR A O 1
ATOM 2582 N N . VAL A 1 335 ? 3.047 16.344 3.914 1 98.81 335 VAL A N 1
ATOM 2583 C CA . VAL A 1 335 ? 2.062 17.125 3.174 1 98.81 335 VAL A CA 1
ATOM 2584 C C . VAL A 1 335 ? 2.211 16.859 1.677 1 98.81 335 VAL A C 1
ATOM 2586 O O . VAL A 1 335 ? 3.285 16.484 1.213 1 98.81 335 VAL A O 1
ATOM 2589 N N . ALA A 1 336 ? 1.152 16.969 0.952 1 98.25 336 ALA A N 1
ATOM 2590 C CA . ALA A 1 336 ? 1.128 16.906 -0.507 1 98.25 336 ALA A CA 1
ATOM 2591 C C . ALA A 1 336 ? 0.187 17.953 -1.087 1 98.25 336 ALA A C 1
ATOM 2593 O O . ALA A 1 336 ? -0.982 18.031 -0.701 1 98.25 336 ALA A O 1
ATOM 2594 N N . VAL A 1 337 ? 0.735 18.703 -2.008 1 97.38 337 VAL A N 1
ATOM 2595 C CA . VAL A 1 337 ? -0.023 19.797 -2.592 1 97.38 337 VAL A CA 1
ATOM 2596 C C . VAL A 1 337 ? -0.003 19.688 -4.113 1 97.38 337 VAL A C 1
ATOM 2598 O O . VAL A 1 337 ? 1.054 19.812 -4.738 1 97.38 337 VAL A O 1
ATOM 2601 N N . PRO A 1 338 ? -1.154 19.531 -4.688 1 94.75 338 PRO A N 1
ATOM 2602 C CA . PRO A 1 338 ? -1.221 19.531 -6.148 1 94.75 338 PRO A CA 1
ATOM 2603 C C . PRO A 1 338 ? -1.331 20.953 -6.734 1 94.75 338 PRO A C 1
ATOM 2605 O O . PRO A 1 338 ? -1.895 21.844 -6.098 1 94.75 338 PRO A O 1
ATOM 2608 N N . TYR A 1 339 ? -0.805 21.141 -7.859 1 94.06 339 TYR A N 1
ATOM 2609 C CA . TYR A 1 339 ? -0.99 22.344 -8.664 1 94.06 339 TYR A CA 1
ATOM 2610 C C . TYR A 1 339 ? -0.88 22.031 -10.148 1 94.06 339 TYR A C 1
ATOM 2612 O O . TYR A 1 339 ? 0.2 21.703 -10.641 1 94.06 339 TYR A O 1
ATOM 2620 N N . LYS A 1 340 ? -2.004 22.078 -10.812 1 90.12 340 LYS A N 1
ATOM 2621 C CA . LYS A 1 340 ? -2.105 21.703 -12.219 1 90.12 340 LYS A CA 1
ATOM 2622 C C . LYS A 1 340 ? -1.606 20.281 -12.445 1 90.12 340 LYS A C 1
ATOM 2624 O O . LYS A 1 340 ? -2.125 19.344 -11.852 1 90.12 340 LYS A O 1
ATOM 2629 N N . ASP A 1 341 ? -0.521 20.125 -13.133 1 87.06 341 ASP A N 1
ATOM 2630 C CA . ASP A 1 341 ? -0.047 18.781 -13.461 1 87.06 341 ASP A CA 1
ATOM 2631 C C . ASP A 1 341 ? 1.157 18.406 -12.602 1 87.06 341 ASP A C 1
ATOM 2633 O O . ASP A 1 341 ? 1.98 17.578 -13.008 1 87.06 341 ASP A O 1
ATOM 2637 N N . ALA A 1 342 ? 1.168 19.047 -11.461 1 92.06 342 ALA A N 1
ATOM 2638 C CA . ALA A 1 342 ? 2.316 18.781 -10.602 1 92.06 342 ALA A CA 1
ATOM 2639 C C . ALA A 1 342 ? 1.876 18.531 -9.164 1 92.06 342 ALA A C 1
ATOM 2641 O O . ALA A 1 342 ? 0.739 18.828 -8.789 1 92.06 342 ALA A O 1
ATOM 2642 N N . LEU A 1 343 ? 2.752 17.891 -8.477 1 94 343 LEU A N 1
ATOM 2643 C CA . LEU A 1 343 ? 2.557 17.578 -7.066 1 94 343 LEU A CA 1
ATOM 2644 C C . LEU A 1 343 ? 3.807 17.906 -6.262 1 94 343 LEU A C 1
ATOM 2646 O O . LEU A 1 343 ? 4.914 17.5 -6.621 1 94 343 LEU A O 1
ATOM 2650 N N . PHE A 1 344 ? 3.641 18.656 -5.215 1 95.88 344 PHE A N 1
ATOM 2651 C CA . PHE A 1 344 ? 4.723 18.938 -4.273 1 95.88 344 PHE A CA 1
ATOM 2652 C C . PHE A 1 344 ? 4.535 18.125 -2.992 1 95.88 344 PHE A C 1
ATOM 2654 O O . PHE A 1 344 ? 3.461 18.156 -2.389 1 95.88 344 PHE A O 1
ATOM 2661 N N . ILE A 1 345 ? 5.562 17.438 -2.633 1 97.62 345 ILE A N 1
ATOM 2662 C CA . ILE A 1 345 ? 5.516 16.609 -1.432 1 97.62 345 ILE A CA 1
ATOM 2663 C C . ILE A 1 345 ? 6.527 17.125 -0.412 1 97.62 345 ILE A C 1
ATOM 2665 O O . ILE A 1 345 ? 7.723 17.219 -0.703 1 97.62 345 ILE A O 1
ATOM 2669 N N . GLY A 1 346 ? 6.055 17.516 0.746 1 98.56 346 GLY A N 1
ATOM 2670 C CA . GLY A 1 346 ? 6.918 17.953 1.831 1 98.56 346 GLY A CA 1
ATOM 2671 C C . GLY A 1 346 ? 7.18 16.859 2.857 1 98.56 346 GLY A C 1
ATOM 2672 O O . GLY A 1 346 ? 6.48 15.852 2.889 1 98.56 346 GLY A O 1
ATOM 2673 N N . THR A 1 347 ? 8.219 17.094 3.668 1 97.94 347 THR A N 1
ATOM 2674 C CA . THR A 1 347 ? 8.609 16.109 4.668 1 97.94 347 THR A CA 1
ATOM 2675 C C . THR A 1 347 ? 8.852 16.766 6.02 1 97.94 347 THR A C 1
ATOM 2677 O O . THR A 1 347 ? 8.867 18 6.117 1 97.94 347 THR A O 1
ATOM 2680 N N . LEU A 1 348 ? 9.008 15.898 6.977 1 96.5 348 LEU A N 1
ATOM 2681 C CA . LEU A 1 348 ? 9.242 16.328 8.352 1 96.5 348 LEU A CA 1
ATOM 2682 C C . LEU A 1 348 ? 10.609 17 8.484 1 96.5 348 LEU A C 1
ATOM 2684 O O . LEU A 1 348 ? 10.727 18.062 9.078 1 96.5 348 LEU A O 1
ATOM 2688 N N . ASP A 1 349 ? 11.672 16.422 7.867 1 93.88 349 ASP A N 1
ATOM 2689 C CA . ASP A 1 349 ? 13.016 16.922 8.141 1 93.88 349 ASP A CA 1
ATOM 2690 C C . ASP A 1 349 ? 13.984 16.562 7.012 1 93.88 349 ASP A C 1
ATOM 2692 O O . ASP A 1 349 ? 15.203 16.625 7.188 1 93.88 349 ASP A O 1
ATOM 2696 N N . HIS A 1 350 ? 13.555 16.141 5.945 1 93.5 350 HIS A N 1
ATOM 2697 C CA . HIS A 1 350 ? 14.414 15.672 4.863 1 93.5 350 HIS A CA 1
ATOM 2698 C C . HIS A 1 350 ? 14.438 16.672 3.709 1 93.5 350 HIS A C 1
ATOM 2700 O O . HIS A 1 350 ? 15.023 17.75 3.828 1 93.5 350 HIS A O 1
ATOM 2706 N N . LYS A 1 351 ? 13.82 16.312 2.619 1 95.25 351 LYS A N 1
ATOM 2707 C CA . LYS A 1 351 ? 13.719 17.109 1.401 1 95.25 351 LYS A CA 1
ATOM 2708 C C . LYS A 1 351 ? 12.266 17.281 0.971 1 95.25 351 LYS A C 1
ATOM 2710 O O . LYS A 1 351 ? 11.352 17.016 1.756 1 95.25 351 LYS A O 1
ATOM 2715 N N . ALA A 1 352 ? 12.102 17.891 -0.097 1 96.81 352 ALA A N 1
ATOM 2716 C CA . ALA A 1 352 ? 10.797 17.953 -0.75 1 96.81 352 ALA A CA 1
ATOM 2717 C C . ALA A 1 352 ? 10.883 17.5 -2.203 1 96.81 352 ALA A C 1
ATOM 2719 O O . ALA A 1 352 ? 11.945 17.594 -2.826 1 96.81 352 ALA A O 1
ATOM 2720 N N . LEU A 1 353 ? 9.812 17 -2.691 1 96.06 353 LEU A N 1
ATOM 2721 C CA . LEU A 1 353 ? 9.773 16.5 -4.062 1 96.06 353 LEU A CA 1
ATOM 2722 C C . LEU A 1 353 ? 8.797 17.312 -4.906 1 96.06 353 LEU A C 1
ATOM 2724 O O . LEU A 1 353 ? 7.723 17.688 -4.43 1 96.06 353 LEU A O 1
ATOM 2728 N N . HIS A 1 354 ? 9.211 17.578 -6.078 1 94.31 354 HIS A N 1
ATOM 2729 C CA . HIS A 1 354 ? 8.344 18.016 -7.168 1 94.31 354 HIS A CA 1
ATOM 2730 C C . HIS A 1 354 ? 8.141 16.906 -8.188 1 94.31 354 HIS A C 1
ATOM 2732 O O . HIS A 1 354 ? 9.102 16.422 -8.781 1 94.31 354 HIS A O 1
ATOM 2738 N N . CYS A 1 355 ? 6.883 16.484 -8.383 1 91.44 355 CYS A N 1
ATOM 2739 C CA . CYS A 1 355 ? 6.57 15.406 -9.305 1 91.44 355 CYS A CA 1
ATOM 2740 C C . CYS A 1 355 ? 5.613 15.867 -10.398 1 91.44 355 CYS A C 1
ATOM 2742 O O . CYS A 1 355 ? 4.699 16.656 -10.133 1 91.44 355 CYS A O 1
ATOM 2744 N N . LYS A 1 356 ? 5.805 15.359 -11.602 1 88.5 356 LYS A N 1
ATOM 2745 C CA . LYS A 1 356 ? 4.812 15.531 -12.664 1 88.5 356 LYS A CA 1
ATOM 2746 C C . LYS A 1 356 ? 3.703 14.492 -12.547 1 88.5 356 LYS A C 1
ATOM 2748 O O . LYS A 1 356 ? 3.973 13.312 -12.312 1 88.5 356 LYS A O 1
ATOM 2753 N N . LEU A 1 357 ? 2.506 14.969 -12.656 1 84.94 357 LEU A N 1
ATOM 2754 C CA . LEU A 1 357 ? 1.367 14.062 -12.586 1 84.94 357 LEU A CA 1
ATOM 2755 C C . LEU A 1 357 ? 0.998 13.547 -13.969 1 84.94 357 LEU A C 1
ATOM 2757 O O . LEU A 1 357 ? 0.121 14.102 -14.633 1 84.94 357 LEU A O 1
ATOM 2761 N N . THR A 1 358 ? 1.703 12.742 -14.664 1 70.56 358 THR A N 1
ATOM 2762 C CA . THR A 1 358 ? 1.458 12.242 -16.016 1 70.56 358 THR A CA 1
ATOM 2763 C C . THR A 1 358 ? 0.613 10.977 -15.977 1 70.56 358 THR A C 1
ATOM 2765 O O . THR A 1 358 ? -0.045 10.633 -16.953 1 70.56 358 THR A O 1
ATOM 2768 N N . GLY A 1 359 ? 0.73 10.188 -15.109 1 56.25 359 GLY A N 1
ATOM 2769 C CA . GLY A 1 359 ? 0.088 8.883 -15.07 1 56.25 359 GLY A CA 1
ATOM 2770 C C . GLY A 1 359 ? -1.205 8.883 -14.273 1 56.25 359 GLY A C 1
ATOM 2771 O O . GLY A 1 359 ? -1.771 7.82 -14.008 1 56.25 359 GLY A O 1
ATOM 2772 N N . LEU A 1 360 ? -1.427 10.039 -13.578 1 50.91 360 LEU A N 1
ATOM 2773 C CA . LEU A 1 360 ? -2.656 9.836 -12.82 1 50.91 360 LEU A CA 1
ATOM 2774 C C . LEU A 1 360 ? -3.799 9.422 -13.742 1 50.91 360 LEU A C 1
ATOM 2776 O O . LEU A 1 360 ? -4.129 10.133 -14.688 1 50.91 360 LEU A O 1
ATOM 2780 N N . ASN A 1 361 ? -3.863 8.109 -13.891 1 42.81 361 ASN A N 1
ATOM 2781 C CA . ASN A 1 361 ? -4.871 7.359 -14.633 1 42.81 361 ASN A CA 1
ATOM 2782 C C . ASN A 1 361 ? -6.262 7.965 -14.461 1 42.81 361 ASN A C 1
ATOM 2784 O O . ASN A 1 361 ? -6.617 8.414 -13.375 1 42.81 361 ASN A O 1
ATOM 2788 N N . PRO A 1 362 ? -6.887 8.312 -15.5 1 38.34 362 PRO A N 1
ATOM 2789 C CA . PRO A 1 362 ? -8.289 8.711 -15.422 1 38.34 362 PRO A CA 1
ATOM 2790 C C . PRO A 1 362 ? -9.055 7.957 -14.328 1 38.34 362 PRO A C 1
ATOM 2792 O O . PRO A 1 362 ? -10.086 8.438 -13.852 1 38.34 362 PRO A O 1
ATOM 2795 N N . VAL A 1 363 ? -8.805 6.758 -14.211 1 32.62 363 VAL A N 1
ATOM 2796 C CA . VAL A 1 363 ? -9.586 6.023 -13.227 1 32.62 363 VAL A CA 1
ATOM 2797 C C . VAL A 1 363 ? -9.391 6.637 -11.844 1 32.62 363 VAL A C 1
ATOM 2799 O O . VAL A 1 363 ? -10.086 6.277 -10.891 1 32.62 363 VAL A O 1
ATOM 2802 N N . LEU A 1 364 ? -8.164 7.113 -11.539 1 34.59 364 LEU A N 1
ATOM 2803 C CA . LEU A 1 364 ? -8.133 7.766 -10.234 1 34.59 364 LEU A CA 1
ATOM 2804 C C . LEU A 1 364 ? -9.125 8.922 -10.188 1 34.59 364 LEU A C 1
ATOM 2806 O O . LEU A 1 364 ? -9.078 9.742 -9.266 1 34.59 364 LEU A O 1
ATOM 2810 N N . LYS A 1 365 ? -9.656 9.195 -11.328 1 34.91 365 LYS A N 1
ATOM 2811 C CA . LYS A 1 365 ? -10.82 10.055 -11.125 1 34.91 365 LYS A CA 1
ATOM 2812 C C . LYS A 1 365 ? -11.844 9.398 -10.203 1 34.91 365 LYS A C 1
ATOM 2814 O O . LYS A 1 365 ? -12.477 8.406 -10.57 1 34.91 365 LYS A O 1
ATOM 2819 N N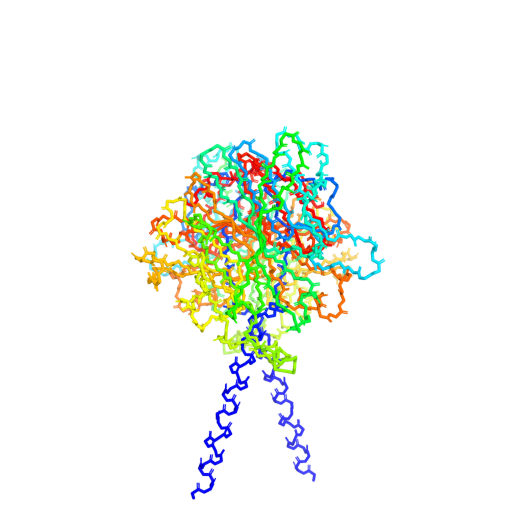 . LEU A 1 366 ? -11.414 9.297 -8.891 1 28.27 366 LEU A N 1
ATOM 2820 C CA . LEU A 1 366 ? -12.398 8.875 -7.906 1 28.27 366 LEU A CA 1
ATOM 2821 C C . LEU A 1 366 ? -13.711 9.617 -8.094 1 28.27 366 LEU A C 1
ATOM 2823 O O . LEU A 1 366 ? -13.719 10.797 -8.469 1 28.27 366 LEU A O 1
ATOM 2827 N N . MET B 1 1 ? 9.32 -32.281 40.719 1 67.69 1 MET B N 1
ATOM 2828 C CA . MET B 1 1 ? 9.648 -32.656 39.344 1 67.69 1 MET B CA 1
ATOM 2829 C C . MET B 1 1 ? 8.461 -32.438 38.438 1 67.69 1 MET B C 1
ATOM 2831 O O . MET B 1 1 ? 8.602 -31.859 37.344 1 67.69 1 MET B O 1
ATOM 2835 N N . GLY B 1 2 ? 7.246 -32.562 38.906 1 77 2 GLY B N 1
ATOM 2836 C CA . GLY B 1 2 ? 6.02 -32.438 38.125 1 77 2 GLY B CA 1
ATOM 2837 C C . GLY B 1 2 ? 5.637 -31 37.844 1 77 2 GLY B C 1
ATOM 2838 O O . GLY B 1 2 ? 5.188 -30.672 36.75 1 77 2 GLY B O 1
ATOM 2839 N N . PHE B 1 3 ? 5.992 -30.25 38.781 1 83.44 3 PHE B N 1
ATOM 2840 C CA . PHE B 1 3 ? 5.613 -28.844 38.625 1 83.44 3 PHE B CA 1
ATOM 2841 C C . PHE B 1 3 ? 6.438 -28.188 37.531 1 83.44 3 PHE B C 1
ATOM 2843 O O . PHE B 1 3 ? 5.887 -27.484 36.688 1 83.44 3 PHE B O 1
ATOM 2850 N N . PHE B 1 4 ? 7.723 -28.391 37.5 1 81.12 4 PHE B N 1
ATOM 2851 C CA . PHE B 1 4 ? 8.617 -27.781 36.531 1 81.12 4 PHE B CA 1
ATOM 2852 C C . PHE B 1 4 ? 8.328 -28.297 35.125 1 81.12 4 PHE B C 1
ATOM 2854 O O . PHE B 1 4 ? 8.406 -27.547 34.156 1 81.12 4 PHE B O 1
ATOM 2861 N N . ILE B 1 5 ? 8.016 -29.562 35.094 1 79.19 5 ILE B N 1
ATOM 2862 C CA . ILE B 1 5 ? 7.668 -30.125 33.812 1 79.19 5 ILE B CA 1
ATOM 2863 C C . ILE B 1 5 ? 6.379 -29.5 33.281 1 79.19 5 ILE B C 1
ATOM 2865 O O . ILE B 1 5 ? 6.277 -29.156 32.094 1 79.19 5 ILE B O 1
ATOM 2869 N N . ARG B 1 6 ? 5.441 -29.234 34.156 1 80.19 6 ARG B N 1
ATOM 2870 C CA . ARG B 1 6 ? 4.191 -28.594 33.75 1 80.19 6 ARG B CA 1
ATOM 2871 C C . ARG B 1 6 ? 4.434 -27.156 33.312 1 80.19 6 ARG B C 1
ATOM 2873 O O . ARG B 1 6 ? 3.863 -26.703 32.312 1 80.19 6 ARG B O 1
ATOM 2880 N N . LEU B 1 7 ? 5.23 -26.547 34.062 1 76.62 7 LEU B N 1
ATOM 2881 C CA . LEU B 1 7 ? 5.574 -25.172 33.688 1 76.62 7 LEU B CA 1
ATOM 2882 C C . LEU B 1 7 ? 6.27 -25.125 32.344 1 76.62 7 LEU B C 1
ATOM 2884 O O . LEU B 1 7 ? 6.016 -24.219 31.547 1 76.62 7 LEU B O 1
ATOM 2888 N N . PHE B 1 8 ? 7.078 -26.062 32.156 1 75.5 8 PHE B N 1
ATOM 2889 C CA . PHE B 1 8 ? 7.789 -26.141 30.891 1 75.5 8 PHE B CA 1
ATOM 2890 C C . PHE B 1 8 ? 6.816 -26.359 29.75 1 75.5 8 PHE B C 1
ATOM 2892 O O . PHE B 1 8 ? 6.867 -25.641 28.75 1 75.5 8 PHE B O 1
ATOM 2899 N N . PHE B 1 9 ? 5.875 -27.234 29.891 1 74.88 9 PHE B N 1
ATOM 2900 C CA . PHE B 1 9 ? 4.922 -27.531 28.828 1 74.88 9 PHE B CA 1
ATOM 2901 C C . PHE B 1 9 ? 3.941 -26.375 28.641 1 74.88 9 PHE B C 1
ATOM 2903 O O . PHE B 1 9 ? 3.557 -26.047 27.516 1 74.88 9 PHE B O 1
ATOM 2910 N N . CYS B 1 10 ? 3.514 -25.844 29.703 1 74.56 10 CYS B N 1
ATOM 2911 C CA . CYS B 1 10 ? 2.678 -24.656 29.609 1 74.56 10 CYS B CA 1
ATOM 2912 C C . CYS B 1 10 ? 3.404 -23.531 28.891 1 74.56 10 CYS B C 1
ATOM 2914 O O . CYS B 1 10 ? 2.805 -22.812 28.078 1 74.56 10 CYS B O 1
ATOM 2916 N N . GLY B 1 11 ? 4.652 -23.406 29.203 1 72.5 11 GLY B N 1
ATOM 2917 C CA . GLY B 1 11 ? 5.453 -22.422 28.5 1 72.5 11 GLY B CA 1
ATOM 2918 C C . GLY B 1 11 ? 5.523 -22.656 27 1 72.5 11 GLY B C 1
ATOM 2919 O O . GLY B 1 11 ? 5.402 -21.734 26.203 1 72.5 11 GLY B O 1
ATOM 2920 N N . ILE B 1 12 ? 5.656 -23.859 26.672 1 72.31 12 ILE B N 1
ATOM 2921 C CA . ILE B 1 12 ? 5.727 -24.234 25.266 1 72.31 12 ILE B CA 1
ATOM 2922 C C . ILE B 1 12 ? 4.391 -23.953 24.594 1 72.31 12 ILE B C 1
ATOM 2924 O O . ILE B 1 12 ? 4.352 -23.391 23.484 1 72.31 12 ILE B O 1
ATOM 2928 N N . ILE B 1 13 ? 3.332 -24.234 25.234 1 75.38 13 ILE B N 1
ATOM 2929 C CA . ILE B 1 13 ? 2 -24.016 24.672 1 75.38 13 ILE B CA 1
ATOM 2930 C C . ILE B 1 13 ? 1.734 -22.531 24.516 1 75.38 13 ILE B C 1
ATOM 2932 O O . ILE B 1 13 ? 1.275 -22.078 23.469 1 75.38 13 ILE B O 1
ATOM 2936 N N . VAL B 1 14 ? 2.146 -21.891 25.562 1 76.31 14 VAL B N 1
ATOM 2937 C CA . VAL B 1 14 ? 1.92 -20.453 25.531 1 76.31 14 VAL B CA 1
ATOM 2938 C C . VAL B 1 14 ? 2.795 -19.812 24.453 1 76.31 14 VAL B C 1
ATOM 2940 O O . VAL B 1 14 ? 2.336 -18.953 23.688 1 76.31 14 VAL B O 1
ATOM 2943 N N . SER B 1 15 ? 3.945 -20.281 24.375 1 78.69 15 SER B N 1
ATOM 2944 C CA . SER B 1 15 ? 4.836 -19.75 23.344 1 78.69 15 SER B CA 1
ATOM 2945 C C . SER B 1 15 ? 4.352 -20.125 21.953 1 78.69 15 SER B C 1
ATOM 2947 O O . SER B 1 15 ? 4.387 -19.312 21.031 1 78.69 15 SER B O 1
ATOM 2949 N N . GLY B 1 16 ? 3.955 -21.375 21.844 1 78.75 16 GLY B N 1
ATOM 2950 C CA . GLY B 1 16 ? 3.408 -21.812 20.562 1 78.75 16 GLY B CA 1
ATOM 2951 C C . GLY B 1 16 ? 2.162 -21.047 20.156 1 78.75 16 GLY B C 1
ATOM 2952 O O . GLY B 1 16 ? 2.029 -20.625 19 1 78.75 16 GLY B O 1
ATOM 2953 N N . LEU B 1 17 ? 1.314 -20.859 21.078 1 82.38 17 LEU B N 1
ATOM 2954 C CA . LEU B 1 17 ? 0.1 -20.094 20.812 1 82.38 17 LEU B CA 1
ATOM 2955 C C . LEU B 1 17 ? 0.431 -18.641 20.5 1 82.38 17 LEU B C 1
ATOM 2957 O O . LEU B 1 17 ? -0.209 -18.016 19.641 1 82.38 17 LEU B O 1
ATOM 2961 N N . GLY B 1 18 ? 1.388 -18.188 21.25 1 82.5 18 GLY B N 1
ATOM 2962 C CA . GLY B 1 18 ? 1.832 -16.828 20.969 1 82.5 18 GLY B CA 1
ATOM 2963 C C . GLY B 1 18 ? 2.381 -16.656 19.562 1 82.5 18 GLY B C 1
ATOM 2964 O O . GLY B 1 18 ? 2.033 -15.703 18.875 1 82.5 18 GLY B O 1
ATOM 2965 N N . LEU B 1 19 ? 3.186 -17.578 19.188 1 81.94 19 LEU B N 1
ATOM 2966 C CA . LEU B 1 19 ? 3.742 -17.547 17.844 1 81.94 19 LEU B CA 1
ATOM 2967 C C . LEU B 1 19 ? 2.641 -17.672 16.797 1 81.94 19 LEU B C 1
ATOM 2969 O O . LEU B 1 19 ? 2.648 -16.969 15.781 1 81.94 19 LEU B O 1
ATOM 2973 N N . TRP B 1 20 ? 1.795 -18.609 17.078 1 86.38 20 TRP B N 1
ATOM 2974 C CA . TRP B 1 20 ? 0.677 -18.781 16.156 1 86.38 20 TRP B CA 1
ATOM 2975 C C . TRP B 1 20 ? -0.131 -17.5 16.031 1 86.38 20 TRP B C 1
ATOM 2977 O O . TRP B 1 20 ? -0.486 -17.094 14.914 1 86.38 20 TRP B O 1
ATOM 2987 N N . PHE B 1 21 ? -0.386 -16.906 17.109 1 85.81 21 PHE B N 1
ATOM 2988 C CA . PHE B 1 21 ? -1.188 -15.688 17.109 1 85.81 21 PHE B CA 1
ATOM 2989 C C . PHE B 1 21 ? -0.475 -14.57 16.344 1 85.81 21 PHE B C 1
ATOM 2991 O O . PHE B 1 21 ? -1.094 -13.852 15.562 1 85.81 21 PHE B O 1
ATOM 2998 N N . MET B 1 22 ? 0.777 -14.414 16.5 1 86.31 22 MET B N 1
ATOM 2999 C CA . MET B 1 22 ? 1.538 -13.375 15.805 1 86.31 22 MET B CA 1
ATOM 3000 C C . MET B 1 22 ? 1.542 -13.617 14.305 1 86.31 22 MET B C 1
ATOM 3002 O O . MET B 1 22 ? 1.391 -12.672 13.516 1 86.31 22 MET B O 1
ATOM 3006 N N . ARG B 1 23 ? 1.659 -14.867 13.977 1 88.56 23 ARG B N 1
ATOM 3007 C CA . ARG B 1 23 ? 1.658 -15.203 12.555 1 88.56 23 ARG B CA 1
ATOM 3008 C C . ARG B 1 23 ? 0.274 -15 11.953 1 88.56 23 ARG B C 1
ATOM 3010 O O . ARG B 1 23 ? 0.15 -14.578 10.797 1 88.56 23 ARG B O 1
ATOM 3017 N N . ALA B 1 24 ? -0.716 -15.367 12.75 1 89.19 24 ALA B N 1
ATOM 3018 C CA . ALA B 1 24 ? -2.086 -15.164 12.281 1 89.19 24 ALA B CA 1
ATOM 3019 C C . ALA B 1 24 ? -2.381 -13.68 12.07 1 89.19 24 ALA B C 1
ATOM 3021 O O . ALA B 1 24 ? -3.062 -13.305 11.117 1 89.19 24 ALA B O 1
ATOM 3022 N N . LEU B 1 25 ? -1.86 -12.93 12.961 1 89.19 25 LEU B N 1
ATOM 3023 C CA . LEU B 1 25 ? -2.031 -11.492 12.828 1 89.19 25 LEU B CA 1
ATOM 3024 C C . LEU B 1 25 ? -1.319 -10.977 11.578 1 89.19 25 LEU B C 1
ATOM 3026 O O . LEU B 1 25 ? -1.885 -10.188 10.82 1 89.19 25 LEU B O 1
ATOM 3030 N N . GLU B 1 26 ? -0.157 -11.391 11.359 1 90.69 26 GLU B N 1
ATOM 3031 C CA . GLU B 1 26 ? 0.588 -11 10.164 1 90.69 26 GLU B CA 1
ATOM 3032 C C . GLU B 1 26 ? -0.143 -11.43 8.891 1 90.69 26 GLU B C 1
ATOM 3034 O O . GLU B 1 26 ? -0.297 -10.633 7.965 1 90.69 26 GLU B O 1
ATOM 3039 N N . PHE B 1 27 ? -0.65 -12.664 8.953 1 92.25 27 PHE B N 1
ATOM 3040 C CA . PHE B 1 27 ? -1.312 -13.25 7.797 1 92.25 27 PHE B CA 1
ATOM 3041 C C . PHE B 1 27 ? -2.627 -12.539 7.504 1 92.25 27 PHE B C 1
ATOM 3043 O O . PHE B 1 27 ? -3.004 -12.375 6.34 1 92.25 27 PHE B O 1
ATOM 3050 N N . SER B 1 28 ? -3.283 -12.086 8.477 1 93.19 28 SER B N 1
ATOM 3051 C CA . SER B 1 28 ? -4.645 -11.586 8.328 1 93.19 28 SER B CA 1
ATOM 3052 C C . SER B 1 28 ? -4.664 -10.211 7.676 1 93.19 28 SER B C 1
ATOM 3054 O O . SER B 1 28 ? -5.648 -9.828 7.035 1 93.19 28 SER B O 1
ATOM 3056 N N . ASP B 1 29 ? -3.627 -9.469 7.859 1 95.12 29 ASP B N 1
ATOM 3057 C CA . ASP B 1 29 ? -3.598 -8.094 7.379 1 95.12 29 ASP B CA 1
ATOM 3058 C C . ASP B 1 29 ? -4.797 -7.301 7.898 1 95.12 29 ASP B C 1
ATOM 3060 O O . ASP B 1 29 ? -5.398 -6.523 7.16 1 95.12 29 ASP B O 1
ATOM 3064 N N . LEU B 1 30 ? -5.113 -7.461 9.133 1 91.75 30 LEU B N 1
ATOM 3065 C CA . LEU B 1 30 ? -6.352 -6.977 9.742 1 91.75 30 LEU B CA 1
ATOM 3066 C C . LEU B 1 30 ? -6.469 -5.465 9.602 1 91.75 30 LEU B C 1
ATOM 3068 O O . LEU B 1 30 ? -7.57 -4.938 9.422 1 91.75 30 LEU B O 1
ATOM 3072 N N . TYR B 1 31 ? -5.348 -4.719 9.57 1 92.19 31 TYR B N 1
ATOM 3073 C CA . TYR B 1 31 ? -5.414 -3.264 9.617 1 92.19 31 TYR B CA 1
ATOM 3074 C C . TYR B 1 31 ? -5.008 -2.654 8.281 1 92.19 31 TYR B C 1
ATOM 3076 O O . TYR B 1 31 ? -4.84 -1.437 8.172 1 92.19 31 TYR B O 1
ATOM 3084 N N . ASN B 1 32 ? -4.848 -3.48 7.285 1 95.06 32 ASN B N 1
ATOM 3085 C CA . ASN B 1 32 ? -4.441 -2.963 5.98 1 95.06 32 ASN B CA 1
ATOM 3086 C C . ASN B 1 32 ? -5.605 -2.297 5.254 1 95.06 32 ASN B C 1
ATOM 3088 O O . ASN B 1 32 ? -6.707 -2.846 5.203 1 95.06 32 ASN B O 1
ATOM 3092 N N . VAL B 1 33 ? -5.422 -1.107 4.805 1 95.94 33 VAL B N 1
ATOM 3093 C CA . VAL B 1 33 ? -6.363 -0.393 3.947 1 95.94 33 VAL B CA 1
ATOM 3094 C C . VAL B 1 33 ? -5.777 -0.252 2.543 1 95.94 33 VAL B C 1
ATOM 3096 O O . VAL B 1 33 ? -4.672 0.271 2.375 1 95.94 33 VAL B O 1
ATOM 3099 N N . VAL B 1 34 ? -6.539 -0.719 1.57 1 95.94 34 VAL B N 1
ATOM 3100 C CA . VAL B 1 34 ? -6.055 -0.696 0.194 1 95.94 34 VAL B CA 1
ATOM 3101 C C . VAL B 1 34 ? -6.543 0.57 -0.506 1 95.94 34 VAL B C 1
ATOM 3103 O O . VAL B 1 34 ? -7.75 0.832 -0.557 1 95.94 34 VAL B O 1
ATOM 3106 N N . HIS B 1 35 ? -5.602 1.396 -0.917 1 94.25 35 HIS B N 1
ATOM 3107 C CA . HIS B 1 35 ? -5.891 2.557 -1.75 1 94.25 35 HIS B CA 1
ATOM 3108 C C . HIS B 1 35 ? -5.688 2.24 -3.227 1 94.25 35 HIS B C 1
ATOM 3110 O O . HIS B 1 35 ? -4.738 1.544 -3.592 1 94.25 35 HIS B O 1
ATOM 3116 N N . LYS B 1 36 ? -6.59 2.756 -4.047 1 91.75 36 LYS B N 1
ATOM 3117 C CA . LYS B 1 36 ? -6.566 2.451 -5.473 1 91.75 36 LYS B CA 1
ATOM 3118 C C . LYS B 1 36 ? -5.273 2.936 -6.121 1 91.75 36 LYS B C 1
ATOM 3120 O O . LYS B 1 36 ? -4.781 4.02 -5.801 1 91.75 36 LYS B O 1
ATOM 3125 N N . ASN B 1 37 ? -4.723 2.156 -6.938 1 89.94 37 ASN B N 1
ATOM 3126 C CA . ASN B 1 37 ? -3.592 2.426 -7.816 1 89.94 37 ASN B CA 1
ATOM 3127 C C . ASN B 1 37 ? -3.756 1.737 -9.172 1 89.94 37 ASN B C 1
ATOM 3129 O O . ASN B 1 37 ? -4.008 0.533 -9.227 1 89.94 37 ASN B O 1
ATOM 3133 N N . VAL B 1 38 ? -3.688 2.467 -10.25 1 88.19 38 VAL B N 1
ATOM 3134 C CA . VAL B 1 38 ? -3.811 1.891 -11.586 1 88.19 38 VAL B CA 1
ATOM 3135 C C . VAL B 1 38 ? -2.637 2.338 -12.453 1 88.19 38 VAL B C 1
ATOM 3137 O O . VAL B 1 38 ? -2.197 3.488 -12.367 1 88.19 38 VAL B O 1
ATOM 3140 N N . PRO B 1 39 ? -2.109 1.452 -13.227 1 86.56 39 PRO B N 1
ATOM 3141 C CA . PRO B 1 39 ? -0.961 1.807 -14.062 1 86.56 39 PRO B CA 1
ATOM 3142 C C . PRO B 1 39 ? -1.356 2.627 -15.289 1 86.56 39 PRO B C 1
ATOM 3144 O O . PRO B 1 39 ? -0.492 3.199 -15.961 1 86.56 39 PRO B O 1
ATOM 3147 N N . GLY B 1 40 ? -2.559 2.75 -15.641 1 84.88 40 GLY B N 1
ATOM 3148 C CA . GLY B 1 40 ? -3.193 3.365 -16.797 1 84.88 40 GLY B CA 1
ATOM 3149 C C . GLY B 1 40 ? -4.637 2.934 -16.984 1 84.88 40 GLY B C 1
ATOM 3150 O O . GLY B 1 40 ? -5.234 2.34 -16.078 1 84.88 40 GLY B O 1
ATOM 3151 N N . PRO B 1 41 ? -5.191 3.238 -18.125 1 85.44 41 PRO B N 1
ATOM 3152 C CA . PRO B 1 41 ? -6.559 2.783 -18.359 1 85.44 41 PRO B CA 1
ATOM 3153 C C . PRO B 1 41 ? -6.68 1.261 -18.391 1 85.44 41 PRO B C 1
ATOM 3155 O O . PRO B 1 41 ? -5.84 0.581 -18.984 1 85.44 41 PRO B O 1
ATOM 3158 N N . CYS B 1 42 ? -7.645 0.771 -17.75 1 90.81 42 CYS B N 1
ATOM 3159 C CA . CYS B 1 42 ? -7.883 -0.666 -17.688 1 90.81 42 CYS B CA 1
ATOM 3160 C C . CYS B 1 42 ? -9.289 -1.005 -18.172 1 90.81 42 CYS B C 1
ATOM 3162 O O . CYS B 1 42 ? -10.211 -0.192 -18.031 1 90.81 42 CYS B O 1
ATOM 3164 N N . LYS B 1 43 ? -9.445 -2.141 -18.734 1 92.69 43 LYS B N 1
ATOM 3165 C CA . LYS B 1 43 ? -10.75 -2.684 -19.109 1 92.69 43 LYS B CA 1
ATOM 3166 C C . LYS B 1 43 ? -10.82 -4.18 -18.828 1 92.69 43 LYS B C 1
ATOM 3168 O O . LYS B 1 43 ? -9.805 -4.875 -18.844 1 92.69 43 LYS B O 1
ATOM 3173 N N . PHE B 1 44 ? -11.977 -4.641 -18.594 1 95.69 44 PHE B N 1
ATOM 3174 C CA . PHE B 1 44 ? -12.172 -6.074 -18.406 1 95.69 44 PHE B CA 1
ATOM 3175 C C . PHE B 1 44 ? -11.914 -6.824 -19.703 1 95.69 44 PHE B C 1
ATOM 3177 O O . PHE B 1 44 ? -12.297 -6.359 -20.781 1 95.69 44 PHE B O 1
ATOM 3184 N N . VAL B 1 45 ? -11.266 -7.938 -19.578 1 95.19 45 VAL B N 1
ATOM 3185 C CA . VAL B 1 45 ? -11.125 -8.828 -20.734 1 95.19 45 VAL B CA 1
ATOM 3186 C C . VAL B 1 45 ? -12.445 -9.539 -20.984 1 95.19 45 VAL B C 1
ATOM 3188 O O . VAL B 1 45 ? -12.93 -10.305 -20.156 1 95.19 45 VAL B O 1
ATOM 3191 N N . GLN B 1 46 ? -12.961 -9.312 -22.141 1 95.62 46 GLN B N 1
ATOM 3192 C CA . GLN B 1 46 ? -14.227 -9.961 -22.469 1 95.62 46 GLN B CA 1
ATOM 3193 C C . GLN B 1 46 ? -14.062 -11.477 -22.578 1 95.62 46 GLN B C 1
ATOM 3195 O O . GLN B 1 46 ? -13.047 -11.961 -23.094 1 95.62 46 GLN B O 1
ATOM 3200 N N . GLY B 1 47 ? -15.047 -12.172 -22.047 1 94.94 47 GLY B N 1
ATOM 3201 C CA . GLY B 1 47 ? -15.031 -13.625 -22.141 1 94.94 47 GLY B CA 1
ATOM 3202 C C . GLY B 1 47 ? -14.484 -14.297 -20.891 1 94.94 47 GLY B C 1
ATOM 3203 O O . GLY B 1 47 ? -14.445 -15.523 -20.812 1 94.94 47 GLY B O 1
ATOM 3204 N N . ILE B 1 48 ? -14.023 -13.523 -19.984 1 95.19 48 ILE B N 1
ATOM 3205 C CA . ILE B 1 48 ? -13.539 -14.078 -18.734 1 95.19 48 ILE B CA 1
ATOM 3206 C C . ILE B 1 48 ? -14.469 -13.68 -17.594 1 95.19 48 ILE B C 1
ATOM 3208 O O . ILE B 1 48 ? -14.5 -12.516 -17.188 1 95.19 48 ILE B O 1
ATOM 3212 N N . ASP B 1 49 ? -15.156 -14.664 -17 1 92.56 49 ASP B N 1
ATOM 3213 C CA . ASP B 1 49 ? -16.109 -14.367 -15.945 1 92.56 49 ASP B CA 1
ATOM 3214 C C . ASP B 1 49 ? -15.852 -15.211 -14.703 1 92.56 49 ASP B C 1
ATOM 3216 O O . ASP B 1 49 ? -16.438 -14.969 -13.641 1 92.56 49 ASP B O 1
ATOM 3220 N N . LEU B 1 50 ? -14.961 -16.156 -14.914 1 93.75 50 LEU B N 1
ATOM 3221 C CA . LEU B 1 50 ? -14.719 -17.062 -13.805 1 93.75 50 LEU B CA 1
ATOM 3222 C C . LEU B 1 50 ? -13.258 -17.016 -13.375 1 93.75 50 LEU B C 1
ATOM 3224 O O . LEU B 1 50 ? -12.734 -18.016 -12.859 1 93.75 50 LEU B O 1
ATOM 3228 N N . GLY B 1 51 ? -12.617 -15.891 -13.742 1 95.25 51 GLY B N 1
ATOM 3229 C CA . GLY B 1 51 ? -11.227 -15.695 -13.352 1 95.25 51 GLY B CA 1
ATOM 3230 C C . GLY B 1 51 ? -10.234 -16.234 -14.359 1 95.25 51 GLY B C 1
ATOM 3231 O O . GLY B 1 51 ? -10.578 -17.094 -15.172 1 95.25 51 GLY B O 1
ATOM 3232 N N . ALA B 1 52 ? -9.078 -15.773 -14.367 1 97.5 52 ALA B N 1
ATOM 3233 C CA . ALA B 1 52 ? -7.867 -16.266 -15.023 1 97.5 52 ALA B CA 1
ATOM 3234 C C . ALA B 1 52 ? -6.754 -16.531 -14.016 1 97.5 52 ALA B C 1
ATOM 3236 O O . ALA B 1 52 ? -5.836 -15.719 -13.875 1 97.5 52 ALA B O 1
ATOM 3237 N N . GLU B 1 53 ? -6.902 -17.688 -13.445 1 97.81 53 GLU B N 1
ATOM 3238 C CA . GLU B 1 53 ? -6.09 -17.984 -12.266 1 97.81 53 GLU B CA 1
ATOM 3239 C C . GLU B 1 53 ? -4.602 -17.953 -12.602 1 97.81 53 GLU B C 1
ATOM 3241 O O . GLU B 1 53 ? -3.785 -17.5 -11.797 1 97.81 53 GLU B O 1
ATOM 3246 N N . ASP B 1 54 ? -4.207 -18.453 -13.688 1 98.69 54 ASP B N 1
ATOM 3247 C CA . ASP B 1 54 ? -2.844 -18.312 -14.188 1 98.69 54 ASP B CA 1
ATOM 3248 C C . ASP B 1 54 ? -2.834 -17.969 -15.672 1 98.69 54 ASP B C 1
ATOM 3250 O O . ASP B 1 54 ? -3.764 -18.312 -16.406 1 98.69 54 ASP B O 1
ATOM 3254 N N . ILE B 1 55 ? -1.828 -17.219 -16.047 1 98.5 55 ILE B N 1
ATOM 3255 C CA . ILE B 1 55 ? -1.69 -16.75 -17.422 1 98.5 55 ILE B CA 1
ATOM 3256 C C . ILE B 1 55 ? -0.246 -16.922 -17.891 1 98.5 55 ILE B C 1
ATOM 3258 O O . ILE B 1 55 ? 0.691 -16.672 -17.125 1 98.5 55 ILE B O 1
ATOM 3262 N N . SER B 1 56 ? -0.048 -17.359 -19.047 1 97.75 56 SER B N 1
ATOM 3263 C CA . SER B 1 56 ? 1.247 -17.344 -19.719 1 97.75 56 SER B CA 1
ATOM 3264 C C . SER B 1 56 ? 1.128 -16.797 -21.141 1 97.75 56 SER B C 1
ATOM 3266 O O . SER B 1 56 ? 0.111 -17.016 -21.812 1 97.75 56 SER B O 1
ATOM 3268 N N . VAL B 1 57 ? 2.146 -16.141 -21.609 1 96.88 57 VAL B N 1
ATOM 3269 C CA . VAL B 1 57 ? 2.051 -15.445 -22.891 1 96.88 57 VAL B CA 1
ATOM 3270 C C . VAL B 1 57 ? 3.227 -15.844 -23.781 1 96.88 57 VAL B C 1
ATOM 3272 O O . VAL B 1 57 ? 4.355 -15.977 -23.312 1 96.88 57 VAL B O 1
ATOM 3275 N N . LEU B 1 58 ? 2.924 -16.062 -25.078 1 95.81 58 LEU B N 1
ATOM 3276 C CA . LEU B 1 58 ? 3.936 -16.312 -26.094 1 95.81 58 LEU B CA 1
ATOM 3277 C C . LEU B 1 58 ? 4.574 -15 -26.562 1 95.81 58 LEU B C 1
ATOM 3279 O O . LEU B 1 58 ? 4 -13.93 -26.375 1 95.81 58 LEU B O 1
ATOM 3283 N N . PRO B 1 59 ? 5.75 -15.109 -27.188 1 93.31 59 PRO B N 1
ATOM 3284 C CA . PRO B 1 59 ? 6.434 -13.898 -27.656 1 93.31 59 PRO B CA 1
ATOM 3285 C C . PRO B 1 59 ? 5.594 -13.094 -28.641 1 93.31 59 PRO B C 1
ATOM 3287 O O . PRO B 1 59 ? 5.766 -11.875 -28.766 1 93.31 59 PRO B O 1
ATOM 3290 N N . ASN B 1 60 ? 4.637 -13.703 -29.328 1 93.19 60 ASN B N 1
ATOM 3291 C CA . ASN B 1 60 ? 3.832 -13 -30.312 1 93.19 60 ASN B CA 1
ATOM 3292 C C . ASN B 1 60 ? 2.604 -12.352 -29.688 1 93.19 60 ASN B C 1
ATOM 3294 O O . ASN B 1 60 ? 1.768 -11.773 -30.375 1 93.19 60 ASN B O 1
ATOM 3298 N N . GLY B 1 61 ? 2.439 -12.578 -28.391 1 94.38 61 GLY B N 1
ATOM 3299 C CA . GLY B 1 61 ? 1.367 -11.898 -27.672 1 94.38 61 GLY B CA 1
ATOM 3300 C C . GLY B 1 61 ? 0.166 -12.789 -27.422 1 94.38 61 GLY B C 1
ATOM 3301 O O . GLY B 1 61 ? -0.768 -12.391 -26.719 1 94.38 61 GLY B O 1
ATOM 3302 N N . LEU B 1 62 ? 0.188 -13.953 -27.969 1 96.19 62 LEU B N 1
ATOM 3303 C CA . LEU B 1 62 ? -0.889 -14.898 -27.688 1 96.19 62 LEU B CA 1
ATOM 3304 C C . LEU B 1 62 ? -0.725 -15.516 -26.312 1 96.19 62 LEU B C 1
ATOM 3306 O O . LEU B 1 62 ? 0.326 -16.078 -26 1 96.19 62 LEU B O 1
ATOM 3310 N N . ALA B 1 63 ? -1.777 -15.375 -25.5 1 97.38 63 ALA B N 1
ATOM 3311 C CA . ALA B 1 63 ? -1.725 -15.859 -24.109 1 97.38 63 ALA B CA 1
ATOM 3312 C C . ALA B 1 63 ? -2.678 -17.031 -23.906 1 97.38 63 ALA B C 1
ATOM 3314 O O . ALA B 1 63 ? -3.633 -17.203 -24.672 1 97.38 63 ALA B O 1
ATOM 3315 N N . ILE B 1 64 ? -2.379 -17.844 -22.969 1 98.38 64 ILE B N 1
ATOM 3316 C CA . ILE B 1 64 ? -3.264 -18.906 -22.5 1 98.38 64 ILE B CA 1
ATOM 3317 C C . ILE B 1 64 ? -3.539 -18.719 -21.016 1 98.38 64 ILE B C 1
ATOM 3319 O O . ILE B 1 64 ? -2.67 -18.266 -20.266 1 98.38 64 ILE B O 1
ATOM 3323 N N . MET B 1 65 ? -4.738 -19.062 -20.625 1 98.06 65 MET B N 1
ATOM 3324 C CA . MET B 1 65 ? -5.141 -18.844 -19.234 1 98.06 65 MET B CA 1
ATOM 3325 C C . MET B 1 65 ? -5.918 -20.047 -18.703 1 98.06 65 MET B C 1
ATOM 3327 O O . MET B 1 65 ? -6.652 -20.703 -19.453 1 98.06 65 MET B O 1
ATOM 3331 N N . SER B 1 66 ? -5.738 -20.344 -17.469 1 98 66 SER B N 1
ATOM 3332 C CA . SER B 1 66 ? -6.582 -21.297 -16.75 1 98 66 SER B CA 1
ATOM 3333 C C . SER B 1 66 ? -7.734 -20.594 -16.047 1 98 66 SER B C 1
ATOM 3335 O O . SER B 1 66 ? -7.52 -19.641 -15.289 1 98 66 SER B O 1
ATOM 3337 N N . THR B 1 67 ? -8.945 -21.016 -16.312 1 95.62 67 THR B N 1
ATOM 3338 C CA . THR B 1 67 ? -10.141 -20.359 -15.789 1 95.62 67 THR B CA 1
ATOM 3339 C C . THR B 1 67 ? -11.031 -21.375 -15.07 1 95.62 67 THR B C 1
ATOM 3341 O O . THR B 1 67 ? -11.008 -22.562 -15.375 1 95.62 67 THR B O 1
ATOM 3344 N N . GLY B 1 68 ? -11.742 -20.875 -14.023 1 92.12 68 GLY B N 1
ATOM 3345 C CA . GLY B 1 68 ? -12.781 -21.672 -13.383 1 92.12 68 GLY B CA 1
ATOM 3346 C C . GLY B 1 68 ? -12.25 -22.578 -12.289 1 92.12 68 GLY B C 1
ATOM 3347 O O . GLY B 1 68 ? -12.781 -23.672 -12.07 1 92.12 68 GLY B O 1
ATOM 3348 N N . LEU B 1 69 ? -11.203 -22.156 -11.695 1 88 69 LEU B N 1
ATOM 3349 C CA . LEU B 1 69 ? -10.633 -22.953 -10.609 1 88 69 LEU B CA 1
ATOM 3350 C C . LEU B 1 69 ? -11.617 -23.062 -9.445 1 88 69 LEU B C 1
ATOM 3352 O O . LEU B 1 69 ? -11.75 -24.125 -8.844 1 88 69 LEU B O 1
ATOM 3356 N N . MET B 1 70 ? -12.227 -21.906 -9.141 1 81.81 70 MET B N 1
ATOM 3357 C CA . MET B 1 70 ? -13.188 -21.875 -8.039 1 81.81 70 MET B CA 1
ATOM 3358 C C . MET B 1 70 ? -14.609 -21.688 -8.57 1 81.81 70 MET B C 1
ATOM 3360 O O . MET B 1 70 ? -15.273 -20.703 -8.227 1 81.81 70 MET B O 1
ATOM 3364 N N . VAL B 1 71 ? -15.062 -22.5 -9.375 1 70.88 71 VAL B N 1
ATOM 3365 C CA . VAL B 1 71 ? -16.406 -22.391 -9.953 1 70.88 71 VAL B CA 1
ATOM 3366 C C . VAL B 1 71 ? -17.453 -22.734 -8.898 1 70.88 71 VAL B C 1
ATOM 3368 O O . VAL B 1 71 ? -17.406 -23.812 -8.305 1 70.88 71 VAL B O 1
ATOM 3371 N N . PRO B 1 72 ? -18.25 -21.578 -8.75 1 61.97 72 PRO B N 1
ATOM 3372 C CA . PRO B 1 72 ? -19.328 -21.953 -7.832 1 61.97 72 PRO B CA 1
ATOM 3373 C C . PRO B 1 72 ? -20.266 -23 -8.43 1 61.97 72 PRO B C 1
ATOM 3375 O O . PRO B 1 72 ? -20.469 -23.031 -9.641 1 61.97 72 PRO B O 1
ATOM 3378 N N . THR B 1 73 ? -20.547 -23.859 -7.691 1 55.88 73 THR B N 1
ATOM 3379 C CA . THR B 1 73 ? -21.453 -24.922 -8.102 1 55.88 73 THR B CA 1
ATOM 3380 C C . THR B 1 73 ? -22.672 -24.359 -8.828 1 55.88 73 THR B C 1
ATOM 3382 O O . THR B 1 73 ? -23.172 -24.969 -9.773 1 55.88 73 THR B O 1
ATOM 3385 N N . GLU B 1 74 ? -22.984 -23.078 -8.422 1 58.53 74 GLU B N 1
ATOM 3386 C CA . GLU B 1 74 ? -24.266 -22.562 -8.906 1 58.53 74 GLU B CA 1
ATOM 3387 C C . GLU B 1 74 ? -24.062 -21.719 -10.164 1 58.53 74 GLU B C 1
ATOM 3389 O O . GLU B 1 74 ? -25.047 -21.344 -10.82 1 58.53 74 GLU B O 1
ATOM 3394 N N . SER B 1 75 ? -22.859 -21.359 -10.594 1 60 75 SER B N 1
ATOM 3395 C CA . SER B 1 75 ? -22.672 -20.359 -11.633 1 60 75 SER B CA 1
ATOM 3396 C C . SER B 1 75 ? -22.875 -20.953 -13.023 1 60 75 SER B C 1
ATOM 3398 O O . SER B 1 75 ? -23.109 -20.219 -13.992 1 60 75 SER B O 1
ATOM 3400 N N . GLY B 1 76 ? -23.047 -22.297 -13.125 1 65.31 76 GLY B N 1
ATOM 3401 C CA . GLY B 1 76 ? -23.141 -22.922 -14.438 1 65.31 76 GLY B CA 1
ATOM 3402 C C . GLY B 1 76 ? -21.859 -22.812 -15.242 1 65.31 76 GLY B C 1
ATOM 3403 O O . GLY B 1 76 ? -21.766 -23.359 -16.344 1 65.31 76 GLY B O 1
ATOM 3404 N N . GLY B 1 77 ? -20.906 -22.062 -14.828 1 77.25 77 GLY B N 1
ATOM 3405 C CA . GLY B 1 77 ? -19.641 -21.984 -15.547 1 77.25 77 GLY B CA 1
ATOM 3406 C C . GLY B 1 77 ? -18.797 -23.234 -15.414 1 77.25 77 GLY B C 1
ATOM 3407 O O . GLY B 1 77 ? -19.078 -24.094 -14.57 1 77.25 77 GLY B O 1
ATOM 3408 N N . LYS B 1 78 ? -17.969 -23.422 -16.469 1 87.56 78 LYS B N 1
ATOM 3409 C CA . LYS B 1 78 ? -17.094 -24.594 -16.438 1 87.56 78 LYS B CA 1
ATOM 3410 C C . LYS B 1 78 ? -15.625 -24.188 -16.516 1 87.56 78 LYS B C 1
ATOM 3412 O O . LYS B 1 78 ? -15.281 -23.234 -17.203 1 87.56 78 LYS B O 1
ATOM 3417 N N . PRO B 1 79 ? -14.852 -25.016 -15.789 1 93.44 79 PRO B N 1
ATOM 3418 C CA . PRO B 1 79 ? -13.414 -24.797 -15.969 1 93.44 79 PRO B CA 1
ATOM 3419 C C . PRO B 1 79 ? -12.984 -24.906 -17.422 1 93.44 79 PRO B C 1
ATOM 3421 O O . PRO B 1 79 ? -13.578 -25.672 -18.203 1 93.44 79 PRO B O 1
ATOM 3424 N N . ALA B 1 80 ? -12.031 -24.125 -17.797 1 96.06 80 ALA B N 1
ATOM 3425 C CA . ALA B 1 80 ? -11.602 -24.094 -19.188 1 96.06 80 ALA B CA 1
ATOM 3426 C C . ALA B 1 80 ? -10.172 -23.562 -19.312 1 96.06 80 ALA B C 1
ATOM 3428 O O . ALA B 1 80 ? -9.633 -22.984 -18.359 1 96.06 80 ALA B O 1
ATOM 3429 N N . LEU B 1 81 ? -9.578 -23.891 -20.406 1 98.19 81 LEU B N 1
ATOM 3430 C CA . LEU B 1 81 ? -8.406 -23.172 -20.891 1 98.19 81 LEU B CA 1
ATOM 3431 C C . LEU B 1 81 ? -8.789 -22.203 -22.016 1 98.19 81 LEU B C 1
ATOM 3433 O O . LEU B 1 81 ? -9.492 -22.594 -22.953 1 98.19 81 LEU B O 1
ATOM 3437 N N . LYS B 1 82 ? -8.406 -20.984 -21.844 1 98.06 82 LYS B N 1
ATOM 3438 C CA . LYS B 1 82 ? -8.789 -19.953 -22.797 1 98.06 82 LYS B CA 1
ATOM 3439 C C . LYS B 1 82 ? -7.555 -19.25 -23.375 1 98.06 82 LYS B C 1
ATOM 3441 O O . LYS B 1 82 ? -6.496 -19.234 -22.75 1 98.06 82 LYS B O 1
ATOM 3446 N N . SER B 1 83 ? -7.734 -18.75 -24.594 1 97.75 83 SER B N 1
ATOM 3447 C CA . SER B 1 83 ? -6.691 -17.953 -25.203 1 97.75 83 SER B CA 1
ATOM 3448 C C . SER B 1 83 ? -7.125 -16.5 -25.344 1 97.75 83 SER B C 1
ATOM 3450 O O . SER B 1 83 ? -8.32 -16.203 -25.391 1 97.75 83 SER B O 1
ATOM 3452 N N . PHE B 1 84 ? -6.168 -15.648 -25.328 1 96.25 84 PHE B N 1
ATOM 3453 C CA . PHE B 1 84 ? -6.355 -14.211 -25.5 1 96.25 84 PHE B CA 1
ATOM 3454 C C . PHE B 1 84 ? -5.18 -13.602 -26.25 1 96.25 84 PHE B C 1
ATOM 3456 O O . PHE B 1 84 ? -4.023 -13.93 -25.984 1 96.25 84 PHE B O 1
ATOM 3463 N N . ASP B 1 85 ? -5.504 -12.766 -27.203 1 93.19 85 ASP B N 1
ATOM 3464 C CA . ASP B 1 85 ? -4.477 -12.109 -28 1 93.19 85 ASP B CA 1
ATOM 3465 C C . ASP B 1 85 ? -4.238 -10.68 -27.531 1 93.19 85 ASP B C 1
ATOM 3467 O O . ASP B 1 85 ? -5.059 -9.789 -27.781 1 93.19 85 ASP B O 1
ATOM 3471 N N . PHE B 1 86 ? -3.068 -10.352 -27.031 1 88.31 86 PHE B N 1
ATOM 3472 C CA . PHE B 1 86 ? -2.711 -9.039 -26.516 1 88.31 86 PHE B CA 1
ATOM 3473 C C . PHE B 1 86 ? -2.705 -8 -27.625 1 88.31 86 PHE B C 1
ATOM 3475 O O . PHE B 1 86 ? -2.891 -6.809 -27.375 1 88.31 86 PHE B O 1
ATOM 3482 N N . SER B 1 87 ? -2.531 -8.438 -28.781 1 85 87 SER B N 1
ATOM 3483 C CA . SER B 1 87 ? -2.449 -7.516 -29.906 1 85 87 SER B CA 1
ATOM 3484 C C . SER B 1 87 ? -3.838 -7.086 -30.375 1 85 87 SER B C 1
ATOM 3486 O O . SER B 1 87 ? -3.975 -6.113 -31.125 1 85 87 SER B O 1
ATOM 3488 N N . LYS B 1 88 ? -4.852 -7.789 -29.938 1 90.94 88 LYS B N 1
ATOM 3489 C CA . LYS B 1 88 ? -6.242 -7.461 -30.25 1 90.94 88 LYS B CA 1
ATOM 3490 C C . LYS B 1 88 ? -7.086 -7.402 -28.984 1 90.94 88 LYS B C 1
ATOM 3492 O O . LYS B 1 88 ? -8.039 -8.164 -28.828 1 90.94 88 LYS B O 1
ATOM 3497 N N . PRO B 1 89 ? -6.801 -6.414 -28.141 1 89.62 89 PRO B N 1
ATOM 3498 C CA . PRO B 1 89 ? -7.414 -6.391 -26.812 1 89.62 89 PRO B CA 1
ATOM 3499 C C . PRO B 1 89 ? -8.93 -6.172 -26.859 1 89.62 89 PRO B C 1
ATOM 3501 O O . PRO B 1 89 ? -9.617 -6.379 -25.859 1 89.62 89 PRO B O 1
ATOM 3504 N N . GLU B 1 90 ? -9.445 -5.793 -28 1 91.75 90 GLU B N 1
ATOM 3505 C CA . GLU B 1 90 ? -10.883 -5.582 -28.141 1 91.75 90 GLU B CA 1
ATOM 3506 C C . GLU B 1 90 ? -11.609 -6.898 -28.375 1 91.75 90 GLU B C 1
ATOM 3508 O O . GLU B 1 90 ? -12.828 -6.977 -28.219 1 91.75 90 GLU B O 1
ATOM 3513 N N . GLN B 1 91 ? -10.945 -7.902 -28.828 1 94.25 91 GLN B N 1
ATOM 3514 C CA . GLN B 1 91 ? -11.547 -9.211 -29.047 1 94.25 91 GLN B CA 1
ATOM 3515 C C . GLN B 1 91 ? -11.625 -10 -27.734 1 94.25 91 GLN B C 1
ATOM 3517 O O . GLN B 1 91 ? -10.742 -9.891 -26.891 1 94.25 91 GLN B O 1
ATOM 3522 N N . PRO B 1 92 ? -12.617 -10.758 -27.609 1 96.44 92 PRO B N 1
ATOM 3523 C CA . PRO B 1 92 ? -12.781 -11.531 -26.375 1 96.44 92 PRO B CA 1
ATOM 3524 C C . PRO B 1 92 ? -11.805 -12.703 -26.281 1 96.44 92 PRO B C 1
ATOM 3526 O O . PRO B 1 92 ? -11.305 -13.18 -27.297 1 96.44 92 PRO B O 1
ATOM 3529 N N . ALA B 1 93 ? -11.547 -13.148 -25.078 1 97.06 93 ALA B N 1
ATOM 3530 C CA . ALA B 1 93 ? -10.867 -14.43 -24.875 1 97.06 93 ALA B CA 1
ATOM 3531 C C . ALA B 1 93 ? -11.711 -15.586 -25.406 1 97.06 93 ALA B C 1
ATOM 3533 O O . ALA B 1 93 ? -12.945 -15.531 -25.375 1 97.06 93 ALA B O 1
ATOM 3534 N N . ARG B 1 94 ? -11.047 -16.594 -25.859 1 95.75 94 ARG B N 1
ATOM 3535 C CA . ARG B 1 94 ? -11.742 -17.703 -26.5 1 95.75 94 ARG B CA 1
ATOM 3536 C C . ARG B 1 94 ? -11.438 -19.031 -25.797 1 95.75 94 ARG B C 1
ATOM 3538 O O . ARG B 1 94 ? -10.305 -19.266 -25.375 1 95.75 94 ARG B O 1
ATOM 3545 N N . ASP B 1 95 ? -12.445 -19.875 -25.812 1 96.25 95 ASP B N 1
ATOM 3546 C CA . ASP B 1 95 ? -12.242 -21.219 -25.281 1 96.25 95 ASP B CA 1
ATOM 3547 C C . ASP B 1 95 ? -11.359 -22.047 -26.219 1 96.25 95 ASP B C 1
ATOM 3549 O O . ASP B 1 95 ? -11.555 -22.016 -27.438 1 96.25 95 ASP B O 1
ATOM 3553 N N . LEU B 1 96 ? -10.469 -22.703 -25.688 1 98.12 96 LEU B N 1
ATOM 3554 C CA . LEU B 1 96 ? -9.672 -23.641 -26.469 1 98.12 96 LEU B CA 1
ATOM 3555 C C . LEU B 1 96 ? -10.32 -25.031 -26.469 1 98.12 96 LEU B C 1
ATOM 3557 O O . LEU B 1 96 ? -10.766 -25.516 -25.438 1 98.12 96 LEU B O 1
ATOM 3561 N N . THR B 1 97 ? -10.344 -25.609 -27.672 1 97.56 97 THR B N 1
ATOM 3562 C CA . THR B 1 97 ? -10.844 -26.984 -27.797 1 97.56 97 THR B CA 1
ATOM 3563 C C . THR B 1 97 ? -9.789 -27.984 -27.344 1 97.56 97 THR B C 1
ATOM 3565 O O . THR B 1 97 ? -8.633 -27.906 -27.766 1 97.56 97 THR B O 1
ATOM 3568 N N . LEU B 1 98 ? -10.234 -28.922 -26.516 1 98.06 98 LEU B N 1
ATOM 3569 C CA . LEU B 1 98 ? -9.328 -29.984 -26.094 1 98.06 98 LEU B CA 1
ATOM 3570 C C . LEU B 1 98 ? -9.547 -31.234 -26.922 1 98.06 98 LEU B C 1
ATOM 3572 O O . LEU B 1 98 ? -10.531 -31.953 -26.719 1 98.06 98 LEU B O 1
ATOM 3576 N N . SER B 1 99 ? -8.641 -31.469 -27.781 1 98.12 99 SER B N 1
ATOM 3577 C CA . SER B 1 99 ? -8.727 -32.656 -28.609 1 98.12 99 SER B CA 1
ATOM 3578 C C . SER B 1 99 ? -8.016 -33.844 -27.969 1 98.12 99 SER B C 1
ATOM 3580 O O . SER B 1 99 ? -6.848 -33.75 -27.578 1 98.12 99 SER B O 1
ATOM 3582 N N . GLY B 1 100 ? -8.75 -34.969 -27.797 1 97.75 100 GLY B N 1
ATOM 3583 C CA . GLY B 1 100 ? -8.141 -36.188 -27.312 1 97.75 100 GLY B CA 1
ATOM 3584 C C . GLY B 1 100 ? -8.156 -36.312 -25.797 1 97.75 100 GLY B C 1
ATOM 3585 O O . GLY B 1 100 ? -7.684 -37.281 -25.234 1 97.75 100 GLY B O 1
ATOM 3586 N N . PHE B 1 101 ? -8.594 -35.312 -25.172 1 96.62 101 PHE B N 1
ATOM 3587 C CA . PHE B 1 101 ? -8.672 -35.344 -23.719 1 96.62 101 PHE B CA 1
ATOM 3588 C C . PHE B 1 101 ? -10.07 -35.75 -23.266 1 96.62 101 PHE B C 1
ATOM 3590 O O . PHE B 1 101 ? -11.055 -35.094 -23.609 1 96.62 101 PHE B O 1
ATOM 3597 N N . LYS B 1 102 ? -10.219 -36.812 -22.484 1 92.94 102 LYS B N 1
ATOM 3598 C CA . LYS B 1 102 ? -11.516 -37.344 -22.062 1 92.94 102 LYS B CA 1
ATOM 3599 C C . LYS B 1 102 ? -11.719 -37.188 -20.562 1 92.94 102 LYS B C 1
ATOM 3601 O O . LYS B 1 102 ? -12.758 -37.594 -20.016 1 92.94 102 LYS B O 1
ATOM 3606 N N . GLY B 1 103 ? -10.828 -36.625 -19.844 1 90.19 103 GLY B N 1
ATOM 3607 C CA . GLY B 1 103 ? -10.938 -36.469 -18.406 1 90.19 103 GLY B CA 1
ATOM 3608 C C . GLY B 1 103 ? -11.648 -35.219 -17.984 1 90.19 103 GLY B C 1
ATOM 3609 O O . GLY B 1 103 ? -12.109 -34.438 -18.812 1 90.19 103 GLY B O 1
ATOM 3610 N N . ASP B 1 104 ? -11.805 -35.062 -16.641 1 90.38 104 ASP B N 1
ATOM 3611 C CA . ASP B 1 104 ? -12.375 -33.844 -16.078 1 90.38 104 ASP B CA 1
ATOM 3612 C C . ASP B 1 104 ? -11.312 -32.75 -15.93 1 90.38 104 ASP B C 1
ATOM 3614 O O . ASP B 1 104 ? -10.258 -32.969 -15.336 1 90.38 104 ASP B O 1
ATOM 3618 N N . LEU B 1 105 ? -11.625 -31.609 -16.438 1 93.62 105 LEU B N 1
ATOM 3619 C CA . LEU B 1 105 ? -10.656 -30.5 -16.406 1 93.62 105 LEU B CA 1
ATOM 3620 C C . LEU B 1 105 ? -10.953 -29.547 -15.258 1 93.62 105 LEU B C 1
ATOM 3622 O O . LEU B 1 105 ? -12.086 -29.094 -15.109 1 93.62 105 LEU B O 1
ATOM 3626 N N . MET B 1 106 ? -10.031 -29.281 -14.469 1 93.31 106 MET B N 1
ATOM 3627 C CA . MET B 1 106 ? -9.969 -28.203 -13.484 1 93.31 106 MET B CA 1
ATOM 3628 C C . MET B 1 106 ? -8.57 -27.609 -13.422 1 93.31 106 MET B C 1
ATOM 3630 O O . MET B 1 106 ? -7.781 -27.953 -12.531 1 93.31 106 MET B O 1
ATOM 3634 N N . PRO B 1 107 ? -8.32 -26.734 -14.367 1 96.44 107 PRO B N 1
ATOM 3635 C CA . PRO B 1 107 ? -6.949 -26.25 -14.555 1 96.44 107 PRO B CA 1
ATOM 3636 C C . PRO B 1 107 ? -6.539 -25.234 -13.5 1 96.44 107 PRO B C 1
ATOM 3638 O O . PRO B 1 107 ? -7.367 -24.438 -13.047 1 96.44 107 PRO B O 1
ATOM 3641 N N . HIS B 1 108 ? -5.324 -25.266 -13.102 1 97.25 108 HIS B N 1
ATOM 3642 C CA . HIS B 1 108 ? -4.691 -24.391 -12.117 1 97.25 108 HIS B CA 1
ATOM 3643 C C . HIS B 1 108 ? -3.426 -23.75 -12.68 1 97.25 108 HIS B C 1
ATOM 3645 O O . HIS B 1 108 ? -3.471 -23.078 -13.711 1 97.25 108 HIS B O 1
ATOM 3651 N N . GLY B 1 109 ? -2.299 -23.859 -12.102 1 98.44 109 GLY B N 1
ATOM 3652 C CA . GLY B 1 109 ? -1.063 -23.312 -12.625 1 98.44 109 GLY B CA 1
ATOM 3653 C C . GLY B 1 109 ? -0.683 -23.875 -13.984 1 98.44 109 GLY B C 1
ATOM 3654 O O . GLY B 1 109 ? -0.938 -25.047 -14.258 1 98.44 109 GLY B O 1
ATOM 3655 N N . LEU B 1 110 ? -0.016 -23.062 -14.836 1 98.56 110 LEU B N 1
ATOM 3656 C CA . LEU B 1 110 ? 0.369 -23.562 -16.156 1 98.56 110 LEU B CA 1
ATOM 3657 C C . LEU B 1 110 ? 1.688 -22.938 -16.609 1 98.56 110 LEU B C 1
ATOM 3659 O O . LEU B 1 110 ? 2.125 -21.938 -16.047 1 98.56 110 LEU B O 1
ATOM 3663 N N . SER B 1 111 ? 2.318 -23.562 -17.484 1 98.62 111 SER B N 1
ATOM 3664 C CA . SER B 1 111 ? 3.605 -23.156 -18.047 1 98.62 111 SER B CA 1
ATOM 3665 C C . SER B 1 111 ? 3.723 -23.562 -19.5 1 98.62 111 SER B C 1
ATOM 3667 O O . SER B 1 111 ? 3.223 -24.625 -19.906 1 98.62 111 SER B O 1
ATOM 3669 N N . LEU B 1 112 ? 4.355 -22.75 -20.266 1 98.19 112 LEU B N 1
ATOM 3670 C CA . LEU B 1 112 ? 4.57 -23.016 -21.672 1 98.19 112 LEU B CA 1
ATOM 3671 C C . LEU B 1 112 ? 5.992 -23.516 -21.922 1 98.19 112 LEU B C 1
ATOM 3673 O O . LEU B 1 112 ? 6.918 -23.141 -21.203 1 98.19 112 LEU B O 1
ATOM 3677 N N . TYR B 1 113 ? 6.137 -24.359 -22.938 1 97.56 113 TYR B N 1
ATOM 3678 C CA . TYR B 1 113 ? 7.426 -24.844 -23.391 1 97.56 113 TYR B CA 1
ATOM 3679 C C . TYR B 1 113 ? 7.461 -24.953 -24.922 1 97.56 113 TYR B C 1
ATOM 3681 O O . TYR B 1 113 ? 6.691 -25.703 -25.516 1 97.56 113 TYR B O 1
ATOM 3689 N N . SER B 1 114 ? 8.281 -24.156 -25.516 1 96.19 114 SER B N 1
ATOM 3690 C CA . SER B 1 114 ? 8.391 -24.156 -26.969 1 96.19 114 SER B CA 1
ATOM 3691 C C . SER B 1 114 ? 9.711 -24.781 -27.422 1 96.19 114 SER B C 1
ATOM 3693 O O . SER B 1 114 ? 10.773 -24.438 -26.922 1 96.19 114 SER B O 1
ATOM 3695 N N . THR B 1 115 ? 9.562 -25.75 -28.297 1 94.94 115 THR B N 1
ATOM 3696 C CA . THR B 1 115 ? 10.727 -26.422 -28.859 1 94.94 115 THR B CA 1
ATOM 3697 C C . THR B 1 115 ? 10.445 -26.891 -30.281 1 94.94 115 THR B C 1
ATOM 3699 O O . THR B 1 115 ? 9.336 -27.344 -30.578 1 94.94 115 THR B O 1
ATOM 3702 N N . ASN B 1 116 ? 11.414 -26.703 -31.219 1 94.88 116 ASN B N 1
ATOM 3703 C CA . ASN B 1 116 ? 11.336 -27.156 -32.594 1 94.88 116 ASN B CA 1
ATOM 3704 C C . ASN B 1 116 ? 10.07 -26.656 -33.281 1 94.88 116 ASN B C 1
ATOM 3706 O O . ASN B 1 116 ? 9.367 -27.422 -33.938 1 94.88 116 ASN B O 1
ATOM 3710 N N . GLY B 1 117 ? 9.711 -25.438 -33 1 93.5 117 GLY B N 1
ATOM 3711 C CA . GLY B 1 117 ? 8.586 -24.797 -33.688 1 93.5 117 GLY B CA 1
ATOM 3712 C C . GLY B 1 117 ? 7.242 -25.188 -33.094 1 93.5 117 GLY B C 1
ATOM 3713 O O . GLY B 1 117 ? 6.195 -24.797 -33.625 1 93.5 117 GLY B O 1
ATOM 3714 N N . LYS B 1 118 ? 7.277 -26.031 -32.094 1 96.81 118 LYS B N 1
ATOM 3715 C CA . LYS B 1 118 ? 6.051 -26.453 -31.422 1 96.81 118 LYS B CA 1
ATOM 3716 C C . LYS B 1 118 ? 5.949 -25.844 -30.016 1 96.81 118 LYS B C 1
ATOM 3718 O O . LYS B 1 118 ? 6.965 -25.641 -29.359 1 96.81 118 LYS B O 1
ATOM 3723 N N . THR B 1 119 ? 4.73 -25.5 -29.641 1 97.88 119 THR B N 1
ATOM 3724 C CA . THR B 1 119 ? 4.484 -25 -28.281 1 97.88 119 THR B CA 1
ATOM 3725 C C . THR B 1 119 ? 3.627 -25.969 -27.484 1 97.88 119 THR B C 1
ATOM 3727 O O . THR B 1 119 ? 2.545 -26.359 -27.938 1 97.88 119 THR B O 1
ATOM 3730 N N . PHE B 1 120 ? 4.125 -26.312 -26.359 1 98.69 120 PHE B N 1
ATOM 3731 C CA . PHE B 1 120 ? 3.395 -27.203 -25.453 1 98.69 120 PHE B CA 1
ATOM 3732 C C . PHE B 1 120 ? 2.891 -26.438 -24.234 1 98.69 120 PHE B C 1
ATOM 3734 O O . PHE B 1 120 ? 3.549 -25.516 -23.766 1 98.69 120 PHE B O 1
ATOM 3741 N N . VAL B 1 121 ? 1.745 -26.859 -23.766 1 98.69 121 VAL B N 1
ATOM 3742 C CA . VAL B 1 121 ? 1.149 -26.328 -22.547 1 98.69 121 VAL B CA 1
ATOM 3743 C C . VAL B 1 121 ? 1.141 -27.406 -21.469 1 98.69 121 VAL B C 1
ATOM 3745 O O . VAL B 1 121 ? 0.615 -28.5 -21.672 1 98.69 121 VAL B O 1
ATOM 3748 N N . TYR B 1 122 ? 1.792 -27.141 -20.422 1 98.88 122 TYR B N 1
ATOM 3749 C CA . TYR B 1 122 ? 1.683 -27.953 -19.219 1 98.88 122 TYR B CA 1
ATOM 3750 C C . TYR B 1 122 ? 0.762 -27.297 -18.188 1 98.88 122 TYR B C 1
ATOM 3752 O O . TYR B 1 122 ? 0.907 -26.109 -17.891 1 98.88 122 TYR B O 1
ATOM 3760 N N . VAL B 1 123 ? -0.179 -28.062 -17.656 1 98.62 123 VAL B N 1
ATOM 3761 C CA . VAL B 1 123 ? -1.153 -27.438 -16.766 1 98.62 123 VAL B CA 1
ATOM 3762 C C . VAL B 1 123 ? -1.45 -28.391 -15.594 1 98.62 123 VAL B C 1
ATOM 3764 O O . VAL B 1 123 ? -1.616 -29.594 -15.789 1 98.62 123 VAL B O 1
ATOM 3767 N N . VAL B 1 124 ? -1.405 -27.844 -14.391 1 97.75 124 VAL B N 1
ATOM 3768 C CA . VAL B 1 124 ? -1.881 -28.562 -13.219 1 97.75 124 VAL B CA 1
ATOM 3769 C C . VAL B 1 124 ? -3.385 -28.812 -13.328 1 97.75 124 VAL B C 1
ATOM 3771 O O . VAL B 1 124 ? -4.133 -27.906 -13.727 1 97.75 124 VAL B O 1
ATOM 3774 N N . ASN B 1 125 ? -3.834 -29.984 -13 1 96 125 ASN B N 1
ATOM 3775 C CA . ASN B 1 125 ? -5.246 -30.344 -13.078 1 96 125 ASN B CA 1
ATOM 3776 C C . ASN B 1 125 ? -5.711 -31.094 -11.828 1 96 125 ASN B C 1
ATOM 3778 O O . ASN B 1 125 ? -4.992 -31.938 -11.297 1 96 125 ASN B O 1
ATOM 3782 N N . HIS B 1 126 ? -6.922 -30.656 -11.398 1 92 126 HIS B N 1
ATOM 3783 C CA . HIS B 1 126 ? -7.562 -31.297 -10.258 1 92 126 HIS B CA 1
ATOM 3784 C C . HIS B 1 126 ? -8.828 -32.031 -10.68 1 92 126 HIS B C 1
ATOM 3786 O O . HIS B 1 126 ? -9.938 -31.562 -10.453 1 92 126 HIS B O 1
ATOM 3792 N N . PRO B 1 127 ? -8.734 -33.281 -11.094 1 85.94 127 PRO B N 1
ATOM 3793 C CA . PRO B 1 127 ? -9.922 -33.969 -11.602 1 85.94 127 PRO B CA 1
ATOM 3794 C C . PRO B 1 127 ? -10.984 -34.188 -10.531 1 85.94 127 PRO B C 1
ATOM 3796 O O . PRO B 1 127 ? -12.18 -34.219 -10.836 1 85.94 127 PRO B O 1
ATOM 3799 N N . ALA B 1 128 ? -10.594 -34.312 -9.312 1 76.5 128 ALA B N 1
ATOM 3800 C CA . ALA B 1 128 ? -11.539 -34.625 -8.234 1 76.5 128 ALA B CA 1
ATOM 3801 C C . ALA B 1 128 ? -11.914 -33.344 -7.484 1 76.5 128 ALA B C 1
ATOM 3803 O O . ALA B 1 128 ? -12.633 -33.406 -6.484 1 76.5 128 ALA B O 1
ATOM 3804 N N . GLY B 1 129 ? -11.438 -32.25 -7.91 1 76.5 129 GLY B N 1
ATOM 3805 C CA . GLY B 1 129 ? -11.688 -31 -7.223 1 76.5 129 GLY B CA 1
ATOM 3806 C C . GLY B 1 129 ? -10.484 -30.469 -6.473 1 76.5 129 GLY B C 1
ATOM 3807 O O . GLY B 1 129 ? -9.578 -31.234 -6.137 1 76.5 129 GLY B O 1
ATOM 3808 N N . LEU B 1 130 ? -10.492 -29.203 -6.098 1 69.75 130 LEU B N 1
ATOM 3809 C CA . LEU B 1 130 ? -9.367 -28.5 -5.484 1 69.75 130 LEU B CA 1
ATOM 3810 C C . LEU B 1 130 ? -9.141 -28.984 -4.055 1 69.75 130 LEU B C 1
ATOM 3812 O O . LEU B 1 130 ? -8 -29.172 -3.635 1 69.75 130 LEU B O 1
ATOM 3816 N N . LEU B 1 131 ? -10.258 -29.141 -3.266 1 63.81 131 LEU B N 1
ATOM 3817 C CA . LEU B 1 131 ? -10.141 -29.375 -1.83 1 63.81 131 LEU B CA 1
ATOM 3818 C C . LEU B 1 131 ? -10.281 -30.859 -1.511 1 63.81 131 LEU B C 1
ATOM 3820 O O . LEU B 1 131 ? -10.047 -31.281 -0.375 1 63.81 131 LEU B O 1
ATOM 3824 N N . ASN B 1 132 ? -10.75 -31.609 -2.457 1 60.22 132 ASN B N 1
ATOM 3825 C CA . ASN B 1 132 ? -10.984 -33.031 -2.178 1 60.22 132 ASN B CA 1
ATOM 3826 C C . ASN B 1 132 ? -9.688 -33.844 -2.24 1 60.22 132 ASN B C 1
ATOM 3828 O O . ASN B 1 132 ? -8.961 -33.781 -3.236 1 60.22 132 ASN B O 1
ATOM 3832 N N . GLY B 1 133 ? -8.867 -33.719 -1.252 1 54.16 133 GLY B N 1
ATOM 3833 C CA . GLY B 1 133 ? -7.602 -34.406 -1.07 1 54.16 133 GLY B CA 1
ATOM 3834 C C . GLY B 1 133 ? -7.602 -35.812 -1.639 1 54.16 133 GLY B C 1
ATOM 3835 O O . GLY B 1 133 ? -6.707 -36.594 -1.342 1 54.16 133 GLY B O 1
ATOM 3836 N N . THR B 1 134 ? -8.953 -36.25 -1.918 1 51.16 134 THR B N 1
ATOM 3837 C CA . THR B 1 134 ? -9.008 -37.688 -2.162 1 51.16 134 THR B CA 1
ATOM 3838 C C . THR B 1 134 ? -8.273 -38.031 -3.449 1 51.16 134 THR B C 1
ATOM 3840 O O . THR B 1 134 ? -8.133 -39.219 -3.783 1 51.16 134 THR B O 1
ATOM 3843 N N . GLY B 1 135 ? -7.555 -37.156 -3.906 1 55.66 135 GLY B N 1
ATOM 3844 C CA . GLY B 1 135 ? -7.039 -37.812 -5.082 1 55.66 135 GLY B CA 1
ATOM 3845 C C . GLY B 1 135 ? -6.137 -36.938 -5.934 1 55.66 135 GLY B C 1
ATOM 3846 O O . GLY B 1 135 ? -5.938 -35.781 -5.625 1 55.66 135 GLY B O 1
ATOM 3847 N N . GLU B 1 136 ? -5.762 -37.406 -7.184 1 73.69 136 GLU B N 1
ATOM 3848 C CA . GLU B 1 136 ? -4.629 -37.562 -8.094 1 73.69 136 GLU B CA 1
ATOM 3849 C C . GLU B 1 136 ? -4.469 -36.312 -8.961 1 73.69 136 GLU B C 1
ATOM 3851 O O . GLU B 1 136 ? -4.887 -36.281 -10.125 1 73.69 136 GLU B O 1
ATOM 3856 N N . ASP B 1 137 ? -3.994 -35.281 -8.195 1 90.75 137 ASP B N 1
ATOM 3857 C CA . ASP B 1 137 ? -3.596 -34.188 -9.055 1 90.75 137 ASP B CA 1
ATOM 3858 C C . ASP B 1 137 ? -2.623 -34.625 -10.133 1 90.75 137 ASP B C 1
ATOM 3860 O O . ASP B 1 137 ? -1.92 -35.625 -9.961 1 90.75 137 ASP B O 1
ATOM 3864 N N . GLU B 1 138 ? -2.754 -34.094 -11.195 1 95.75 138 GLU B N 1
ATOM 3865 C CA . GLU B 1 138 ? -1.914 -34.438 -12.336 1 95.75 138 GLU B CA 1
ATOM 3866 C C . GLU B 1 138 ? -1.448 -33.219 -13.094 1 95.75 138 GLU B C 1
ATOM 3868 O O . GLU B 1 138 ? -1.941 -32.094 -12.852 1 95.75 138 GLU B O 1
ATOM 3873 N N . VAL B 1 139 ? -0.426 -33.406 -13.852 1 98.19 139 VAL B N 1
ATOM 3874 C CA . VAL B 1 139 ? -0.026 -32.406 -14.836 1 98.19 139 VAL B CA 1
ATOM 3875 C C . VAL B 1 139 ? -0.365 -32.906 -16.234 1 98.19 139 VAL B C 1
ATOM 3877 O O . VAL B 1 139 ? -0.002 -34 -16.609 1 98.19 139 VAL B O 1
ATOM 3880 N N . LEU B 1 140 ? -1.104 -32.094 -16.953 1 98.5 140 LEU B N 1
ATOM 3881 C CA . LEU B 1 140 ? -1.463 -32.406 -18.328 1 98.5 140 LEU B CA 1
ATOM 3882 C C . LEU B 1 140 ? -0.544 -31.703 -19.312 1 98.5 140 LEU B C 1
ATOM 3884 O O . LEU B 1 140 ? -0.182 -30.547 -19.109 1 98.5 140 LEU B O 1
ATOM 3888 N N . LYS B 1 141 ? -0.221 -32.438 -20.375 1 98.75 141 LYS B N 1
ATOM 3889 C CA . LYS B 1 141 ? 0.53 -31.875 -21.484 1 98.75 141 LYS B CA 1
ATOM 3890 C C . LYS B 1 141 ? -0.32 -31.812 -22.75 1 98.75 141 LYS B C 1
ATOM 3892 O O . LYS B 1 141 ? -0.907 -32.812 -23.156 1 98.75 141 LYS B O 1
ATOM 3897 N N . PHE B 1 142 ? -0.359 -30.656 -23.359 1 98.81 142 PHE B N 1
ATOM 3898 C CA . PHE B 1 142 ? -1.044 -30.453 -24.641 1 98.81 142 PHE B CA 1
ATOM 3899 C C . PHE B 1 142 ? -0.107 -29.844 -25.672 1 98.81 142 PHE B C 1
ATOM 3901 O O . PHE B 1 142 ? 0.736 -29 -25.328 1 98.81 142 PHE B O 1
ATOM 3908 N N . LEU B 1 143 ? -0.237 -30.25 -26.922 1 98.62 143 LEU B N 1
ATOM 3909 C CA . LEU B 1 143 ? 0.304 -29.484 -28.031 1 98.62 143 LEU B CA 1
ATOM 3910 C C . LEU B 1 143 ? -0.646 -28.359 -28.438 1 98.62 143 LEU B C 1
ATOM 3912 O O . LEU B 1 143 ? -1.817 -28.609 -28.734 1 98.62 143 LEU B O 1
ATOM 3916 N N . TRP B 1 144 ? -0.169 -27.156 -28.391 1 98.38 144 TRP B N 1
ATOM 3917 C CA . TRP B 1 144 ? -1.02 -26 -28.703 1 98.38 144 TRP B CA 1
ATOM 3918 C C . TRP B 1 144 ? -0.97 -25.688 -30.188 1 98.38 144 TRP B C 1
ATOM 3920 O O . TRP B 1 144 ? 0.028 -25.156 -30.688 1 98.38 144 TRP B O 1
ATOM 3930 N N . GLN B 1 145 ? -2.053 -26 -30.906 1 97.56 145 GLN B N 1
ATOM 3931 C CA . GLN B 1 145 ? -2.232 -25.562 -32.281 1 97.56 145 GLN B CA 1
ATOM 3932 C C . GLN B 1 145 ? -2.883 -24.188 -32.344 1 97.56 145 GLN B C 1
ATOM 3934 O O . GLN B 1 145 ? -4.102 -24.078 -32.469 1 97.56 145 GLN B O 1
ATOM 3939 N N . THR B 1 146 ? -2.104 -23.172 -32.344 1 92.62 146 THR B N 1
ATOM 3940 C CA . THR B 1 146 ? -2.549 -21.797 -32.125 1 92.62 146 THR B CA 1
ATOM 3941 C C . THR B 1 146 ? -3.471 -21.359 -33.281 1 92.62 146 THR B C 1
ATOM 3943 O O . THR B 1 146 ? -4.438 -20.641 -33.031 1 92.62 146 THR B O 1
ATOM 3946 N N . ASP B 1 147 ? -3.262 -21.812 -34.469 1 91.75 147 ASP B N 1
ATOM 3947 C CA . ASP B 1 147 ? -4.055 -21.422 -35.656 1 91.75 147 ASP B CA 1
ATOM 3948 C C . ASP B 1 147 ? -5.465 -22 -35.562 1 91.75 147 ASP B C 1
ATOM 3950 O O . ASP B 1 147 ? -6.41 -21.422 -36.094 1 91.75 147 ASP B O 1
ATOM 3954 N N . LYS B 1 148 ? -5.586 -23.094 -34.875 1 93.38 148 LYS B N 1
ATOM 3955 C CA . LYS B 1 148 ? -6.871 -23.797 -34.781 1 93.38 148 LYS B CA 1
ATOM 3956 C C . LYS B 1 148 ? -7.539 -23.578 -33.438 1 93.38 148 LYS B C 1
ATOM 3958 O O . LYS B 1 148 ? -8.609 -24.125 -33.188 1 93.38 148 LYS B O 1
ATOM 3963 N N . GLN B 1 149 ? -6.918 -22.875 -32.562 1 94.44 149 GLN B N 1
ATOM 3964 C CA . GLN B 1 149 ? -7.43 -22.688 -31.219 1 94.44 149 GLN B CA 1
ATOM 3965 C C . GLN B 1 149 ? -7.719 -24.031 -30.547 1 94.44 149 GLN B C 1
ATOM 3967 O O . GLN B 1 149 ? -8.82 -24.25 -30.031 1 94.44 149 GLN B O 1
ATOM 3972 N N . THR B 1 150 ? -6.734 -24.906 -30.656 1 97.94 150 THR B N 1
ATOM 3973 C CA . THR B 1 150 ? -6.914 -26.266 -30.188 1 97.94 150 THR B CA 1
ATOM 3974 C C . THR B 1 150 ? -5.699 -26.734 -29.375 1 97.94 150 THR B C 1
ATOM 3976 O O . THR B 1 150 ? -4.562 -26.438 -29.734 1 97.94 150 THR B O 1
ATOM 3979 N N . LEU B 1 151 ? -6 -27.422 -28.297 1 98.69 151 LEU B N 1
ATOM 3980 C CA . LEU B 1 151 ? -4.996 -28.141 -27.531 1 98.69 151 LEU B CA 1
ATOM 3981 C C . LEU B 1 151 ? -5.105 -29.641 -27.75 1 98.69 151 LEU B C 1
ATOM 3983 O O . LEU B 1 151 ? -6.117 -30.25 -27.406 1 98.69 151 LEU B O 1
ATOM 3987 N N . MET B 1 152 ? -4.074 -30.203 -28.344 1 98.75 152 MET B N 1
ATOM 3988 C CA . MET B 1 152 ? -4.039 -31.641 -28.562 1 98.75 152 MET B CA 1
ATOM 3989 C C . MET B 1 152 ? -3.422 -32.375 -27.359 1 98.75 152 MET B C 1
ATOM 3991 O O . MET B 1 152 ? -2.238 -32.188 -27.078 1 98.75 152 MET B O 1
ATOM 3995 N N . PHE B 1 153 ? -4.234 -33.219 -26.812 1 98.62 153 PHE B N 1
ATOM 3996 C CA . PHE B 1 153 ? -3.768 -33.938 -25.625 1 98.62 153 PHE B CA 1
ATOM 3997 C C . PHE B 1 153 ? -2.578 -34.844 -25.969 1 98.62 153 PHE B C 1
ATOM 3999 O O . PHE B 1 153 ? -2.604 -35.562 -26.953 1 98.62 153 PHE B O 1
ATOM 4006 N N . GLN B 1 154 ? -1.564 -34.719 -25.172 1 98.25 154 GLN B N 1
ATOM 4007 C CA . GLN B 1 154 ? -0.39 -35.562 -25.375 1 98.25 154 GLN B CA 1
ATOM 4008 C C . GLN B 1 154 ? -0.293 -36.625 -24.297 1 98.25 154 GLN B C 1
ATOM 4010 O O . GLN B 1 154 ? -0.248 -37.844 -24.594 1 98.25 154 GLN B O 1
ATOM 4015 N N . LYS B 1 155 ? -0.311 -36.156 -23.016 1 96.56 155 LYS B N 1
ATOM 4016 C CA . LYS B 1 155 ? -0.201 -37.094 -21.922 1 96.56 155 LYS B CA 1
ATOM 4017 C C . LYS B 1 155 ? -0.511 -36.469 -20.578 1 96.56 155 LYS B C 1
ATOM 4019 O O . LYS B 1 155 ? -0.539 -35.219 -20.469 1 96.56 155 LYS B O 1
ATOM 4024 N N . SER B 1 156 ? -0.746 -37.344 -19.594 1 97 156 SER B N 1
ATOM 4025 C CA . SER B 1 156 ? -0.938 -36.969 -18.188 1 97 156 SER B CA 1
ATOM 4026 C C . SER B 1 156 ? 0.192 -37.5 -17.328 1 97 156 SER B C 1
ATOM 4028 O O . SER B 1 156 ? 0.596 -38.656 -17.469 1 97 156 SER B O 1
ATOM 4030 N N . PHE B 1 157 ? 0.751 -36.625 -16.5 1 97.56 157 PHE B N 1
ATOM 4031 C CA . PHE B 1 157 ? 1.776 -37.031 -15.547 1 97.56 157 PHE B CA 1
ATOM 4032 C C . PHE B 1 157 ? 1.186 -37.188 -14.148 1 97.56 157 PHE B C 1
ATOM 4034 O O . PHE B 1 157 ? 0.528 -36.281 -13.641 1 97.56 157 PHE B O 1
ATOM 4041 N N . LYS B 1 158 ? 1.441 -38.281 -13.586 1 95.19 158 LYS B N 1
ATOM 4042 C CA . LYS B 1 158 ? 1.094 -38.562 -12.195 1 95.19 158 LYS B CA 1
ATOM 4043 C C . LYS B 1 158 ? 2.307 -39.062 -11.414 1 95.19 158 LYS B C 1
ATOM 4045 O O . LYS B 1 158 ? 3.209 -39.688 -11.992 1 95.19 158 LYS B O 1
ATOM 4050 N N . ASP B 1 159 ? 2.279 -38.781 -10.203 1 95.56 159 ASP B N 1
ATOM 4051 C CA . ASP B 1 159 ? 3.387 -39.188 -9.344 1 95.56 159 ASP B CA 1
ATOM 4052 C C . ASP B 1 159 ? 2.967 -39.188 -7.875 1 95.56 159 ASP B C 1
ATOM 4054 O O . ASP B 1 159 ? 2.186 -38.344 -7.438 1 95.56 159 ASP B O 1
ATOM 4058 N N . PRO B 1 160 ? 3.498 -40.156 -7.094 1 92.38 160 PRO B N 1
ATOM 4059 C CA . PRO B 1 160 ? 3.146 -40.219 -5.672 1 92.38 160 PRO B CA 1
ATOM 4060 C C . PRO B 1 160 ? 3.52 -38.938 -4.922 1 92.38 160 PRO B C 1
ATOM 4062 O O . PRO B 1 160 ? 2.943 -38.625 -3.873 1 92.38 160 PRO B O 1
ATOM 4065 N N . GLU B 1 161 ? 4.465 -38.156 -5.449 1 94.31 161 GLU B N 1
ATOM 4066 C CA . GLU B 1 161 ? 4.887 -36.938 -4.781 1 94.31 161 GLU B CA 1
ATOM 4067 C C . GLU B 1 161 ? 3.955 -35.781 -5.117 1 94.31 161 GLU B C 1
ATOM 4069 O O . GLU B 1 161 ? 4.031 -34.719 -4.5 1 94.31 161 GLU B O 1
ATOM 4074 N N . PHE B 1 162 ? 3.076 -35.969 -6.102 1 94.38 162 PHE B N 1
ATOM 4075 C CA . PHE B 1 162 ? 2.053 -34.969 -6.387 1 94.38 162 PHE B CA 1
ATOM 4076 C C . PHE B 1 162 ? 0.911 -35.062 -5.383 1 94.38 162 PHE B C 1
ATOM 4078 O O . PHE B 1 162 ? 0.179 -36.062 -5.352 1 94.38 162 PHE B O 1
ATOM 4085 N N . ARG B 1 163 ? 0.696 -34.156 -4.598 1 89.06 163 ARG B N 1
ATOM 4086 C CA . ARG B 1 163 ? -0.317 -34.156 -3.547 1 89.06 163 ARG B CA 1
ATOM 4087 C C . ARG B 1 163 ? -1.404 -33.125 -3.812 1 89.06 163 ARG B C 1
ATOM 4089 O O . ARG B 1 163 ? -2.389 -33.438 -4.496 1 89.06 163 ARG B O 1
ATOM 4096 N N . SER B 1 164 ? -1.191 -31.891 -3.535 1 90.38 164 SER B N 1
ATOM 4097 C CA . SER B 1 164 ? -2.025 -30.734 -3.861 1 90.38 164 SER B CA 1
ATOM 4098 C C . SER B 1 164 ? -1.238 -29.688 -4.645 1 90.38 164 SER B C 1
ATOM 4100 O O . SER B 1 164 ? -0.793 -28.688 -4.078 1 90.38 164 SER B O 1
ATOM 4102 N N . LEU B 1 165 ? -1.297 -29.969 -5.922 1 95.19 165 LEU B N 1
ATOM 4103 C CA . LEU B 1 165 ? -0.446 -29.156 -6.785 1 95.19 165 LEU B CA 1
ATOM 4104 C C . LEU B 1 165 ? -1.013 -27.75 -6.938 1 95.19 165 LEU B C 1
ATOM 4106 O O . LEU B 1 165 ? -2.227 -27.547 -6.852 1 95.19 165 LEU B O 1
ATOM 4110 N N . ASN B 1 166 ? -0.156 -26.812 -7.082 1 96.31 166 ASN B N 1
ATOM 4111 C CA . ASN B 1 166 ? -0.602 -25.438 -7.266 1 96.31 166 ASN B CA 1
ATOM 4112 C C . ASN B 1 166 ? -0.101 -24.859 -8.586 1 96.31 166 ASN B C 1
ATOM 4114 O O . ASN B 1 166 ? -0.899 -24.5 -9.453 1 96.31 166 ASN B O 1
ATOM 4118 N N . ASP B 1 167 ? 1.211 -24.797 -8.719 1 98.62 167 ASP B N 1
ATOM 4119 C CA . ASP B 1 167 ? 1.839 -24.172 -9.875 1 98.62 167 ASP B CA 1
ATOM 4120 C C . ASP B 1 167 ? 3.047 -24.984 -10.344 1 98.62 167 ASP B C 1
ATOM 4122 O O . ASP B 1 167 ? 3.502 -25.891 -9.648 1 98.62 167 ASP B O 1
ATOM 4126 N N . LEU B 1 168 ? 3.514 -24.656 -11.633 1 98.81 168 LEU B N 1
ATOM 4127 C CA . LEU B 1 168 ? 4.684 -25.359 -12.156 1 98.81 168 LEU B CA 1
ATOM 4128 C C . LEU B 1 168 ? 5.449 -24.469 -13.133 1 98.81 168 LEU B C 1
ATOM 4130 O O . LEU B 1 168 ? 4.902 -23.5 -13.664 1 98.81 168 LEU B O 1
ATOM 4134 N N . VAL B 1 169 ? 6.68 -24.812 -13.352 1 98.88 169 VAL B N 1
ATOM 4135 C CA . VAL B 1 169 ? 7.504 -24.188 -14.391 1 98.88 169 VAL B CA 1
ATOM 4136 C C . VAL B 1 169 ? 8.297 -25.281 -15.125 1 98.88 169 VAL B C 1
ATOM 4138 O O . VAL B 1 169 ? 9.008 -26.062 -14.5 1 98.88 169 VAL B O 1
ATOM 4141 N N . VAL B 1 170 ? 8.102 -25.297 -16.406 1 98.62 170 VAL B N 1
ATOM 4142 C CA . VAL B 1 170 ? 8.773 -26.281 -17.25 1 98.62 170 VAL B CA 1
ATOM 4143 C C . VAL B 1 170 ? 10.188 -25.812 -17.562 1 98.62 170 VAL B C 1
ATOM 4145 O O . VAL B 1 170 ? 10.383 -24.656 -17.969 1 98.62 170 VAL B O 1
ATOM 4148 N N . VAL B 1 171 ? 11.164 -26.688 -17.375 1 97.69 171 VAL B N 1
ATOM 4149 C CA . VAL B 1 171 ? 12.555 -26.312 -17.594 1 97.69 171 VAL B CA 1
ATOM 4150 C C . VAL B 1 171 ? 13.188 -27.219 -18.641 1 97.69 171 VAL B C 1
ATOM 4152 O O . VAL B 1 171 ? 14.367 -27.078 -18.969 1 97.69 171 VAL B O 1
ATOM 4155 N N . GLY B 1 172 ? 12.516 -28.078 -19.188 1 96.62 172 GLY B N 1
ATOM 4156 C CA . GLY B 1 172 ? 12.891 -29 -20.25 1 96.62 172 GLY B CA 1
ATOM 4157 C C . GLY B 1 172 ? 11.75 -29.891 -20.703 1 96.62 172 GLY B C 1
ATOM 4158 O O . GLY B 1 172 ? 10.664 -29.859 -20.109 1 96.62 172 GLY B O 1
ATOM 4159 N N . ASP B 1 173 ? 11.977 -30.672 -21.719 1 96.5 173 ASP B N 1
ATOM 4160 C CA . ASP B 1 173 ? 10.938 -31.562 -22.234 1 96.5 173 ASP B CA 1
ATOM 4161 C C . ASP B 1 173 ? 10.5 -32.562 -21.172 1 96.5 173 ASP B C 1
ATOM 4163 O O . ASP B 1 173 ? 11.273 -33.406 -20.766 1 96.5 173 ASP B O 1
ATOM 4167 N N . ASP B 1 174 ? 9.297 -32.406 -20.688 1 98 174 ASP B N 1
ATOM 4168 C CA . ASP B 1 174 ? 8.664 -33.219 -19.672 1 98 174 ASP B CA 1
ATOM 4169 C C . ASP B 1 174 ? 9.406 -33.125 -18.344 1 98 174 ASP B C 1
ATOM 4171 O O . ASP B 1 174 ? 9.398 -34.062 -17.547 1 98 174 ASP B O 1
ATOM 4175 N N . LYS B 1 175 ? 10.156 -32.125 -18.172 1 98.56 175 LYS B N 1
ATOM 4176 C CA . LYS B 1 175 ? 10.875 -31.797 -16.938 1 98.56 175 LYS B CA 1
ATOM 4177 C C . LYS B 1 175 ? 10.398 -30.469 -16.344 1 98.56 175 LYS B C 1
ATOM 4179 O O . LYS B 1 175 ? 10.406 -29.453 -17.016 1 98.56 175 LYS B O 1
ATOM 4184 N N . PHE B 1 176 ? 9.961 -30.531 -15.109 1 98.88 176 PHE B N 1
ATOM 4185 C CA . PHE B 1 176 ? 9.406 -29.328 -14.531 1 98.88 176 PHE B CA 1
ATOM 4186 C C . PHE B 1 176 ? 9.484 -29.359 -13.008 1 98.88 176 PHE B C 1
ATOM 4188 O O . PHE B 1 176 ? 9.633 -30.438 -12.422 1 98.88 176 PHE B O 1
ATOM 4195 N N . TYR B 1 177 ? 9.539 -28.203 -12.414 1 98.94 177 TYR B N 1
ATOM 4196 C CA . TYR B 1 177 ? 9.297 -28.031 -10.984 1 98.94 177 TYR B CA 1
ATOM 4197 C C . TYR B 1 177 ? 7.82 -27.75 -10.711 1 98.94 177 TYR B C 1
ATOM 4199 O O . TYR B 1 177 ? 7.168 -27.031 -11.461 1 98.94 177 TYR B O 1
ATOM 4207 N N . VAL B 1 178 ? 7.285 -28.344 -9.656 1 98.69 178 VAL B N 1
ATOM 4208 C CA . VAL B 1 178 ? 5.879 -28.156 -9.32 1 98.69 178 VAL B CA 1
ATOM 4209 C C . VAL B 1 178 ? 5.723 -28.016 -7.809 1 98.69 178 VAL B C 1
ATOM 4211 O O . VAL B 1 178 ? 6.496 -28.578 -7.035 1 98.69 178 VAL B O 1
ATOM 4214 N N . THR B 1 179 ? 4.777 -27.203 -7.367 1 98.38 179 THR B N 1
ATOM 4215 C CA . THR B 1 179 ? 4.59 -26.922 -5.949 1 98.38 179 THR B CA 1
ATOM 4216 C C . THR B 1 179 ? 3.404 -27.719 -5.398 1 98.38 179 THR B C 1
ATOM 4218 O O . THR B 1 179 ? 2.385 -27.859 -6.074 1 98.38 179 THR B O 1
ATOM 4221 N N . ASN B 1 180 ? 3.57 -28.25 -4.191 1 94.75 180 ASN B N 1
ATOM 4222 C CA . ASN B 1 180 ? 2.479 -28.734 -3.359 1 94.75 180 ASN B CA 1
ATOM 4223 C C . ASN B 1 180 ? 2.072 -27.719 -2.303 1 94.75 180 ASN B C 1
ATOM 4225 O O . ASN B 1 180 ? 2.846 -27.422 -1.392 1 94.75 180 ASN B O 1
ATOM 4229 N N . TRP B 1 181 ? 0.854 -27.281 -2.377 1 89.94 181 TRP B N 1
ATOM 4230 C CA . TRP B 1 181 ? 0.435 -26.297 -1.386 1 89.94 181 TRP B CA 1
ATOM 4231 C C . TRP B 1 181 ? -0.196 -26.969 -0.176 1 89.94 181 TRP B C 1
ATOM 4233 O O . TRP B 1 181 ? -0.357 -26.359 0.879 1 89.94 181 TRP B O 1
ATOM 4243 N N . PHE B 1 182 ? -0.551 -28.234 -0.239 1 85 182 PHE B N 1
ATOM 4244 C CA . PHE B 1 182 ? -0.805 -29.172 0.846 1 85 182 PHE B CA 1
ATOM 4245 C C . PHE B 1 182 ? 0.021 -30.438 0.668 1 85 182 PHE B C 1
ATOM 4247 O O . PHE B 1 182 ? 0.278 -30.859 -0.46 1 85 182 PHE B O 1
ATOM 4254 N N . THR B 1 183 ? 0.356 -31.031 1.818 1 83.69 183 THR B N 1
ATOM 4255 C CA . THR B 1 183 ? 1.199 -32.219 1.703 1 83.69 183 THR B CA 1
ATOM 4256 C C . THR B 1 183 ? 0.524 -33.438 2.344 1 83.69 183 THR B C 1
ATOM 4258 O O . THR B 1 183 ? 0.92 -34.562 2.098 1 83.69 183 THR B O 1
ATOM 4261 N N . MET B 1 184 ? -0.49 -33.156 3.104 1 82.62 184 MET B N 1
ATOM 4262 C CA . MET B 1 184 ? -1.143 -34.25 3.797 1 82.62 184 MET B CA 1
ATOM 4263 C C . MET B 1 184 ? -2.17 -34.938 2.896 1 82.62 184 MET B C 1
ATOM 4265 O O . MET B 1 184 ? -2.834 -34.281 2.098 1 82.62 184 MET B O 1
ATOM 4269 N N . LYS B 1 185 ? -2.381 -36.25 3.043 1 77.75 185 LYS B N 1
ATOM 4270 C CA . LYS B 1 185 ? -3.256 -37.031 2.17 1 77.75 185 LYS B CA 1
ATOM 4271 C C . LYS B 1 185 ? -4.656 -37.156 2.766 1 77.75 185 LYS B C 1
ATOM 4273 O O . LYS B 1 185 ? -5.652 -37.031 2.053 1 77.75 185 LYS B O 1
ATOM 4278 N N . SER B 1 186 ? -4.723 -37.375 4.039 1 78 186 SER B N 1
ATOM 4279 C CA . SER B 1 186 ? -6.008 -37.562 4.695 1 78 186 SER B CA 1
ATOM 4280 C C . SER B 1 186 ? -6.793 -36.25 4.801 1 78 186 SER B C 1
ATOM 4282 O O . SER B 1 186 ? -6.219 -35.219 5.086 1 78 186 SER B O 1
ATOM 4284 N N . PRO B 1 187 ? -8.07 -36.375 4.508 1 76.56 187 PRO B N 1
ATOM 4285 C CA . PRO B 1 187 ? -8.898 -35.156 4.602 1 76.56 187 PRO B CA 1
ATOM 4286 C C . PRO B 1 187 ? -8.797 -34.469 5.965 1 76.56 187 PRO B C 1
ATOM 4288 O O . PRO B 1 187 ? -8.734 -33.25 6.039 1 76.56 187 PRO B O 1
ATOM 4291 N N . ILE B 1 188 ? -8.805 -35.25 6.977 1 80.44 188 ILE B N 1
ATOM 4292 C CA . ILE B 1 188 ? -8.742 -34.688 8.32 1 80.44 188 ILE B CA 1
ATOM 4293 C C . ILE B 1 188 ? -7.402 -34 8.523 1 80.44 188 ILE B C 1
ATOM 4295 O O . ILE B 1 188 ? -7.352 -32.906 9.102 1 80.44 188 ILE B O 1
ATOM 4299 N N . MET B 1 189 ? -6.383 -34.625 8.086 1 82.75 189 MET B N 1
ATOM 4300 C CA . MET B 1 189 ? -5.055 -34.031 8.258 1 82.75 189 MET B CA 1
ATOM 4301 C C . MET B 1 189 ? -4.895 -32.781 7.398 1 82.75 189 MET B C 1
ATOM 4303 O O . MET B 1 189 ? -4.184 -31.844 7.781 1 82.75 189 MET B O 1
ATOM 4307 N N . ARG B 1 190 ? -5.543 -32.75 6.293 1 80.62 190 ARG B N 1
ATOM 4308 C CA . ARG B 1 190 ? -5.512 -31.547 5.445 1 80.62 190 ARG B CA 1
ATOM 4309 C C . ARG B 1 190 ? -6.195 -30.375 6.125 1 80.62 190 ARG B C 1
ATOM 4311 O O . ARG B 1 190 ? -5.758 -29.219 5.984 1 80.62 190 ARG B O 1
ATOM 4318 N N . GLN B 1 191 ? -7.242 -30.703 6.816 1 79.31 191 GLN B N 1
ATOM 4319 C CA . GLN B 1 191 ? -7.902 -29.641 7.578 1 79.31 191 GLN B CA 1
ATOM 4320 C C . GLN B 1 191 ? -6.984 -29.094 8.664 1 79.31 191 GLN B C 1
ATOM 4322 O O . GLN B 1 191 ? -6.941 -27.875 8.891 1 79.31 191 GLN B O 1
ATOM 4327 N N . LEU B 1 192 ? -6.328 -29.984 9.25 1 82.44 192 LEU B N 1
ATOM 4328 C CA . LEU B 1 192 ? -5.375 -29.562 10.273 1 82.44 192 LEU B CA 1
ATOM 4329 C C . LEU B 1 192 ? -4.25 -28.734 9.656 1 82.44 192 LEU B C 1
ATOM 4331 O O . LEU B 1 192 ? -3.812 -27.734 10.25 1 82.44 192 LEU B O 1
ATOM 4335 N N . GLU B 1 193 ? -3.803 -29.219 8.484 1 83.69 193 GLU B N 1
ATOM 4336 C CA . GLU B 1 193 ? -2.77 -28.484 7.77 1 83.69 193 GLU B CA 1
ATOM 4337 C C . GLU B 1 193 ? -3.234 -27.078 7.43 1 83.69 193 GLU B C 1
ATOM 4339 O O . GLU B 1 193 ? -2.453 -26.125 7.496 1 83.69 193 GLU B O 1
ATOM 4344 N N . ALA B 1 194 ? -4.492 -26.938 7.168 1 80.19 194 ALA B N 1
ATOM 4345 C CA . ALA B 1 194 ? -5.051 -25.625 6.84 1 80.19 194 ALA B CA 1
ATOM 4346 C C . ALA B 1 194 ? -5.059 -24.703 8.062 1 80.19 194 ALA B C 1
ATOM 4348 O O . ALA B 1 194 ? -4.77 -23.516 7.945 1 80.19 194 ALA B O 1
ATOM 4349 N N . ILE B 1 195 ? -5.289 -25.266 9.164 1 79.5 195 ILE B N 1
ATOM 4350 C CA . ILE B 1 195 ? -5.336 -24.5 10.406 1 79.5 195 ILE B CA 1
ATOM 4351 C C . ILE B 1 195 ? -3.92 -24.125 10.836 1 79.5 195 ILE B C 1
ATOM 4353 O O . ILE B 1 195 ? -3.697 -23.031 11.367 1 79.5 195 ILE B O 1
ATOM 4357 N N . LEU B 1 196 ? -3.033 -24.984 10.5 1 83.62 196 LEU B N 1
ATOM 4358 C CA . LEU B 1 196 ? -1.649 -24.766 10.898 1 83.62 196 LEU B CA 1
ATOM 4359 C C . LEU B 1 196 ? -0.844 -24.156 9.758 1 83.62 196 LEU B C 1
ATOM 4361 O O . LEU B 1 196 ? 0.294 -24.562 9.508 1 83.62 196 LEU B O 1
ATOM 4365 N N . PHE B 1 197 ? -1.531 -23.328 9.031 1 80.62 197 PHE B N 1
ATOM 4366 C CA . PHE B 1 197 ? -0.935 -22.672 7.875 1 80.62 197 PHE B CA 1
ATOM 4367 C C . PHE B 1 197 ? 0.376 -22 8.258 1 80.62 197 PHE B C 1
ATOM 4369 O O . PHE B 1 197 ? 1.172 -21.641 7.383 1 80.62 197 PHE B O 1
ATOM 4376 N N . VAL B 1 198 ? 0.664 -21.812 9.492 1 80.5 198 VAL B N 1
ATOM 4377 C CA . VAL B 1 198 ? 1.839 -21.109 10.008 1 80.5 198 VAL B CA 1
ATOM 4378 C C . VAL B 1 198 ? 3.045 -22.047 9.992 1 80.5 198 VAL B C 1
ATOM 4380 O O . VAL B 1 198 ? 4.184 -21.609 10.18 1 80.5 198 VAL B O 1
ATOM 4383 N N . LEU B 1 199 ? 2.822 -23.297 9.781 1 85.81 199 LEU B N 1
ATOM 4384 C CA . LEU B 1 199 ? 3.924 -24.25 9.773 1 85.81 199 LEU B CA 1
ATOM 4385 C C . LEU B 1 199 ? 4.48 -24.438 8.367 1 85.81 199 LEU B C 1
ATOM 4387 O O . LEU B 1 199 ? 3.73 -24.391 7.387 1 85.81 199 LEU B O 1
ATOM 4391 N N . PRO B 1 200 ? 5.781 -24.594 8.227 1 93 200 PRO B N 1
ATOM 4392 C CA . PRO B 1 200 ? 6.441 -24.844 6.941 1 93 200 PRO B CA 1
ATOM 4393 C C . PRO B 1 200 ? 6.344 -26.297 6.504 1 93 200 PRO B C 1
ATOM 4395 O O . PRO B 1 200 ? 7.305 -27.062 6.645 1 93 200 PRO B O 1
ATOM 4398 N N . LEU B 1 201 ? 5.207 -26.734 5.867 1 92.44 201 LEU B N 1
ATOM 4399 C CA . LEU B 1 201 ? 4.938 -28.141 5.59 1 92.44 201 LEU B CA 1
ATOM 4400 C C . LEU B 1 201 ? 4.973 -28.422 4.094 1 92.44 201 LEU B C 1
ATOM 4402 O O . LEU B 1 201 ? 5.047 -29.578 3.67 1 92.44 201 LEU B O 1
ATOM 4406 N N . GLN B 1 202 ? 4.934 -27.438 3.291 1 95 202 GLN B N 1
ATOM 4407 C CA . GLN B 1 202 ? 4.773 -27.625 1.853 1 95 202 GLN B CA 1
ATOM 4408 C C . GLN B 1 202 ? 6.125 -27.766 1.159 1 95 202 GLN B C 1
ATOM 4410 O O . GLN B 1 202 ? 7.172 -27.625 1.797 1 95 202 GLN B O 1
ATOM 4415 N N . ASN B 1 203 ? 6.082 -28.125 -0.107 1 97.12 203 ASN B N 1
ATOM 4416 C CA . ASN B 1 203 ? 7.34 -28.469 -0.76 1 97.12 203 ASN B CA 1
ATOM 4417 C C . ASN B 1 203 ? 7.266 -28.25 -2.27 1 97.12 203 ASN B C 1
ATOM 4419 O O . ASN B 1 203 ? 6.23 -27.844 -2.791 1 97.12 203 ASN B O 1
ATOM 4423 N N . VAL B 1 204 ? 8.414 -28.391 -2.906 1 98.69 204 VAL B N 1
ATOM 4424 C CA . VAL B 1 204 ? 8.562 -28.344 -4.355 1 98.69 204 VAL B CA 1
ATOM 4425 C C . VAL B 1 204 ? 9.109 -29.688 -4.867 1 98.69 204 VAL B C 1
ATOM 4427 O O . VAL B 1 204 ? 10.023 -30.25 -4.266 1 98.69 204 VAL B O 1
ATOM 4430 N N . VAL B 1 205 ? 8.5 -30.203 -5.938 1 98.56 205 VAL B N 1
ATOM 4431 C CA . VAL B 1 205 ? 8.914 -31.453 -6.566 1 98.56 205 VAL B CA 1
ATOM 4432 C C . VAL B 1 205 ? 9.523 -31.172 -7.938 1 98.56 205 VAL B C 1
ATOM 4434 O O . VAL B 1 205 ? 8.977 -30.375 -8.711 1 98.56 205 VAL B O 1
ATOM 4437 N N . TYR B 1 206 ? 10.664 -31.75 -8.141 1 98.88 206 TYR B N 1
ATOM 4438 C CA . TYR B 1 206 ? 11.195 -31.812 -9.5 1 98.88 206 TYR B CA 1
ATOM 4439 C C . TYR B 1 206 ? 10.789 -33.125 -10.18 1 98.88 206 TYR B C 1
ATOM 4441 O O . TYR B 1 206 ? 11.016 -34.219 -9.641 1 98.88 206 TYR B O 1
ATOM 4449 N N . PHE B 1 207 ? 10.141 -33 -11.32 1 98.81 207 PHE B N 1
ATOM 4450 C CA . PHE B 1 207 ? 9.781 -34.156 -12.148 1 98.81 207 PHE B CA 1
ATOM 4451 C C . PHE B 1 207 ? 10.719 -34.281 -13.344 1 98.81 207 PHE B C 1
ATOM 4453 O O . PHE B 1 207 ? 10.844 -33.344 -14.141 1 98.81 207 PHE B O 1
ATOM 4460 N N . ASP B 1 208 ? 11.359 -35.438 -13.578 1 98.31 208 ASP B N 1
ATOM 4461 C CA . ASP B 1 208 ? 12.414 -35.594 -14.57 1 98.31 208 ASP B CA 1
ATOM 4462 C C . ASP B 1 208 ? 11.883 -36.281 -15.828 1 98.31 208 ASP B C 1
ATOM 4464 O O . ASP B 1 208 ? 12.664 -36.75 -16.672 1 98.31 208 ASP B O 1
ATOM 4468 N N . GLY B 1 209 ? 10.617 -36.406 -15.953 1 97.31 209 GLY B N 1
ATOM 4469 C CA . GLY B 1 209 ? 10 -37.094 -17.062 1 97.31 209 GLY B CA 1
ATOM 4470 C C . GLY B 1 209 ? 9.508 -38.5 -16.703 1 97.31 209 GLY B C 1
ATOM 4471 O O . GLY B 1 209 ? 8.672 -39.062 -17.406 1 97.31 209 GLY B O 1
ATOM 4472 N N . LYS B 1 210 ? 10.031 -38.938 -15.562 1 97.19 210 LYS B N 1
ATOM 4473 C CA . LYS B 1 210 ? 9.664 -40.281 -15.133 1 97.19 210 LYS B CA 1
ATOM 4474 C C . LYS B 1 210 ? 9.211 -40.312 -13.68 1 97.19 210 LYS B C 1
ATOM 4476 O O . LYS B 1 210 ? 8.25 -41 -13.328 1 97.19 210 LYS B O 1
ATOM 4481 N N . ALA B 1 211 ? 9.852 -39.594 -12.93 1 97.75 211 ALA B N 1
ATOM 4482 C CA . ALA B 1 211 ? 9.555 -39.594 -11.5 1 97.75 211 ALA B CA 1
ATOM 4483 C C . ALA B 1 211 ? 9.789 -38.25 -10.875 1 97.75 211 ALA B C 1
ATOM 4485 O O . ALA B 1 211 ? 10.609 -37.469 -11.352 1 97.75 211 ALA B O 1
ATOM 4486 N N . GLY B 1 212 ? 9.031 -38.062 -9.789 1 98 212 GLY B N 1
ATOM 4487 C CA . GLY B 1 212 ? 9.18 -36.844 -9.031 1 98 212 GLY B CA 1
ATOM 4488 C C . GLY B 1 212 ? 10.078 -37 -7.82 1 98 212 GLY B C 1
ATOM 4489 O O . GLY B 1 212 ? 10.086 -38.031 -7.168 1 98 212 GLY B O 1
ATOM 4490 N N . THR B 1 213 ? 10.867 -35.969 -7.539 1 98.56 213 THR B N 1
ATOM 4491 C CA . THR B 1 213 ? 11.719 -35.875 -6.352 1 98.56 213 THR B CA 1
ATOM 4492 C C . THR B 1 213 ? 11.5 -34.562 -5.625 1 98.56 213 THR B C 1
ATOM 4494 O O . THR B 1 213 ? 11.523 -33.5 -6.242 1 98.56 213 THR B O 1
ATOM 4497 N N . VAL B 1 214 ? 11.234 -34.688 -4.305 1 98.12 214 VAL B N 1
ATOM 4498 C CA . VAL B 1 214 ? 11.125 -33.469 -3.518 1 98.12 214 VAL B CA 1
ATOM 4499 C C . VAL B 1 214 ? 12.477 -32.75 -3.465 1 98.12 214 VAL B C 1
ATOM 4501 O O . VAL B 1 214 ? 13.469 -33.344 -3.006 1 98.12 214 VAL B O 1
ATOM 4504 N N . VAL B 1 215 ? 12.516 -31.484 -3.871 1 98.75 215 VAL B N 1
ATOM 4505 C CA . VAL B 1 215 ? 13.797 -30.797 -3.959 1 98.75 215 VAL B CA 1
ATOM 4506 C C . VAL B 1 215 ? 13.844 -29.641 -2.949 1 98.75 215 VAL B C 1
ATOM 4508 O O . VAL B 1 215 ? 14.922 -29.172 -2.592 1 98.75 215 VAL B O 1
ATOM 4511 N N . LEU B 1 216 ? 12.773 -29.094 -2.57 1 98.38 216 LEU B N 1
ATOM 4512 C CA . LEU B 1 216 ? 12.633 -28.156 -1.471 1 98.38 216 LEU B CA 1
ATOM 4513 C C . LEU B 1 216 ? 11.562 -28.625 -0.486 1 98.38 216 LEU B C 1
ATOM 4515 O O . LEU B 1 216 ? 10.523 -29.141 -0.894 1 98.38 216 LEU B O 1
ATOM 4519 N N . SER B 1 217 ? 11.82 -28.547 0.8 1 96.94 217 SER B N 1
ATOM 4520 C CA . SER B 1 217 ? 10.875 -28.859 1.86 1 96.94 217 SER B CA 1
ATOM 4521 C C . SER B 1 217 ? 10.836 -27.766 2.918 1 96.94 217 SER B C 1
ATOM 4523 O O . SER B 1 217 ? 11.664 -26.844 2.9 1 96.94 217 SER B O 1
ATOM 4525 N N . GLY B 1 218 ? 9.82 -27.812 3.766 1 96.25 218 GLY B N 1
ATOM 4526 C CA . GLY B 1 218 ? 9.727 -26.828 4.836 1 96.25 218 GLY B CA 1
ATOM 4527 C C . GLY B 1 218 ? 9.328 -25.453 4.348 1 96.25 218 GLY B C 1
ATOM 4528 O O . GLY B 1 218 ? 9.922 -24.453 4.754 1 96.25 218 GLY B O 1
ATOM 4529 N N . LYS B 1 219 ? 8.461 -25.391 3.432 1 96.56 219 LYS B N 1
ATOM 4530 C CA . LYS B 1 219 ? 8.031 -24.109 2.859 1 96.56 219 LYS B CA 1
ATOM 4531 C C . LYS B 1 219 ? 6.66 -23.703 3.387 1 96.56 219 LYS B C 1
ATOM 4533 O O . LYS B 1 219 ? 5.855 -24.562 3.764 1 96.56 219 LYS B O 1
ATOM 4538 N N . TYR B 1 220 ? 6.41 -22.438 3.494 1 95.25 220 TYR B N 1
ATOM 4539 C CA . TYR B 1 220 ? 5.164 -21.875 4.012 1 95.25 220 TYR B CA 1
ATOM 4540 C C . TYR B 1 220 ? 4.172 -21.625 2.883 1 95.25 220 TYR B C 1
ATOM 4542 O O . TYR B 1 220 ? 4.129 -20.516 2.326 1 95.25 220 TYR B O 1
ATOM 4550 N N . GLY B 1 221 ? 3.371 -22.625 2.58 1 94.44 221 GLY B N 1
ATOM 4551 C CA . GLY B 1 221 ? 2.383 -22.438 1.528 1 94.44 221 GLY B CA 1
ATOM 4552 C C . GLY B 1 221 ? 3.002 -22.234 0.158 1 94.44 221 GLY B C 1
ATOM 4553 O O . GLY B 1 221 ? 2.779 -21.203 -0.484 1 94.44 221 GLY B O 1
ATOM 4554 N N . ALA B 1 222 ? 3.773 -23.219 -0.29 1 96.75 222 ALA B N 1
ATOM 4555 C CA . ALA B 1 222 ? 4.387 -23.172 -1.614 1 96.75 222 ALA B CA 1
ATOM 4556 C C . ALA B 1 222 ? 3.33 -23 -2.701 1 96.75 222 ALA B C 1
ATOM 4558 O O . ALA B 1 222 ? 2.406 -23.797 -2.812 1 96.75 222 ALA B O 1
ATOM 4559 N N . ASN B 1 223 ? 3.484 -21.938 -3.436 1 97.12 223 ASN B N 1
ATOM 4560 C CA . ASN B 1 223 ? 2.48 -21.547 -4.426 1 97.12 223 ASN B CA 1
ATOM 4561 C C . ASN B 1 223 ? 3.119 -21.203 -5.766 1 97.12 223 ASN B C 1
ATOM 4563 O O . ASN B 1 223 ? 3.691 -22.062 -6.43 1 97.12 223 ASN B O 1
ATOM 4567 N N . GLY B 1 224 ? 3.186 -19.938 -6.121 1 98.75 224 GLY B N 1
ATOM 4568 C CA . GLY B 1 224 ? 3.762 -19.547 -7.395 1 98.75 224 GLY B CA 1
ATOM 4569 C C . GLY B 1 224 ? 5.211 -19.953 -7.555 1 98.75 224 GLY B C 1
ATOM 4570 O O . GLY B 1 224 ? 6 -19.844 -6.613 1 98.75 224 GLY B O 1
ATOM 4571 N N . ILE B 1 225 ? 5.523 -20.438 -8.734 1 98.94 225 ILE B N 1
ATOM 4572 C CA . ILE B 1 225 ? 6.883 -20.844 -9.07 1 98.94 225 ILE B CA 1
ATOM 4573 C C . ILE B 1 225 ? 7.188 -20.484 -10.523 1 98.94 225 ILE B C 1
ATOM 4575 O O . ILE B 1 225 ? 6.312 -20.578 -11.391 1 98.94 225 ILE B O 1
ATOM 4579 N N . ASN B 1 226 ? 8.32 -20.031 -10.766 1 98.88 226 ASN B N 1
ATOM 4580 C CA . ASN B 1 226 ? 8.812 -19.719 -12.109 1 98.88 226 ASN B CA 1
ATOM 4581 C C . ASN B 1 226 ? 10.344 -19.703 -12.148 1 98.88 226 ASN B C 1
ATOM 4583 O O . ASN B 1 226 ? 11 -20.016 -11.156 1 98.88 226 ASN B O 1
ATOM 4587 N N . ALA B 1 227 ? 10.891 -19.531 -13.328 1 98.81 227 ALA B N 1
ATOM 4588 C CA . ALA B 1 227 ? 12.336 -19.531 -13.508 1 98.81 227 ALA B CA 1
ATOM 4589 C C . ALA B 1 227 ? 12.789 -18.312 -14.312 1 98.81 227 ALA B C 1
ATOM 4591 O O . ALA B 1 227 ? 12 -17.734 -15.062 1 98.81 227 ALA B O 1
ATOM 4592 N N . SER B 1 228 ? 14.062 -17.984 -14.055 1 98.44 228 SER B N 1
ATOM 4593 C CA . SER B 1 228 ? 14.641 -16.922 -14.867 1 98.44 228 SER B CA 1
ATOM 4594 C C . SER B 1 228 ? 14.641 -17.297 -16.344 1 98.44 228 SER B C 1
ATOM 4596 O O . SER B 1 228 ? 14.594 -18.484 -16.688 1 98.44 228 SER B O 1
ATOM 4598 N N . PRO B 1 229 ? 14.711 -16.312 -17.203 1 96.31 229 PRO B N 1
ATOM 4599 C CA . PRO B 1 229 ? 14.648 -16.594 -18.641 1 96.31 229 PRO B CA 1
ATOM 4600 C C . PRO B 1 229 ? 15.742 -17.562 -19.094 1 96.31 229 PRO B C 1
ATOM 4602 O O . PRO B 1 229 ? 15.516 -18.375 -19.984 1 96.31 229 PRO B O 1
ATOM 4605 N N . ASP B 1 230 ? 16.922 -17.516 -18.484 1 96.31 230 ASP B N 1
ATOM 4606 C CA . ASP B 1 230 ? 18.031 -18.375 -18.875 1 96.31 230 ASP B CA 1
ATOM 4607 C C . ASP B 1 230 ? 18.016 -19.688 -18.078 1 96.31 230 ASP B C 1
ATOM 4609 O O . ASP B 1 230 ? 18.906 -20.516 -18.203 1 96.31 230 ASP B O 1
ATOM 4613 N N . LYS B 1 231 ? 17.031 -19.844 -17.219 1 96.94 231 LYS B N 1
ATOM 4614 C CA . LYS B 1 231 ? 16.781 -21.062 -16.438 1 96.94 231 LYS B CA 1
ATOM 4615 C C . LYS B 1 231 ? 17.922 -21.328 -15.453 1 96.94 231 LYS B C 1
ATOM 4617 O O . LYS B 1 231 ? 18.156 -22.469 -15.07 1 96.94 231 LYS B O 1
ATOM 4622 N N . LYS B 1 232 ? 18.562 -20.266 -15.023 1 98.31 232 LYS B N 1
ATOM 4623 C CA . LYS B 1 232 ? 19.641 -20.406 -14.047 1 98.31 232 LYS B CA 1
ATOM 4624 C C . LYS B 1 232 ? 19.109 -20.25 -12.625 1 98.31 232 LYS B C 1
ATOM 4626 O O . LYS B 1 232 ? 19.75 -20.703 -11.672 1 98.31 232 LYS B O 1
ATOM 4631 N N . TYR B 1 233 ? 18 -19.609 -12.484 1 98.81 233 TYR B N 1
ATOM 4632 C CA . TYR B 1 233 ? 17.422 -19.359 -11.172 1 98.81 233 TYR B CA 1
ATOM 4633 C C . TYR B 1 233 ? 15.969 -19.797 -11.117 1 98.81 233 TYR B C 1
ATOM 4635 O O . TYR B 1 233 ? 15.227 -19.656 -12.094 1 98.81 233 TYR B O 1
ATOM 4643 N N . LEU B 1 234 ? 15.57 -20.359 -9.977 1 98.88 234 LEU B N 1
ATOM 4644 C CA . LEU B 1 234 ? 14.195 -20.719 -9.648 1 98.88 234 LEU B CA 1
ATOM 4645 C C . LEU B 1 234 ? 13.617 -19.75 -8.617 1 98.88 234 LEU B C 1
ATOM 4647 O O . LEU B 1 234 ? 14.281 -19.422 -7.637 1 98.88 234 LEU B O 1
ATOM 4651 N N . TYR B 1 235 ? 12.453 -19.25 -8.844 1 98.94 235 TYR B N 1
ATOM 4652 C CA . TYR B 1 235 ? 11.758 -18.359 -7.926 1 98.94 235 TYR B CA 1
ATOM 4653 C C . TYR B 1 235 ? 10.547 -19.047 -7.309 1 98.94 235 TYR B C 1
ATOM 4655 O O . TYR B 1 235 ? 9.758 -19.672 -8.016 1 98.94 235 TYR B O 1
ATOM 4663 N N . LEU B 1 236 ? 10.414 -18.953 -6.016 1 98.94 236 LEU B N 1
ATOM 4664 C CA . LEU B 1 236 ? 9.305 -19.578 -5.301 1 98.94 236 LEU B CA 1
ATOM 4665 C C . LEU B 1 236 ? 8.586 -18.562 -4.414 1 98.94 236 LEU B C 1
ATOM 4667 O O . LEU B 1 236 ? 9.227 -17.844 -3.645 1 98.94 236 LEU B O 1
ATOM 4671 N N . MET B 1 237 ? 7.34 -18.5 -4.559 1 98.81 237 MET B N 1
ATOM 4672 C CA . MET B 1 237 ? 6.512 -17.688 -3.67 1 98.81 237 MET B CA 1
ATOM 4673 C C . MET B 1 237 ? 5.953 -18.531 -2.527 1 98.81 237 MET B C 1
ATOM 4675 O O . MET B 1 237 ? 5.219 -19.484 -2.762 1 98.81 237 MET B O 1
ATOM 4679 N N . GLU B 1 238 ? 6.293 -18.25 -1.324 1 98.06 238 GLU B N 1
ATOM 4680 C CA . GLU B 1 238 ? 5.633 -18.781 -0.136 1 98.06 238 GLU B CA 1
ATOM 4681 C C . GLU B 1 238 ? 4.523 -17.844 0.345 1 98.06 238 GLU B C 1
ATOM 4683 O O . GLU B 1 238 ? 4.785 -16.906 1.096 1 98.06 238 GLU B O 1
ATOM 4688 N N . VAL B 1 239 ? 3.342 -18.172 0.01 1 96.88 239 VAL B N 1
ATOM 4689 C CA . VAL B 1 239 ? 2.213 -17.266 0.186 1 96.88 239 VAL B CA 1
ATOM 4690 C C . VAL B 1 239 ? 1.972 -17.016 1.674 1 96.88 239 VAL B C 1
ATOM 4692 O O . VAL B 1 239 ? 1.733 -15.883 2.094 1 96.88 239 VAL B O 1
ATOM 4695 N N . ASN B 1 240 ? 2.109 -18.047 2.52 1 94.81 240 ASN B N 1
ATOM 4696 C CA . ASN B 1 240 ? 1.781 -17.922 3.936 1 94.81 240 ASN B CA 1
ATOM 4697 C C . ASN B 1 240 ? 2.818 -17.094 4.68 1 94.81 240 ASN B C 1
ATOM 4699 O O . ASN B 1 240 ? 2.572 -16.641 5.801 1 94.81 240 ASN B O 1
ATOM 4703 N N . LYS B 1 241 ? 3.965 -16.891 4.098 1 95.56 241 LYS B N 1
ATOM 4704 C CA . LYS B 1 241 ? 5.023 -16.109 4.715 1 95.56 241 LYS B CA 1
ATOM 4705 C C . LYS B 1 241 ? 5.262 -14.805 3.943 1 95.56 241 LYS B C 1
ATOM 4707 O O . LYS B 1 241 ? 6.172 -14.047 4.266 1 95.56 241 LYS B O 1
ATOM 4712 N N . LYS B 1 242 ? 4.523 -14.656 2.922 1 97.94 242 LYS B N 1
ATOM 4713 C CA . LYS B 1 242 ? 4.664 -13.469 2.078 1 97.94 242 LYS B CA 1
ATOM 4714 C C . LYS B 1 242 ? 6.102 -13.312 1.594 1 97.94 242 LYS B C 1
ATOM 4716 O O . LYS B 1 242 ? 6.617 -12.195 1.526 1 97.94 242 LYS B O 1
ATOM 4721 N N . ARG B 1 243 ? 6.766 -14.453 1.241 1 98.06 243 ARG B N 1
ATOM 4722 C CA . ARG B 1 243 ? 8.203 -14.445 0.967 1 98.06 243 ARG B CA 1
ATOM 4723 C C . ARG B 1 243 ? 8.492 -14.977 -0.432 1 98.06 243 ARG B C 1
ATOM 4725 O O . ARG B 1 243 ? 8.047 -16.078 -0.792 1 98.06 243 ARG B O 1
ATOM 4732 N N . LEU B 1 244 ? 9.172 -14.203 -1.21 1 98.81 244 LEU B N 1
ATOM 4733 C CA . LEU B 1 244 ? 9.742 -14.602 -2.492 1 98.81 244 LEU B CA 1
ATOM 4734 C C . LEU B 1 244 ? 11.195 -15.031 -2.332 1 98.81 244 LEU B C 1
ATOM 4736 O O . LEU B 1 244 ? 12 -14.305 -1.747 1 98.81 244 LEU B O 1
ATOM 4740 N N . THR B 1 245 ? 11.539 -16.188 -2.801 1 98.88 245 THR B N 1
ATOM 4741 C CA . THR B 1 245 ? 12.906 -16.672 -2.678 1 98.88 245 THR B CA 1
ATOM 4742 C C . THR B 1 245 ? 13.477 -17.031 -4.047 1 98.88 245 THR B C 1
ATOM 4744 O O . THR B 1 245 ? 12.781 -17.594 -4.895 1 98.88 245 THR B O 1
ATOM 4747 N N . SER B 1 246 ? 14.719 -16.688 -4.211 1 98.88 246 SER B N 1
ATOM 4748 C CA . SER B 1 246 ? 15.484 -17.031 -5.398 1 98.88 246 SER B CA 1
ATOM 4749 C C . SER B 1 246 ? 16.484 -18.156 -5.098 1 98.88 246 SER B C 1
ATOM 4751 O O . SER B 1 246 ? 17.219 -18.094 -4.109 1 98.88 246 SER B O 1
ATOM 4753 N N . TYR B 1 247 ? 16.484 -19.172 -5.926 1 98.88 247 TYR B N 1
ATOM 4754 C CA . TYR B 1 247 ? 17.422 -20.281 -5.84 1 98.88 247 TYR B CA 1
ATOM 4755 C C . TYR B 1 247 ? 18.25 -20.375 -7.113 1 98.88 247 TYR B C 1
ATOM 4757 O O . TYR B 1 247 ? 17.719 -20.328 -8.219 1 98.88 247 TYR B O 1
ATOM 4765 N N . ARG B 1 248 ? 19.5 -20.562 -6.961 1 98.81 248 ARG B N 1
ATOM 4766 C CA . ARG B 1 248 ? 20.328 -20.969 -8.102 1 98.81 248 ARG B CA 1
ATOM 4767 C C . ARG B 1 248 ? 20.156 -22.453 -8.398 1 98.81 248 ARG B C 1
ATOM 4769 O O . ARG B 1 248 ? 20.219 -23.281 -7.492 1 98.81 248 ARG B O 1
ATOM 4776 N N . ILE B 1 249 ? 19.969 -22.75 -9.68 1 98.69 249 ILE B N 1
ATOM 4777 C CA . ILE B 1 249 ? 19.875 -24.156 -10.109 1 98.69 249 ILE B CA 1
ATOM 4778 C C . ILE B 1 249 ? 21.266 -24.688 -10.43 1 98.69 249 ILE B C 1
ATOM 4780 O O . ILE B 1 249 ? 21.734 -24.609 -11.57 1 98.69 249 ILE B O 1
ATOM 4784 N N . GLU B 1 250 ? 21.875 -25.312 -9.492 1 98.38 250 GLU B N 1
ATOM 4785 C CA . GLU B 1 250 ? 23.172 -25.922 -9.75 1 98.38 250 GLU B CA 1
ATOM 4786 C C . GLU B 1 250 ? 23.031 -27.203 -10.586 1 98.38 250 GLU B C 1
ATOM 4788 O O . GLU B 1 250 ? 23.828 -27.453 -11.477 1 98.38 250 GLU B O 1
ATOM 4793 N N . SER B 1 251 ? 22.062 -27.969 -10.203 1 98 251 SER B N 1
ATOM 4794 C CA . SER B 1 251 ? 21.516 -29.094 -10.945 1 98 251 SER B CA 1
ATOM 4795 C C . SER B 1 251 ? 20.016 -29.234 -10.68 1 98 251 SER B C 1
ATOM 4797 O O . SER B 1 251 ? 19.484 -28.625 -9.75 1 98 251 SER B O 1
ATOM 4799 N N . PRO B 1 252 ? 19.359 -29.953 -11.484 1 97.56 252 PRO B N 1
ATOM 4800 C CA . PRO B 1 252 ? 17.906 -30.047 -11.297 1 97.56 252 PRO B CA 1
ATOM 4801 C C . PRO B 1 252 ? 17.531 -30.438 -9.867 1 97.56 252 PRO B C 1
ATOM 4803 O O . PRO B 1 252 ? 16.5 -30 -9.359 1 97.56 252 PRO B O 1
ATOM 4806 N N . LEU B 1 253 ? 18.359 -31.219 -9.258 1 98.25 253 LEU B N 1
ATOM 4807 C CA . LEU B 1 253 ? 18.016 -31.719 -7.934 1 98.25 253 LEU B CA 1
ATOM 4808 C C . LEU B 1 253 ? 18.703 -30.906 -6.848 1 98.25 253 LEU B C 1
ATOM 4810 O O . LEU B 1 253 ? 18.5 -31.141 -5.656 1 98.25 253 LEU B O 1
ATOM 4814 N N . ASN B 1 254 ? 19.547 -29.938 -7.227 1 98.38 254 ASN B N 1
ATOM 4815 C CA . ASN B 1 254 ? 20.297 -29.141 -6.27 1 98.38 254 ASN B CA 1
ATOM 4816 C C . ASN B 1 254 ? 20.016 -27.641 -6.434 1 98.38 254 ASN B C 1
ATOM 4818 O O . ASN B 1 254 ? 20.594 -26.984 -7.297 1 98.38 254 ASN B O 1
ATOM 4822 N N . LEU B 1 255 ? 19.172 -27.141 -5.578 1 98.69 255 LEU B N 1
ATOM 4823 C CA . LEU B 1 255 ? 18.781 -25.734 -5.547 1 98.69 255 LEU B CA 1
ATOM 4824 C C . LEU B 1 255 ? 19.453 -25.016 -4.375 1 98.69 255 LEU B C 1
ATOM 4826 O O . LEU B 1 255 ? 19.312 -25.438 -3.225 1 98.69 255 LEU B O 1
ATOM 4830 N N . VAL B 1 256 ? 20.141 -23.859 -4.68 1 98.44 256 VAL B N 1
ATOM 4831 C CA . VAL B 1 256 ? 20.875 -23.125 -3.658 1 98.44 256 VAL B CA 1
ATOM 4832 C C . VAL B 1 256 ? 20.219 -21.75 -3.457 1 98.44 256 VAL B C 1
ATOM 4834 O O . VAL B 1 256 ? 20.109 -20.969 -4.398 1 98.44 256 VAL B O 1
ATOM 4837 N N . PRO B 1 257 ? 19.781 -21.469 -2.26 1 98.19 257 PRO B N 1
ATOM 4838 C CA . PRO B 1 257 ? 19.172 -20.156 -2.037 1 98.19 257 PRO B CA 1
ATOM 4839 C C . PRO B 1 257 ? 20.125 -19 -2.32 1 98.19 257 PRO B C 1
ATOM 4841 O O . PRO B 1 257 ? 21.312 -19.078 -1.967 1 98.19 257 PRO B O 1
ATOM 4844 N N . VAL B 1 258 ? 19.641 -17.984 -2.975 1 98.38 258 VAL B N 1
ATOM 4845 C CA . VAL B 1 258 ? 20.438 -16.828 -3.377 1 98.38 258 VAL B CA 1
ATOM 4846 C C . VAL B 1 258 ? 19.938 -15.578 -2.641 1 98.38 258 VAL B C 1
ATOM 4848 O O . VAL B 1 258 ? 20.75 -14.766 -2.182 1 98.38 258 VAL B O 1
ATOM 4851 N N . ASP B 1 259 ? 18.672 -15.328 -2.623 1 98.5 259 ASP B N 1
ATOM 4852 C CA . ASP B 1 259 ? 18.078 -14.125 -2.051 1 98.5 259 ASP B CA 1
ATOM 4853 C C . ASP B 1 259 ? 16.625 -14.375 -1.64 1 98.5 259 ASP B C 1
ATOM 4855 O O . ASP B 1 259 ? 16.016 -15.367 -2.055 1 98.5 259 ASP B O 1
ATOM 4859 N N . 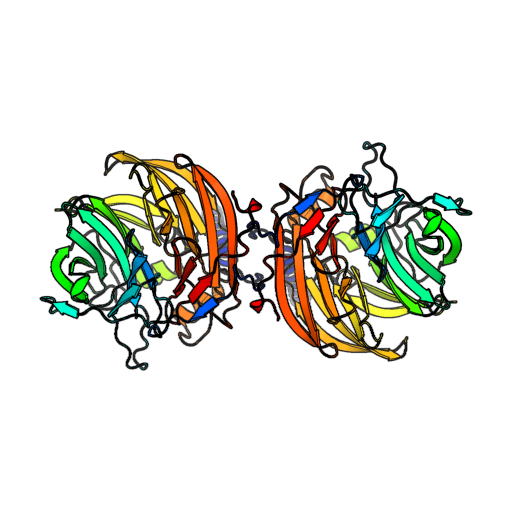GLU B 1 260 ? 16.141 -13.664 -0.753 1 98.62 260 GLU B N 1
ATOM 4860 C CA . GLU B 1 260 ? 14.742 -13.688 -0.33 1 98.62 260 GLU B CA 1
ATOM 4861 C C . GLU B 1 260 ? 14.195 -12.273 -0.146 1 98.62 260 GLU B C 1
ATOM 4863 O O . GLU B 1 260 ? 14.953 -11.344 0.15 1 98.62 260 GLU B O 1
ATOM 4868 N N . LYS B 1 261 ? 12.922 -12.094 -0.345 1 98.12 261 LYS B N 1
ATOM 4869 C CA . LYS B 1 261 ? 12.266 -10.797 -0.196 1 98.12 261 LYS B CA 1
ATOM 4870 C C . LYS B 1 261 ? 10.859 -10.953 0.363 1 98.12 261 LYS B C 1
ATOM 4872 O O . LYS B 1 261 ? 10.062 -11.742 -0.147 1 98.12 261 LYS B O 1
ATOM 4877 N N . ASN B 1 262 ? 10.578 -10.219 1.443 1 98.31 262 ASN B N 1
ATOM 4878 C CA . ASN B 1 262 ? 9.219 -10.117 1.955 1 98.31 262 ASN B CA 1
ATOM 4879 C C . ASN B 1 262 ? 8.391 -9.117 1.152 1 98.31 262 ASN B C 1
ATOM 4881 O O . ASN B 1 262 ? 8.758 -7.945 1.039 1 98.31 262 ASN B O 1
ATOM 4885 N N . LEU B 1 263 ? 7.273 -9.523 0.627 1 98.19 263 LEU B N 1
ATOM 4886 C CA . LEU B 1 263 ? 6.48 -8.641 -0.222 1 98.19 263 LEU B CA 1
ATOM 4887 C C . LEU B 1 263 ? 5.328 -8.031 0.561 1 98.19 263 LEU B C 1
ATOM 4889 O O . LEU B 1 263 ? 4.598 -7.18 0.038 1 98.19 263 LEU B O 1
ATOM 4893 N N . GLY B 1 264 ? 5.125 -8.469 1.77 1 97.75 264 GLY B N 1
ATOM 4894 C CA . GLY B 1 264 ? 4.125 -7.875 2.639 1 97.75 264 GLY B CA 1
ATOM 4895 C C . GLY B 1 264 ? 2.701 -8.172 2.199 1 97.75 264 GLY B C 1
ATOM 4896 O O . GLY B 1 264 ? 1.756 -7.539 2.68 1 97.75 264 GLY B O 1
ATOM 4897 N N . SER B 1 265 ? 2.508 -9 1.272 1 98.38 265 SER B N 1
ATOM 4898 C CA . SER B 1 265 ? 1.212 -9.383 0.724 1 98.38 265 SER B CA 1
ATOM 4899 C C . SER B 1 265 ? 1.179 -10.867 0.374 1 98.38 265 SER B C 1
ATOM 4901 O O . SER B 1 265 ? 2.225 -11.484 0.161 1 98.38 265 SER B O 1
ATOM 4903 N N . LEU B 1 266 ? 0.001 -11.43 0.379 1 98.19 266 LEU B N 1
ATOM 4904 C CA . LEU B 1 266 ? -0.149 -12.82 -0.028 1 98.19 266 LEU B CA 1
ATOM 4905 C C . LEU B 1 266 ? -0.127 -12.945 -1.548 1 98.19 266 LEU B C 1
ATOM 4907 O O . LEU B 1 266 ? -1.181 -13.031 -2.182 1 98.19 266 LEU B O 1
ATOM 4911 N N . CYS B 1 267 ? 1.078 -13.062 -2.057 1 98.75 267 CYS B N 1
ATOM 4912 C CA . CYS B 1 267 ? 1.23 -13.117 -3.506 1 98.75 267 CYS B CA 1
ATOM 4913 C C . CYS B 1 267 ? 1.08 -14.547 -4.012 1 98.75 267 CYS B C 1
ATOM 4915 O O . CYS B 1 267 ? 1.527 -15.492 -3.359 1 98.75 267 CYS B O 1
ATOM 4917 N N . ASP B 1 268 ? 0.497 -14.68 -5.184 1 98.12 268 ASP B N 1
ATOM 4918 C CA . ASP B 1 268 ? 0.068 -15.969 -5.715 1 98.12 268 ASP B CA 1
ATOM 4919 C C . ASP B 1 268 ? 0.99 -16.438 -6.84 1 98.12 268 ASP B C 1
ATOM 4921 O O . ASP B 1 268 ? 2.156 -16.75 -6.602 1 98.12 268 ASP B O 1
ATOM 4925 N N . ASN B 1 269 ? 0.604 -16.328 -8.117 1 98.81 269 ASN B N 1
ATOM 4926 C CA . ASN B 1 269 ? 1.411 -16.844 -9.219 1 98.81 269 ASN B CA 1
ATOM 4927 C C . ASN B 1 269 ? 2.467 -15.828 -9.664 1 98.81 269 ASN B C 1
ATOM 4929 O O . ASN B 1 269 ? 2.295 -14.625 -9.469 1 98.81 269 ASN B O 1
ATOM 4933 N N . LEU B 1 270 ? 3.564 -16.344 -10.203 1 98.81 270 LEU B N 1
ATOM 4934 C CA . LEU B 1 270 ? 4.688 -15.523 -10.648 1 98.81 270 LEU B CA 1
ATOM 4935 C C . LEU B 1 270 ? 4.809 -15.547 -12.172 1 98.81 270 LEU B C 1
ATOM 4937 O O . LEU B 1 270 ? 4.742 -16.609 -12.789 1 98.81 270 LEU B O 1
ATOM 4941 N N . ASP B 1 271 ? 4.938 -14.445 -12.703 1 98.44 271 ASP B N 1
ATOM 4942 C CA . ASP B 1 271 ? 5.348 -14.328 -14.094 1 98.44 271 ASP B CA 1
ATOM 4943 C C . ASP B 1 271 ? 6.688 -13.602 -14.219 1 98.44 271 ASP B C 1
ATOM 4945 O O . ASP B 1 271 ? 6.953 -12.648 -13.484 1 98.44 271 ASP B O 1
ATOM 4949 N N . VAL B 1 272 ? 7.531 -14.109 -15.07 1 97.88 272 VAL B N 1
ATOM 4950 C CA . VAL B 1 272 ? 8.844 -13.508 -15.297 1 97.88 272 VAL B CA 1
ATOM 4951 C C . VAL B 1 272 ? 8.891 -12.867 -16.672 1 97.88 272 VAL B C 1
ATOM 4953 O O . VAL B 1 272 ? 8.695 -13.547 -17.688 1 97.88 272 VAL B O 1
ATOM 4956 N N . ASP B 1 273 ? 9.133 -11.609 -16.688 1 94.88 273 ASP B N 1
ATOM 4957 C CA . ASP B 1 273 ? 9.297 -10.906 -17.953 1 94.88 273 ASP B CA 1
ATOM 4958 C C . ASP B 1 273 ? 10.492 -11.453 -18.734 1 94.88 273 ASP B C 1
ATOM 4960 O O . ASP B 1 273 ? 11.625 -11.398 -18.266 1 94.88 273 ASP B O 1
ATOM 4964 N N . PRO B 1 274 ? 10.281 -11.891 -19.922 1 94.25 274 PRO B N 1
ATOM 4965 C CA . PRO B 1 274 ? 11.375 -12.539 -20.656 1 94.25 274 PRO B CA 1
ATOM 4966 C C . PRO B 1 274 ? 12.484 -11.57 -21.031 1 94.25 274 PRO B C 1
ATOM 4968 O O . PRO B 1 274 ? 13.617 -11.992 -21.281 1 94.25 274 PRO B O 1
ATOM 4971 N N . GLU B 1 275 ? 12.234 -10.297 -21.047 1 90.56 275 GLU B N 1
ATOM 4972 C CA . GLU B 1 275 ? 13.234 -9.32 -21.453 1 90.56 275 GLU B CA 1
ATOM 4973 C C . GLU B 1 275 ? 14.023 -8.805 -20.25 1 90.56 275 GLU B C 1
ATOM 4975 O O . GLU B 1 275 ? 15.258 -8.914 -20.219 1 90.56 275 GLU B O 1
ATOM 4980 N N . SER B 1 276 ? 13.328 -8.352 -19.219 1 90.75 276 SER B N 1
ATOM 4981 C CA . SER B 1 276 ? 14.008 -7.715 -18.109 1 90.75 276 SER B CA 1
ATOM 4982 C C . SER B 1 276 ? 14.383 -8.734 -17.031 1 90.75 276 SER B C 1
ATOM 4984 O O . SER B 1 276 ? 15.312 -8.516 -16.25 1 90.75 276 SER B O 1
ATOM 4986 N N . GLY B 1 277 ? 13.641 -9.844 -16.969 1 95.75 277 GLY B N 1
ATOM 4987 C CA . GLY B 1 277 ? 13.82 -10.812 -15.898 1 95.75 277 GLY B CA 1
ATOM 4988 C C . GLY B 1 277 ? 13.07 -10.445 -14.633 1 95.75 277 GLY B C 1
ATOM 4989 O O . GLY B 1 277 ? 13.102 -11.188 -13.648 1 95.75 277 GLY B O 1
ATOM 4990 N N . ASP B 1 278 ? 12.352 -9.336 -14.688 1 96 278 ASP B N 1
ATOM 4991 C CA . ASP B 1 278 ? 11.609 -8.914 -13.508 1 96 278 ASP B CA 1
ATOM 4992 C C . ASP B 1 278 ? 10.438 -9.852 -13.227 1 96 278 ASP B C 1
ATOM 4994 O O . ASP B 1 278 ? 9.922 -10.508 -14.141 1 96 278 ASP B O 1
ATOM 4998 N N . ILE B 1 279 ? 10.07 -9.859 -12 1 98.12 279 ILE B N 1
ATOM 4999 C CA . ILE B 1 279 ? 8.984 -10.742 -11.578 1 98.12 279 ILE B CA 1
ATOM 5000 C C . ILE B 1 279 ? 7.715 -9.922 -11.359 1 98.12 279 ILE B C 1
ATOM 5002 O O . ILE B 1 279 ? 7.75 -8.875 -10.703 1 98.12 279 ILE B O 1
ATOM 5006 N N . TRP B 1 280 ? 6.68 -10.398 -11.93 1 97.75 280 TRP B N 1
ATOM 5007 C CA . TRP B 1 280 ? 5.348 -9.836 -11.727 1 97.75 280 TRP B CA 1
ATOM 5008 C C . TRP B 1 280 ? 4.438 -10.836 -11.023 1 97.75 280 TRP B C 1
ATOM 5010 O O . TRP B 1 280 ? 4.473 -12.031 -11.32 1 97.75 280 TRP B O 1
ATOM 5020 N N . THR B 1 281 ? 3.617 -10.336 -10.094 1 98.62 281 THR B N 1
ATOM 5021 C CA . THR B 1 281 ? 2.762 -11.25 -9.344 1 98.62 281 THR B CA 1
ATOM 5022 C C . THR B 1 281 ? 1.451 -10.57 -8.961 1 98.62 281 THR B C 1
ATOM 5024 O O . THR B 1 281 ? 1.398 -9.352 -8.812 1 98.62 281 THR B O 1
ATOM 5027 N N . GLY B 1 282 ? 0.386 -11.312 -8.938 1 98.69 282 GLY B N 1
ATOM 5028 C CA . GLY B 1 282 ? -0.86 -10.906 -8.305 1 98.69 282 GLY B CA 1
ATOM 5029 C C . GLY B 1 282 ? -0.939 -11.289 -6.844 1 98.69 282 GLY B C 1
ATOM 5030 O O . GLY B 1 282 ? -0.486 -12.375 -6.453 1 98.69 282 GLY B O 1
ATOM 5031 N N . CYS B 1 283 ? -1.478 -10.375 -6.043 1 98.81 283 CYS B N 1
ATOM 5032 C CA . CYS B 1 283 ? -1.416 -10.578 -4.602 1 98.81 283 CYS B CA 1
ATOM 5033 C C . CYS B 1 283 ? -2.77 -10.312 -3.953 1 98.81 283 CYS B C 1
ATOM 5035 O O . CYS B 1 283 ? -3.654 -9.719 -4.574 1 98.81 283 CYS B O 1
ATOM 5037 N N . HIS B 1 284 ? -2.881 -10.828 -2.75 1 98.62 284 HIS B N 1
ATOM 5038 C CA . HIS B 1 284 ? -3.986 -10.57 -1.834 1 98.62 284 HIS B CA 1
ATOM 5039 C C . HIS B 1 284 ? -3.525 -9.75 -0.631 1 98.62 284 HIS B C 1
ATOM 5041 O O . HIS B 1 284 ? -3.072 -10.312 0.369 1 98.62 284 HIS B O 1
ATOM 5047 N N . PRO B 1 285 ? -3.748 -8.414 -0.693 1 98.38 285 PRO B N 1
ATOM 5048 C CA . PRO B 1 285 ? -3.16 -7.543 0.324 1 98.38 285 PRO B CA 1
ATOM 5049 C C . PRO B 1 285 ? -3.918 -7.586 1.649 1 98.38 285 PRO B C 1
ATOM 5051 O O . PRO B 1 285 ? -3.439 -7.059 2.656 1 98.38 285 PRO B O 1
ATOM 5054 N N . VAL B 1 286 ? -5.113 -8.211 1.659 1 98.12 286 VAL B N 1
ATOM 5055 C CA . VAL B 1 286 ? -5.891 -8.375 2.885 1 98.12 286 VAL B CA 1
ATOM 5056 C C . VAL B 1 286 ? -6.227 -9.852 3.086 1 98.12 286 VAL B C 1
ATOM 5058 O O . VAL B 1 286 ? -7.223 -10.344 2.557 1 98.12 286 VAL B O 1
ATOM 5061 N N . GLY B 1 287 ? -5.465 -10.453 3.994 1 97 287 GLY B N 1
ATOM 5062 C CA . GLY B 1 287 ? -5.5 -11.898 4.152 1 97 287 GLY B CA 1
ATOM 5063 C C . GLY B 1 287 ? -6.84 -12.406 4.656 1 97 287 GLY B C 1
ATOM 5064 O O . GLY B 1 287 ? -7.363 -13.398 4.145 1 97 287 GLY B O 1
ATOM 5065 N N . PHE B 1 288 ? -7.414 -11.766 5.641 1 95.31 288 PHE B N 1
ATOM 5066 C CA . PHE B 1 288 ? -8.648 -12.305 6.207 1 95.31 288 PHE B CA 1
ATOM 5067 C C . PHE B 1 288 ? -9.789 -12.211 5.207 1 95.31 288 PHE B C 1
ATOM 5069 O O . PHE B 1 288 ? -10.719 -13.016 5.246 1 95.31 288 PHE B O 1
ATOM 5076 N N . ARG B 1 289 ? -9.695 -11.32 4.27 1 96.19 289 ARG B N 1
ATOM 5077 C CA . ARG B 1 289 ? -10.766 -11.195 3.283 1 96.19 289 ARG B CA 1
ATOM 5078 C C . ARG B 1 289 ? -10.672 -12.297 2.232 1 96.19 289 ARG B C 1
ATOM 5080 O O . ARG B 1 289 ? -11.688 -12.852 1.819 1 96.19 289 ARG B O 1
ATOM 5087 N N . ILE B 1 290 ? -9.477 -12.57 1.787 1 95.75 290 ILE B N 1
ATOM 5088 C CA . ILE B 1 290 ? -9.344 -13.648 0.816 1 95.75 290 ILE B CA 1
ATOM 5089 C C . ILE B 1 290 ? -9.656 -14.984 1.483 1 95.75 290 ILE B C 1
ATOM 5091 O O . ILE B 1 290 ? -10.258 -15.867 0.865 1 95.75 290 ILE B O 1
ATOM 5095 N N . MET B 1 291 ? -9.242 -15.141 2.689 1 92.25 291 MET B N 1
ATOM 5096 C CA . MET B 1 291 ? -9.578 -16.359 3.418 1 92.25 291 MET B CA 1
ATOM 5097 C C . MET B 1 291 ? -11.086 -16.5 3.59 1 92.25 291 MET B C 1
ATOM 5099 O O . MET B 1 291 ? -11.633 -17.594 3.41 1 92.25 291 MET B O 1
ATOM 5103 N N . GLY B 1 292 ? -11.719 -15.406 4.008 1 90.81 292 GLY B N 1
ATOM 5104 C CA . GLY B 1 292 ? -13.172 -15.422 4.137 1 90.81 292 GLY B CA 1
ATOM 5105 C C . GLY B 1 292 ? -13.875 -15.781 2.842 1 90.81 292 GLY B C 1
ATOM 5106 O O . GLY B 1 292 ? -14.844 -16.547 2.846 1 90.81 292 GLY B O 1
ATOM 5107 N N . LYS B 1 293 ? -13.383 -15.234 1.795 1 90.88 293 LYS B N 1
ATOM 5108 C CA . LYS B 1 293 ? -13.938 -15.539 0.479 1 90.88 293 LYS B CA 1
ATOM 5109 C C . LYS B 1 293 ? -13.797 -17.016 0.148 1 90.88 293 LYS B C 1
ATOM 5111 O O . LYS B 1 293 ? -14.758 -17.656 -0.273 1 90.88 293 LYS B O 1
ATOM 5116 N N . MET B 1 294 ? -12.672 -17.578 0.39 1 86.44 294 MET B N 1
ATOM 5117 C CA . MET B 1 294 ? -12.367 -18.953 -0.013 1 86.44 294 MET B CA 1
ATOM 5118 C C . MET B 1 294 ? -13.078 -19.953 0.89 1 86.44 294 MET B C 1
ATOM 5120 O O . MET B 1 294 ? -13.516 -21.016 0.428 1 86.44 294 MET B O 1
ATOM 5124 N N . MET B 1 295 ? -13.242 -19.609 2.113 1 84.19 295 MET B N 1
ATOM 5125 C CA . MET B 1 295 ? -13.68 -20.609 3.082 1 84.19 295 MET B CA 1
ATOM 5126 C C . MET B 1 295 ? -15.156 -20.422 3.412 1 84.19 295 MET B C 1
ATOM 5128 O O . MET B 1 295 ? -15.844 -21.391 3.742 1 84.19 295 MET B O 1
ATOM 5132 N N . PHE B 1 296 ? -15.625 -19.141 3.283 1 85.94 296 PHE B N 1
ATOM 5133 C CA . PHE B 1 296 ? -16.938 -18.922 3.867 1 85.94 296 PHE B CA 1
ATOM 5134 C C . PHE B 1 296 ? -17.906 -18.391 2.822 1 85.94 296 PHE B C 1
ATOM 5136 O O . PHE B 1 296 ? -19.078 -18.812 2.785 1 85.94 296 PHE B O 1
ATOM 5143 N N . ASN B 1 297 ? -17.422 -17.469 2.025 1 88.75 297 ASN B N 1
ATOM 5144 C CA . ASN B 1 297 ? -18.328 -16.797 1.097 1 88.75 297 ASN B CA 1
ATOM 5145 C C . ASN B 1 297 ? -17.656 -16.531 -0.247 1 88.75 297 ASN B C 1
ATOM 5147 O O . ASN B 1 297 ? -17.156 -15.43 -0.487 1 88.75 297 ASN B O 1
ATOM 5151 N N . PRO B 1 298 ? -17.797 -17.422 -1.146 1 84.25 298 PRO B N 1
ATOM 5152 C CA . PRO B 1 298 ? -17.141 -17.266 -2.447 1 84.25 298 PRO B CA 1
ATOM 5153 C C . PRO B 1 298 ? -17.625 -16.031 -3.209 1 84.25 298 PRO B C 1
ATOM 5155 O O . PRO B 1 298 ? -16.969 -15.578 -4.145 1 84.25 298 PRO B O 1
ATOM 5158 N N . LYS B 1 299 ? -18.75 -15.477 -2.846 1 87.56 299 LYS B N 1
ATOM 5159 C CA . LYS B 1 299 ? -19.312 -14.32 -3.543 1 87.56 299 LYS B CA 1
ATOM 5160 C C . LYS B 1 299 ? -18.719 -13.016 -3.014 1 87.56 299 LYS B C 1
ATOM 5162 O O . LYS B 1 299 ? -18.875 -11.961 -3.635 1 87.56 299 LYS B O 1
ATOM 5167 N N . ALA B 1 300 ? -18.078 -13.18 -1.852 1 93.38 300 ALA B N 1
ATOM 5168 C CA . ALA B 1 300 ? -17.469 -11.977 -1.278 1 93.38 300 ALA B CA 1
ATOM 5169 C C . ALA B 1 300 ? -16.312 -11.484 -2.133 1 93.38 300 ALA B C 1
ATOM 5171 O O . ALA B 1 300 ? -15.664 -12.273 -2.826 1 93.38 300 ALA B O 1
ATOM 5172 N N . SER B 1 301 ? -16.125 -10.211 -2.141 1 95.44 301 SER B N 1
ATOM 5173 C CA . SER B 1 301 ? -15 -9.617 -2.848 1 95.44 301 SER B CA 1
ATOM 5174 C C . SER B 1 301 ? -13.773 -9.531 -1.951 1 95.44 301 SER B C 1
ATOM 5176 O O . SER B 1 301 ? -13.891 -9.414 -0.73 1 95.44 301 SER B O 1
ATOM 5178 N N . ALA B 1 302 ? -12.641 -9.672 -2.523 1 97.56 302 ALA B N 1
ATOM 5179 C CA . ALA B 1 302 ? -11.352 -9.469 -1.858 1 97.56 302 ALA B CA 1
ATOM 5180 C C . ALA B 1 302 ? -10.461 -8.531 -2.666 1 97.56 302 ALA B C 1
ATOM 5182 O O . ALA B 1 302 ? -10.5 -8.539 -3.898 1 97.56 302 ALA B O 1
ATOM 5183 N N . PRO B 1 303 ? -9.625 -7.754 -1.96 1 98.31 303 PRO B N 1
ATOM 5184 C CA . PRO B 1 303 ? -8.773 -6.785 -2.652 1 98.31 303 PRO B CA 1
ATOM 5185 C C . PRO B 1 303 ? -7.742 -7.445 -3.566 1 98.31 303 PRO B C 1
ATOM 5187 O O . PRO B 1 303 ? -7.434 -8.633 -3.4 1 98.31 303 PRO B O 1
ATOM 5190 N N . SER B 1 304 ? -7.312 -6.672 -4.523 1 98.12 304 SER B N 1
ATOM 5191 C CA . SER B 1 304 ? -6.312 -7.094 -5.5 1 98.12 304 SER B CA 1
ATOM 5192 C C . SER B 1 304 ? -5.09 -6.188 -5.465 1 98.12 304 SER B C 1
ATOM 5194 O O . SER B 1 304 ? -5.199 -5 -5.156 1 98.12 304 SER B O 1
ATOM 5196 N N . GLN B 1 305 ? -3.982 -6.727 -5.754 1 98.12 305 GLN B N 1
ATOM 5197 C CA . GLN B 1 305 ? -2.719 -5.996 -5.801 1 98.12 305 GLN B CA 1
ATOM 5198 C C . GLN B 1 305 ? -1.738 -6.652 -6.77 1 98.12 305 GLN B C 1
ATOM 5200 O O . GLN B 1 305 ? -1.649 -7.883 -6.832 1 98.12 305 GLN B O 1
ATOM 5205 N N . VAL B 1 306 ? -1.032 -5.852 -7.551 1 97.31 306 VAL B N 1
ATOM 5206 C CA . VAL B 1 306 ? 0.036 -6.34 -8.422 1 97.31 306 VAL B CA 1
ATOM 5207 C C . VAL B 1 306 ? 1.364 -5.711 -8 1 97.31 306 VAL B C 1
ATOM 5209 O O . VAL B 1 306 ? 1.464 -4.492 -7.863 1 97.31 306 VAL B O 1
ATOM 5212 N N . ILE B 1 307 ? 2.338 -6.527 -7.816 1 96.69 307 ILE B N 1
ATOM 5213 C CA . ILE B 1 307 ? 3.678 -6.09 -7.441 1 96.69 307 ILE B CA 1
ATOM 5214 C C . ILE B 1 307 ? 4.684 -6.547 -8.492 1 96.69 307 ILE B C 1
ATOM 5216 O O . ILE B 1 307 ? 4.617 -7.68 -8.977 1 96.69 307 ILE B O 1
ATOM 5220 N N . ARG B 1 308 ? 5.551 -5.664 -8.883 1 96.31 308 ARG B N 1
ATOM 5221 C CA . ARG B 1 308 ? 6.707 -5.969 -9.719 1 96.31 308 ARG B CA 1
ATOM 5222 C C . ARG B 1 308 ? 7.996 -5.922 -8.906 1 96.31 308 ARG B C 1
ATOM 5224 O O . ARG B 1 308 ? 8.242 -4.965 -8.172 1 96.31 308 ARG B O 1
ATOM 5231 N N . VAL B 1 309 ? 8.789 -6.906 -9.031 1 96.38 309 VAL B N 1
ATOM 5232 C CA . VAL B 1 309 ? 10.078 -6.969 -8.344 1 96.38 309 VAL B CA 1
ATOM 5233 C C . VAL B 1 309 ? 11.211 -6.977 -9.367 1 96.38 309 VAL B C 1
ATOM 5235 O O . VAL B 1 309 ? 11.227 -7.805 -10.281 1 96.38 309 VAL B O 1
ATOM 5238 N N . GLY B 1 310 ? 12.148 -6.047 -9.18 1 95.19 310 GLY B N 1
ATOM 5239 C CA . GLY B 1 310 ? 13.352 -6.094 -10 1 95.19 310 GLY B CA 1
ATOM 5240 C C . GLY B 1 310 ? 14.266 -7.254 -9.656 1 95.19 310 GLY B C 1
ATOM 5241 O O . GLY B 1 310 ? 14.414 -7.602 -8.477 1 95.19 310 GLY B O 1
ATOM 5242 N N . VAL B 1 311 ? 14.836 -7.863 -10.719 1 96.69 311 VAL B N 1
ATOM 5243 C CA . VAL B 1 311 ? 15.734 -8.992 -10.5 1 96.69 311 VAL B CA 1
ATOM 5244 C C . VAL B 1 311 ? 16.984 -8.844 -11.375 1 96.69 311 VAL B C 1
ATOM 5246 O O . VAL B 1 311 ? 16.875 -8.484 -12.547 1 96.69 311 VAL B O 1
ATOM 5249 N N . LYS B 1 312 ? 18.125 -9.055 -10.781 1 96 312 LYS B N 1
ATOM 5250 C CA . LYS B 1 312 ? 19.391 -9.148 -11.508 1 96 312 LYS B CA 1
ATOM 5251 C C . LYS B 1 312 ? 20.234 -10.305 -10.984 1 96 312 LYS B C 1
ATOM 5253 O O . LYS B 1 312 ? 20.609 -10.32 -9.805 1 96 312 LYS B O 1
ATOM 5258 N N . ASN B 1 313 ? 20.516 -11.266 -11.789 1 96.38 313 ASN B N 1
ATOM 5259 C CA . ASN B 1 313 ? 21.359 -12.422 -11.453 1 96.38 313 ASN B CA 1
ATOM 5260 C C . ASN B 1 313 ? 20.859 -13.125 -10.195 1 96.38 313 ASN B C 1
ATOM 5262 O O . ASN B 1 313 ? 21.625 -13.383 -9.273 1 96.38 313 ASN B O 1
ATOM 5266 N N . GLY B 1 314 ? 19.516 -13.258 -10.18 1 97.56 314 GLY B N 1
ATOM 5267 C CA . GLY B 1 314 ? 18.906 -14 -9.086 1 97.56 314 GLY B CA 1
ATOM 5268 C C . GLY B 1 314 ? 18.75 -13.18 -7.824 1 97.56 314 GLY B C 1
ATOM 5269 O O . GLY B 1 314 ? 18.188 -13.656 -6.836 1 97.56 314 GLY B O 1
ATOM 5270 N N . LYS B 1 315 ? 19.188 -11.906 -7.836 1 98.25 315 LYS B N 1
ATOM 5271 C CA . LYS B 1 315 ? 19.047 -11.023 -6.684 1 98.25 315 LYS B CA 1
ATOM 5272 C C . LYS B 1 315 ? 17.891 -10.055 -6.871 1 98.25 315 LYS B C 1
ATOM 5274 O O . LYS B 1 315 ? 17.672 -9.539 -7.969 1 98.25 315 LYS B O 1
ATOM 5279 N N . PHE B 1 316 ? 17.188 -9.875 -5.762 1 97.88 316 PHE B N 1
ATOM 5280 C CA . PHE B 1 316 ? 16.016 -9.008 -5.828 1 97.88 316 PHE B CA 1
ATOM 5281 C C . PHE B 1 316 ? 16.391 -7.559 -5.566 1 97.88 316 PHE B C 1
ATOM 5283 O O . PHE B 1 316 ? 17.188 -7.27 -4.668 1 97.88 316 PHE B O 1
ATOM 5290 N N . GLY B 1 317 ? 15.914 -6.672 -6.395 1 94.56 317 GLY B N 1
ATOM 5291 C CA . GLY B 1 317 ? 16.016 -5.238 -6.172 1 94.56 317 GLY B CA 1
ATOM 5292 C C . GLY B 1 317 ? 14.766 -4.633 -5.57 1 94.56 317 GLY B C 1
ATOM 5293 O O . GLY B 1 317 ? 14.102 -5.262 -4.746 1 94.56 317 GLY B O 1
ATOM 5294 N N . GLY B 1 318 ? 14.5 -3.422 -5.984 1 90.56 318 GLY B N 1
ATOM 5295 C CA . GLY B 1 318 ? 13.305 -2.744 -5.512 1 90.56 318 GLY B CA 1
ATOM 5296 C C . GLY B 1 318 ? 12.023 -3.363 -6.035 1 90.56 318 GLY B C 1
ATOM 5297 O O . GLY B 1 318 ? 12.039 -4.09 -7.031 1 90.56 318 GLY B O 1
ATOM 5298 N N . SER B 1 319 ? 10.922 -3.133 -5.312 1 94.38 319 SER B N 1
ATOM 5299 C CA . SER B 1 319 ? 9.602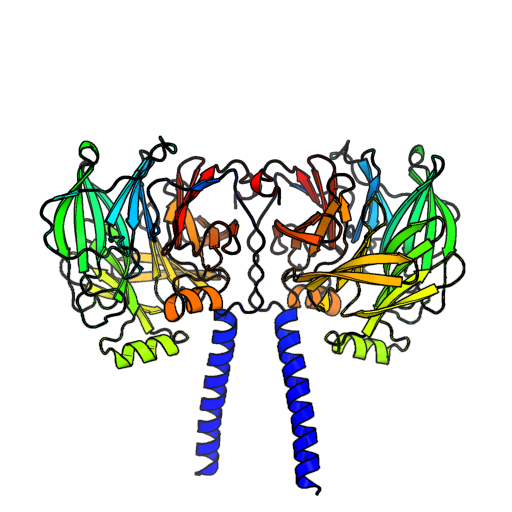 -3.57 -5.734 1 94.38 319 SER B CA 1
ATOM 5300 C C . SER B 1 319 ? 8.648 -2.387 -5.895 1 94.38 319 SER B C 1
ATOM 5302 O O . SER B 1 319 ? 8.836 -1.348 -5.254 1 94.38 319 SER B O 1
ATOM 5304 N N . THR B 1 320 ? 7.723 -2.578 -6.781 1 92.75 320 THR B N 1
ATOM 5305 C CA . THR B 1 320 ? 6.758 -1.533 -7.109 1 92.75 320 THR B CA 1
ATOM 5306 C C . THR B 1 320 ? 5.336 -2.076 -7.066 1 92.75 320 THR B C 1
ATOM 5308 O O . THR B 1 320 ? 5.07 -3.186 -7.539 1 92.75 320 THR B O 1
ATOM 5311 N N . GLU B 1 321 ? 4.434 -1.316 -6.445 1 93.75 321 GLU B N 1
ATOM 5312 C CA . GLU B 1 321 ? 3.012 -1.605 -6.598 1 93.75 321 GLU B CA 1
ATOM 5313 C C . GLU B 1 321 ? 2.461 -1.004 -7.887 1 93.75 321 GLU B C 1
ATOM 5315 O O . GLU B 1 321 ? 2.439 0.218 -8.047 1 93.75 321 GLU B O 1
ATOM 5320 N N . VAL B 1 322 ? 1.994 -1.82 -8.766 1 91.75 322 VAL B N 1
ATOM 5321 C CA . VAL B 1 322 ? 1.585 -1.374 -10.094 1 91.75 322 VAL B CA 1
ATOM 5322 C C . VAL B 1 322 ? 0.068 -1.204 -10.141 1 91.75 322 VAL B C 1
ATOM 5324 O O . VAL B 1 322 ? -0.45 -0.395 -10.914 1 91.75 322 VAL B O 1
ATOM 5327 N N . PHE B 1 323 ? -0.538 -1.925 -9.391 1 93.25 323 PHE B N 1
ATOM 5328 C CA . PHE B 1 323 ? -1.995 -1.928 -9.336 1 93.25 323 PHE B CA 1
ATOM 5329 C C . PHE B 1 323 ? -2.482 -2.27 -7.93 1 93.25 323 PHE B C 1
ATOM 5331 O O . PHE B 1 323 ? -1.905 -3.125 -7.258 1 93.25 323 PHE B O 1
ATOM 5338 N N . ALA B 1 324 ? -3.541 -1.646 -7.504 1 95.69 324 ALA B N 1
ATOM 5339 C CA . ALA B 1 324 ? -4.234 -1.971 -6.258 1 95.69 324 ALA B CA 1
ATOM 5340 C C . ALA B 1 324 ? -5.707 -1.577 -6.332 1 95.69 324 ALA B C 1
ATOM 5342 O O . ALA B 1 324 ? -6.051 -0.526 -6.879 1 95.69 324 ALA B O 1
ATOM 5343 N N . ASP B 1 325 ? -6.5 -2.451 -5.836 1 94.81 325 ASP B N 1
ATOM 5344 C CA . ASP B 1 325 ? -7.941 -2.24 -5.77 1 94.81 325 ASP B CA 1
ATOM 5345 C C . ASP B 1 325 ? -8.547 -2.928 -4.547 1 94.81 325 ASP B C 1
ATOM 5347 O O . ASP B 1 325 ? -8.141 -4.039 -4.191 1 94.81 325 ASP B O 1
ATOM 5351 N N . ASP B 1 326 ? -9.508 -2.34 -3.932 1 94.75 326 ASP B N 1
ATOM 5352 C CA . ASP B 1 326 ? -10.062 -2.859 -2.686 1 94.75 326 ASP B CA 1
ATOM 5353 C C . ASP B 1 326 ? -11.078 -3.967 -2.957 1 94.75 326 ASP B C 1
ATOM 5355 O O . ASP B 1 326 ? -11.773 -4.414 -2.045 1 94.75 326 ASP B O 1
ATOM 5359 N N . GLY B 1 327 ? -11.211 -4.371 -4.191 1 95.06 327 GLY B N 1
ATOM 5360 C CA . GLY B 1 327 ? -12.141 -5.426 -4.574 1 95.06 327 GLY B CA 1
ATOM 5361 C C . GLY B 1 327 ? -13.375 -4.902 -5.281 1 95.06 327 GLY B C 1
ATOM 5362 O O . GLY B 1 327 ? -14.203 -5.684 -5.754 1 95.06 327 GLY B O 1
ATOM 5363 N N . SER B 1 328 ? -13.508 -3.59 -5.379 1 92.56 328 SER B N 1
ATOM 5364 C CA . SER B 1 328 ? -14.695 -2.994 -5.996 1 92.56 328 SER B CA 1
ATOM 5365 C C . SER B 1 328 ? -14.641 -3.115 -7.516 1 92.56 328 SER B C 1
ATOM 5367 O O . SER B 1 328 ? -15.68 -3.221 -8.172 1 92.56 328 SER B O 1
ATOM 5369 N N . VAL B 1 329 ? -13.398 -3.133 -8.047 1 92.44 329 VAL B N 1
ATOM 5370 C CA . VAL B 1 329 ? -13.242 -3.264 -9.492 1 92.44 329 VAL B CA 1
ATOM 5371 C C . VAL B 1 329 ? -12.766 -4.676 -9.836 1 92.44 329 VAL B C 1
ATOM 5373 O O . VAL B 1 329 ? -13.406 -5.375 -10.633 1 92.44 329 VAL B O 1
ATOM 5376 N N . LEU B 1 330 ? -11.742 -5.086 -9.195 1 95.88 330 LEU B N 1
ATOM 5377 C CA . LEU B 1 330 ? -11.172 -6.41 -9.43 1 95.88 330 LEU B CA 1
ATOM 5378 C C . LEU B 1 330 ? -11 -7.168 -8.125 1 95.88 330 LEU B C 1
ATOM 5380 O O . LEU B 1 330 ? -10.336 -6.688 -7.203 1 95.88 330 LEU B O 1
ATOM 5384 N N . SER B 1 331 ? -11.539 -8.312 -8.102 1 96.88 331 SER B N 1
ATOM 5385 C CA . SER B 1 331 ? -11.508 -9.094 -6.867 1 96.88 331 SER B CA 1
ATOM 5386 C C . SER B 1 331 ? -10.5 -10.234 -6.953 1 96.88 331 SER B C 1
ATOM 5388 O O . SER B 1 331 ? -10.531 -11.023 -7.902 1 96.88 331 SER B O 1
ATOM 5390 N N . ALA B 1 332 ? -9.492 -10.258 -6.027 1 97.94 332 ALA B N 1
ATOM 5391 C CA . ALA B 1 332 ? -8.656 -11.422 -5.738 1 97.94 332 ALA B CA 1
ATOM 5392 C C . ALA B 1 332 ? -7.703 -11.711 -6.895 1 97.94 332 ALA B C 1
ATOM 5394 O O . ALA B 1 332 ? -7.707 -12.812 -7.449 1 97.94 332 ALA B O 1
ATOM 5395 N N . SER B 1 333 ? -6.84 -10.828 -7.168 1 98.5 333 SER B N 1
ATOM 5396 C CA . SER B 1 333 ? -5.832 -11.008 -8.211 1 98.5 333 SER B CA 1
ATOM 5397 C C . SER B 1 333 ? -4.891 -12.156 -7.871 1 98.5 333 SER B C 1
ATOM 5399 O O . SER B 1 333 ? -4.52 -12.344 -6.711 1 98.5 333 SER B O 1
ATOM 5401 N N . THR B 1 334 ? -4.496 -12.914 -8.953 1 98.69 334 THR B N 1
ATOM 5402 C CA . THR B 1 334 ? -3.662 -14.086 -8.703 1 98.69 334 THR B CA 1
ATOM 5403 C C . THR B 1 334 ? -2.404 -14.047 -9.57 1 98.69 334 THR B C 1
ATOM 5405 O O . THR B 1 334 ? -1.413 -14.711 -9.266 1 98.69 334 THR B O 1
ATOM 5408 N N . VAL B 1 335 ? -2.436 -13.344 -10.641 1 98.75 335 VAL B N 1
ATOM 5409 C CA . VAL B 1 335 ? -1.324 -13.32 -11.586 1 98.75 335 VAL B CA 1
ATOM 5410 C C . VAL B 1 335 ? -1.3 -11.984 -12.328 1 98.75 335 VAL B C 1
ATOM 5412 O O . VAL B 1 335 ? -2.33 -11.312 -12.445 1 98.75 335 VAL B O 1
ATOM 5415 N N . ALA B 1 336 ? -0.155 -11.555 -12.727 1 98.19 336 ALA B N 1
ATOM 5416 C CA . ALA B 1 336 ? 0.046 -10.383 -13.578 1 98.19 336 ALA B CA 1
ATOM 5417 C C . ALA B 1 336 ? 1.11 -10.656 -14.641 1 98.19 336 ALA B C 1
ATOM 5419 O O . ALA B 1 336 ? 2.225 -11.078 -14.312 1 98.19 336 ALA B O 1
ATOM 5420 N N . VAL B 1 337 ? 0.725 -10.375 -15.852 1 97.06 337 VAL B N 1
ATOM 5421 C CA . VAL B 1 337 ? 1.609 -10.664 -16.969 1 97.06 337 VAL B CA 1
ATOM 5422 C C . VAL B 1 337 ? 1.773 -9.414 -17.844 1 97.06 337 VAL B C 1
ATOM 5424 O O . VAL B 1 337 ? 0.812 -8.945 -18.453 1 97.06 337 VAL B O 1
ATOM 5427 N N . PRO B 1 338 ? 2.979 -8.953 -17.938 1 94.38 338 PRO B N 1
ATOM 5428 C CA . PRO B 1 338 ? 3.221 -7.828 -18.844 1 94.38 338 PRO B CA 1
ATOM 5429 C C . PRO B 1 338 ? 3.451 -8.273 -20.281 1 94.38 338 PRO B C 1
ATOM 5431 O O . PRO B 1 338 ? 3.969 -9.367 -20.516 1 94.38 338 PRO B O 1
ATOM 5434 N N . TYR B 1 339 ? 3.061 -7.488 -21.203 1 93.25 339 TYR B N 1
ATOM 5435 C CA . TYR B 1 339 ? 3.369 -7.645 -22.625 1 93.25 339 TYR B CA 1
ATOM 5436 C C . TYR B 1 339 ? 3.428 -6.293 -23.328 1 93.25 339 TYR B C 1
ATOM 5438 O O . TYR B 1 339 ? 2.402 -5.629 -23.5 1 93.25 339 TYR B O 1
ATOM 5446 N N . LYS B 1 340 ? 4.629 -5.895 -23.672 1 89.5 340 LYS B N 1
ATOM 5447 C CA . LYS B 1 340 ? 4.887 -4.582 -24.25 1 89.5 340 LYS B CA 1
ATOM 5448 C C . LYS B 1 340 ? 4.367 -3.469 -23.344 1 89.5 340 LYS B C 1
ATOM 5450 O O . LYS B 1 340 ? 4.773 -3.359 -22.188 1 89.5 340 LYS B O 1
ATOM 5455 N N . ASP B 1 341 ? 3.371 -2.748 -23.766 1 86.19 341 ASP B N 1
ATOM 5456 C CA . ASP B 1 341 ? 2.889 -1.615 -22.984 1 86.19 341 ASP B CA 1
ATOM 5457 C C . ASP B 1 341 ? 1.576 -1.956 -22.281 1 86.19 341 ASP B C 1
ATOM 5459 O O . ASP B 1 341 ? 0.776 -1.066 -21.984 1 86.19 341 ASP B O 1
ATOM 5463 N N . ALA B 1 342 ? 1.457 -3.248 -22.062 1 91.25 342 ALA B N 1
ATOM 5464 C CA . ALA B 1 342 ? 0.203 -3.668 -21.438 1 91.25 342 ALA B CA 1
ATOM 5465 C C . ALA B 1 342 ? 0.46 -4.633 -20.281 1 91.25 342 ALA B C 1
ATOM 5467 O O . ALA B 1 342 ? 1.56 -5.176 -20.156 1 91.25 342 ALA B O 1
ATOM 5468 N N . LEU B 1 343 ? -0.52 -4.703 -19.469 1 93.5 343 LEU B N 1
ATOM 5469 C CA . LEU B 1 343 ? -0.516 -5.613 -18.328 1 93.5 343 LEU B CA 1
ATOM 5470 C C . LEU B 1 343 ? -1.832 -6.375 -18.234 1 93.5 343 LEU B C 1
ATOM 5472 O O . LEU B 1 343 ? -2.908 -5.773 -18.281 1 93.5 343 LEU B O 1
ATOM 5476 N N . PHE B 1 344 ? -1.735 -7.656 -18.109 1 95 344 PHE B N 1
ATOM 5477 C CA . PHE B 1 344 ? -2.906 -8.492 -17.875 1 95 344 PHE B CA 1
ATOM 5478 C C . PHE B 1 344 ? -2.934 -8.992 -16.438 1 95 344 PHE B C 1
ATOM 5480 O O . PHE B 1 344 ? -1.938 -9.523 -15.938 1 95 344 PHE B O 1
ATOM 5487 N N . ILE B 1 345 ? -4.051 -8.805 -15.844 1 97.31 345 ILE B N 1
ATOM 5488 C CA . ILE B 1 345 ? -4.207 -9.219 -14.453 1 97.31 345 ILE B CA 1
ATOM 5489 C C . ILE B 1 345 ? -5.305 -10.281 -14.352 1 97.31 345 ILE B C 1
ATOM 5491 O O . ILE B 1 345 ? -6.445 -10.039 -14.75 1 97.31 345 ILE B O 1
ATOM 5495 N N . GLY B 1 346 ? -4.953 -11.445 -13.875 1 98.44 346 GLY B N 1
ATOM 5496 C CA . GLY B 1 346 ? -5.918 -12.508 -13.648 1 98.44 346 GLY B CA 1
ATOM 5497 C C . GLY B 1 346 ? -6.367 -12.609 -12.203 1 98.44 346 GLY B C 1
ATOM 5498 O O . GLY B 1 346 ? -5.742 -12.023 -11.312 1 98.44 346 GLY B O 1
ATOM 5499 N N . THR B 1 347 ? -7.477 -13.328 -12.008 1 97.88 347 THR B N 1
ATOM 5500 C CA . THR B 1 347 ? -8.047 -13.453 -10.672 1 97.88 347 THR B CA 1
ATOM 5501 C C . THR B 1 347 ? -8.414 -14.906 -10.367 1 97.88 347 THR B C 1
ATOM 5503 O O . THR B 1 347 ? -8.375 -15.758 -11.258 1 97.88 347 THR B O 1
ATOM 5506 N N . LEU B 1 348 ? -8.734 -15.086 -9.117 1 96.44 348 LEU B N 1
ATOM 5507 C CA . LEU B 1 348 ? -9.109 -16.406 -8.625 1 96.44 348 LEU B CA 1
ATOM 5508 C C . LEU B 1 348 ? -10.445 -16.844 -9.227 1 96.44 348 LEU B C 1
ATOM 5510 O O . LEU B 1 348 ? -10.57 -17.969 -9.695 1 96.44 348 LEU B O 1
ATOM 5514 N N . ASP B 1 349 ? -11.453 -15.945 -9.305 1 93.88 349 ASP B N 1
ATOM 5515 C CA . ASP B 1 349 ? -12.789 -16.391 -9.68 1 93.88 349 ASP B CA 1
ATOM 5516 C C . ASP B 1 349 ? -13.625 -15.234 -10.219 1 93.88 349 ASP B C 1
ATOM 5518 O O . ASP B 1 349 ? -14.844 -15.328 -10.312 1 93.88 349 ASP B O 1
ATOM 5522 N N . HIS B 1 350 ? -13.086 -14.164 -10.484 1 93.44 350 HIS B N 1
ATOM 5523 C CA . HIS B 1 350 ? -13.836 -12.977 -10.906 1 93.44 350 HIS B CA 1
ATOM 5524 C C . HIS B 1 350 ? -13.664 -12.719 -12.398 1 93.44 350 HIS B C 1
ATOM 5526 O O . HIS B 1 350 ? -14.203 -13.453 -13.227 1 93.44 350 HIS B O 1
ATOM 5532 N N . LYS B 1 351 ? -12.93 -11.703 -12.742 1 95.06 351 LYS B N 1
ATOM 5533 C CA . LYS B 1 351 ? -12.633 -11.273 -14.102 1 95.06 351 LYS B CA 1
ATOM 5534 C C . LYS B 1 351 ? -11.125 -11.125 -14.32 1 95.06 351 LYS B C 1
ATOM 5536 O O . LYS B 1 351 ? -10.328 -11.617 -13.516 1 95.06 351 LYS B O 1
ATOM 5541 N N . ALA B 1 352 ? -10.797 -10.703 -15.453 1 96.69 352 ALA B N 1
ATOM 5542 C CA . ALA B 1 352 ? -9.422 -10.312 -15.758 1 96.69 352 ALA B CA 1
ATOM 5543 C C . ALA B 1 352 ? -9.359 -8.898 -16.312 1 96.69 352 ALA B C 1
ATOM 5545 O O . ALA B 1 352 ? -10.328 -8.422 -16.922 1 96.69 352 ALA B O 1
ATOM 5546 N N . LEU B 1 353 ? -8.258 -8.258 -16.094 1 95.81 353 LEU B N 1
ATOM 5547 C CA . LEU B 1 353 ? -8.086 -6.891 -16.578 1 95.81 353 LEU B CA 1
ATOM 5548 C C . LEU B 1 353 ? -6.969 -6.812 -17.609 1 95.81 353 LEU B C 1
ATOM 5550 O O . LEU B 1 353 ? -5.941 -7.477 -17.469 1 95.81 353 LEU B O 1
ATOM 5554 N N . HIS B 1 354 ? -7.238 -6.035 -18.578 1 93.94 354 HIS B N 1
ATOM 5555 C CA . HIS B 1 354 ? -6.223 -5.52 -19.5 1 93.94 354 HIS B CA 1
ATOM 5556 C C . HIS B 1 354 ? -5.957 -4.039 -19.234 1 93.94 354 HIS B C 1
ATOM 5558 O O . HIS B 1 354 ? -6.867 -3.213 -19.359 1 93.94 354 HIS B O 1
ATOM 5564 N N . CYS B 1 355 ? -4.715 -3.699 -18.891 1 91 355 CYS B N 1
ATOM 5565 C CA . CYS B 1 355 ? -4.363 -2.318 -18.578 1 91 355 CYS B CA 1
ATOM 5566 C C . CYS B 1 355 ? -3.25 -1.82 -19.484 1 91 355 CYS B C 1
ATOM 5568 O O . CYS B 1 355 ? -2.324 -2.566 -19.812 1 91 355 CYS B O 1
ATOM 5570 N N . LYS B 1 356 ? -3.314 -0.562 -19.859 1 88.12 356 LYS B N 1
ATOM 5571 C CA . LYS B 1 356 ? -2.188 0.092 -20.516 1 88.12 356 LYS B CA 1
ATOM 5572 C C . LYS B 1 356 ? -1.166 0.591 -19.5 1 88.12 356 LYS B C 1
ATOM 5574 O O . LYS B 1 356 ? -1.536 1.129 -18.453 1 88.12 356 LYS B O 1
ATOM 5579 N N . LEU B 1 357 ? 0.074 0.323 -19.797 1 84.06 357 LEU B N 1
ATOM 5580 C CA . LEU B 1 357 ? 1.137 0.768 -18.906 1 84.06 357 LEU B CA 1
ATOM 5581 C C . LEU B 1 357 ? 1.639 2.152 -19.297 1 84.06 357 LEU B C 1
ATOM 5583 O O . LEU B 1 357 ? 2.674 2.277 -19.953 1 84.06 357 LEU B O 1
ATOM 5587 N N . THR B 1 358 ? 0.933 3.193 -19.266 1 69.5 358 THR B N 1
ATOM 5588 C CA . THR B 1 358 ? 1.312 4.543 -19.672 1 69.5 358 THR B CA 1
ATOM 5589 C C . THR B 1 358 ? 1.995 5.281 -18.531 1 69.5 358 THR B C 1
ATOM 5591 O O . THR B 1 358 ? 2.746 6.23 -18.75 1 69.5 358 THR B O 1
ATOM 5594 N N . GLY B 1 359 ? 1.697 5.059 -17.406 1 56.5 359 GLY B N 1
ATOM 5595 C CA . GLY B 1 359 ? 2.166 5.812 -16.266 1 56.5 359 GLY B CA 1
ATOM 5596 C C . GLY B 1 359 ? 3.389 5.199 -15.602 1 56.5 359 GLY B C 1
ATOM 5597 O O . GLY B 1 359 ? 3.867 5.695 -14.586 1 56.5 359 GLY B O 1
ATOM 5598 N N . LEU B 1 360 ? 3.619 3.896 -15.977 1 50.78 360 LEU B N 1
ATOM 5599 C CA . LEU B 1 360 ? 4.766 3.387 -15.234 1 50.78 360 LEU B CA 1
ATOM 5600 C C . LEU B 1 360 ? 5.992 4.262 -15.461 1 50.78 360 LEU B C 1
ATOM 5602 O O . LEU B 1 360 ? 6.414 4.461 -16.594 1 50.78 360 LEU B O 1
ATOM 5606 N N . ASN B 1 361 ? 6.039 5.242 -14.578 1 44.44 361 ASN B N 1
ATOM 5607 C CA . ASN B 1 361 ? 7.078 6.262 -14.477 1 44.44 361 ASN B CA 1
ATOM 5608 C C . ASN B 1 361 ? 8.477 5.656 -14.625 1 44.44 361 ASN B C 1
ATOM 5610 O O . ASN B 1 361 ? 8.719 4.543 -14.164 1 44.44 361 ASN B O 1
ATOM 5614 N N . PRO B 1 362 ? 9.219 6.141 -15.492 1 39.03 362 PRO B N 1
ATOM 5615 C CA . PRO B 1 362 ? 10.633 5.773 -15.57 1 39.03 362 PRO B CA 1
ATOM 5616 C C . PRO B 1 362 ? 11.242 5.48 -14.203 1 39.03 362 PRO B C 1
ATOM 5618 O O . PRO B 1 362 ? 12.266 4.793 -14.109 1 39.03 362 PRO B O 1
ATOM 5621 N N . VAL B 1 363 ? 10.875 6.199 -13.289 1 32.91 363 VAL B N 1
ATOM 5622 C CA . VAL B 1 363 ? 11.531 5.949 -12.008 1 32.91 363 VAL B CA 1
ATOM 5623 C C . VAL B 1 363 ? 11.25 4.516 -11.562 1 32.91 363 VAL B C 1
ATOM 5625 O O . VAL B 1 363 ? 11.898 4.012 -10.641 1 32.91 363 VAL B O 1
ATOM 5628 N N . LEU B 1 364 ? 10.008 4.02 -11.828 1 35.44 364 LEU B N 1
ATOM 5629 C CA . LEU B 1 364 ? 9.859 2.631 -11.414 1 35.44 364 LEU B CA 1
ATOM 5630 C C . LEU B 1 364 ? 10.875 1.74 -12.117 1 35.44 364 LEU B C 1
ATOM 5632 O O . LEU B 1 364 ? 10.75 0.514 -12.109 1 35.44 364 LEU B O 1
ATOM 5636 N N . LYS B 1 365 ? 11.539 2.359 -12.977 1 34.62 365 LYS B N 1
ATOM 5637 C CA . LYS B 1 365 ? 12.68 1.539 -13.375 1 34.62 365 LYS B CA 1
ATOM 5638 C C . LYS B 1 365 ? 13.57 1.228 -12.18 1 34.62 365 LYS B C 1
ATOM 5640 O O . LYS B 1 365 ? 14.195 2.129 -11.609 1 34.62 365 LYS B O 1
ATOM 5645 N N . LEU B 1 366 ? 13 0.335 -11.273 1 29.16 366 LEU B N 1
ATOM 5646 C CA . LEU B 1 366 ? 13.844 -0.211 -10.211 1 29.16 366 LEU B CA 1
ATOM 5647 C C . LEU B 1 366 ? 15.18 -0.68 -10.773 1 29.16 366 LEU B C 1
ATOM 5649 O O . LEU B 1 366 ? 15.242 -1.206 -11.891 1 29.16 366 LEU B O 1
#

Sequence (732 aa):
MGFFIRLFFCGIIVSGLGLWFMRALEFSDLYNVVHKNVPGPCKFVQGIDLGAEDISVLPNGLAIMSTGLMVPTESGGKPALKSFDFSKPEQPARDLTLSGFKGDLMPHGLSLYSTNGKTFVYVVNHPAGLLNGTGEDEVLKFLWQTDKQTLMFQKSFKDPEFRSLNDLVVVGDDKFYVTNWFTMKSPIMRQLEAILFVLPLQNVVYFDGKAGTVVLSGKYGANGINASPDKKYLYLMEVNKKRLTSYRIESPLNLVPVDEKNLGSLCDNLDVDPESGDIWTGCHPVGFRIMGKMMFNPKASAPSQVIRVGVKNGKFGGSTEVFADDGSVLSASTVAVPYKDALFIGTLDHKALHCKLTGLNPVLKLMGFFIRLFFCGIIVSGLGLWFMRALEFSDLYNVVHKNVPGPCKFVQGIDLGAEDISVLPNGLAIMSTGLMVPTESGGKPALKSFDFSKPEQPARDLTLSGFKGDLMPHGLSLYSTNGKTFVYVVNHPAGLLNGTGEDEVLKFLWQTDKQTLMFQKSFKDPEFRSLNDLVVVGDDKFYVTNWFTMKSPIMRQLEAILFVLPLQNVVYFDGKAGTVVLSGKYGANGINASPDKKYLYLMEVNKKRLTSYRIESPLNLVPVDEKNLGSLCDNLDVDPESGDIWTGCHPVGFRIMGKMMFNPKASAPSQVIRVGVKNGKFGGSTEVFADDGSVLSASTVAVPYKDALFIGTLDHKALHCKLTGLNPVLKL

Solvent-accessible surface area (backbone atoms only — not comparable to full-atom values): 35739 Å² total; per-residue (Å²): 115,67,63,61,53,48,51,49,51,50,48,48,50,51,50,49,50,48,51,50,48,54,48,50,50,61,48,24,29,82,68,62,55,69,42,34,33,57,36,26,62,65,45,72,40,45,76,41,68,34,10,24,40,21,69,47,68,45,97,87,35,48,26,42,30,18,18,20,61,64,53,53,88,81,70,74,64,67,42,40,48,32,34,39,47,65,87,45,72,87,53,55,40,38,75,44,44,64,43,86,59,85,74,64,72,27,31,42,19,50,31,66,50,74,55,96,94,40,41,31,40,37,32,32,31,28,60,62,40,89,81,43,52,84,36,75,26,31,38,37,35,22,41,50,41,74,92,71,45,30,31,36,53,72,50,75,46,71,46,92,78,45,46,34,64,38,20,31,30,58,80,49,90,64,20,31,42,35,16,18,47,40,69,57,62,48,65,70,52,37,53,51,48,61,72,44,44,85,46,46,68,9,31,32,32,34,30,71,63,80,54,58,40,79,59,45,68,61,26,26,33,21,32,13,32,35,50,41,76,84,60,50,27,39,36,40,23,20,30,62,65,16,31,40,35,22,22,36,49,80,41,93,75,40,70,40,82,67,35,73,45,73,63,52,27,38,35,37,30,51,30,57,41,74,84,71,42,26,36,25,22,3,13,27,54,34,30,49,42,48,48,40,18,76,75,74,34,76,83,51,63,17,24,18,27,30,42,38,35,29,40,57,95,55,33,73,59,49,44,30,52,49,31,28,29,64,20,86,85,45,31,31,26,17,16,28,44,76,56,90,57,28,37,38,35,17,3,46,47,31,41,27,37,41,26,37,51,74,18,71,21,72,72,71,61,91,115,67,63,62,53,48,50,50,51,50,48,49,49,49,48,50,50,48,52,49,48,53,48,49,50,61,49,24,28,80,68,63,56,70,42,34,32,56,34,26,62,65,44,74,39,44,77,40,66,35,9,24,38,20,70,49,70,45,98,86,33,47,25,42,28,18,18,20,61,60,54,52,87,81,69,76,65,65,42,40,47,31,34,38,44,66,84,45,72,86,54,54,40,39,76,45,43,65,42,85,60,85,75,63,72,26,31,40,18,51,31,67,50,73,56,94,94,38,43,33,40,37,32,32,31,28,60,74,41,90,81,43,47,84,47,75,26,30,37,38,35,24,43,50,40,74,93,71,46,30,31,37,51,71,50,77,46,71,45,93,77,48,46,34,66,40,20,31,31,59,79,49,89,65,19,31,41,35,16,19,46,41,67,57,61,48,64,69,51,37,53,50,48,61,72,43,44,85,47,46,66,8,30,31,30,34,30,72,64,79,52,60,41,80,57,45,68,61,27,27,35,21,31,12,30,35,50,41,77,85,61,50,26,39,37,39,24,19,29,61,64,17,32,39,36,21,22,36,50,78,41,94,77,40,70,42,83,67,33,74,45,75,63,52,27,38,35,37,32,51,32,58,41,76,84,71,44,27,37,24,23,4,13,28,54,32,30,49,42,45,49,39,18,75,74,74,32,76,85,52,62,16,25,17,28,29,42,40,34,30,40,56,95,54,33,74,59,50,43,29,51,48,30,27,29,63,20,85,84,46,32,30,26,16,17,30,46,75,54,92,59,29,36,37,34,18,2,46,45,32,41,27,37,41,27,37,51,74,17,69,22,73,70,71,60,92

Organism: Ramazzottius varieornatus (NCBI:txid947166)

Foldseek 3Di:
DVVVVVVVVVVVVVVVVVVVVVLCCLLQLVPDDFDWFALFDKDFAAPAFFWFQEKDADLQQKMKGWGNLPPDPPPPDATFIWIDGPVCSVDHIGGAAEAPDDAHFRWAAWEWDDDPNWIKIKTWGDRPHQLQQQDWIWIWIFTQPPVRSYTYTDDIDTAPQGGRWHYWYADDDQWIKTWHQDRDRDSVVRVVCVSPLVWQAIFIWIDPNDYIDTQGGRARRWAAWYAFLVRQWIWTQRQSQQKIWIWGPPDSNHTHTDEMDRPSFRWHYWDADNPQRKIKTKTFNRNNQVVCCVPPNVPGFGKIWMKIWGDDPRYTDDMDINTIDRRPVPGAWHGWDDDDQWIWTIHNTGTIMIGGNPNPPCVVPD/DVVVVVVVVVVVVVVVVVLLVVLCCLQQLVPDDFDWFALFDKDFAAPAFFWFQEKDADQQQKMKGWGNLPPDPPPPDATFIWIDGPVCSVDHIGGAAEAPDDAHFRWAAWEWDDDPNWIKIKTWGDRPHQLQQQDWTWIWIFTQPPVRSYTYTDDIDTAPQDGRWHYWYADDDQWIKTWHQDRDRDSVVSVVCVSPLVWQAIFIWIDPNDYIDTQGGRARRWAAWYAFLVRQWIWTQRQSQQKIWIWGPPDSNHTHTDEMDRPSFRWHYWDADNPQRKIKTKTFNRNNQVVCCVPPNVPGFGKIWMKIWGDDPRYTDDMDINGIDRRPVPGAWHGWDDDDQWIWTIHNTGTIMIGGNPNPDPVVPD

InterPro domains:
  IPR002640 Arylesterase [PF01731] (166-245)
  IPR002640 Arylesterase [PR01785] (47-61)
  IPR002640 Arylesterase [PR01785] (172-184)
  IPR002640 Arylesterase [PR01785] (232-250)
  IPR002640 Arylesterase [PR01785] (268-289)
  IPR002640 Arylesterase [PR01785] (339-355)
  IPR011042 Six-bladed beta-propeller, TolB-like [G3DSA:2.120.10.30] (24-357)
  IPR051288 Serum paraoxonase/arylesterase [PTHR11799] (19-357)

Nearest PDB structures (foldseek):
  1v04-assembly1_A  TM=9.324E-01  e=8.886E-34  Homo sapiens
  3srg-assembly1_A  TM=9.141E-01  e=9.909E-34  synthetic construct
  6gmu-assembly1_A  TM=9.115E-01  e=1.905E-33  Homo sapiens
  6h0a-assembly1_A  TM=9.146E-01  e=2.502E-33  Homo sapiens
  6g82-assembly1_A  TM=8.958E-01  e=4.145E-34  Homo sapiens